Protein 1UIR (pdb70)

Solvent-accessible surface area: 23859 Å² total; per-residue (Å²): 122,88,209,55,94,39,22,98,8,52,4,14,43,42,3,10,0,1,1,50,28,58,124,62,40,18,68,29,122,3,109,108,30,49,27,64,0,0,36,3,125,1,0,0,28,1,3,0,24,65,124,59,14,53,5,0,47,109,2,9,25,12,20,2,1,0,0,0,0,1,0,0,0,10,12,84,81,0,72,91,0,0,0,2,4,4,10,6,0,0,0,2,25,3,0,16,63,0,84,40,3,100,74,0,3,0,3,19,75,1,20,84,18,2,102,12,3,73,186,33,2,62,55,0,24,119,37,8,29,129,30,133,64,18,61,63,35,77,40,50,8,44,39,22,1,116,155,30,158,56,114,0,16,0,0,0,1,10,34,83,20,0,64,22,94,124,34,92,10,1,58,28,4,0,5,56,0,0,114,20,0,66,65,14,16,31,115,26,4,0,0,0,0,6,0,2,53,31,49,92,130,15,1,13,0,2,30,70,0,0,95,73,8,4,132,57,5,80,8,1,27,7,17,0,19,0,17,1,12,17,24,0,0,0,0,0,0,66,59,59,37,1,23,68,50,67,184,44,49,4,65,42,48,21,148,138,12,126,16,74,10,147,9,0,27,6,78,12,0,55,16,8,29,44,14,5,80,34,14,83,90,35,23,151,156,14,113,32,26,0,33,50,125,47,0,1,24,7,13,99,84,36,78,15,103,65,35,89,114,137,92,212,56,91,45,26,108,3,54,3,7,30,42,2,8,0,2,2,56,27,65,134,68,36,18,64,28,164,3,107,108,35,54,32,62,0,0,49,3,126,14,3,7,28,0,0,0,22,64,126,44,15,39,5,0,55,115,1,9,20,6,15,2,1,0,0,0,0,0,0,0,0,14,16,87,88,0,71,75,0,0,0,1,2,3,7,3,0,0,0,3,22,2,0,18,64,0,85,33,4,93,67,0,2,1,1,19,75,2,19,95,8,2,102,16,0,76,191,34,1,61,56,0,22,120,37,7,21,126,30,132,65,19,64,51,27,90,37,48,4,34,48,19,0,116,161,35,148,47,99,0,15,0,0,0,1,5,28,72,27,0,76,25,96,139,42,95,31,4,44,20,3,0,2,49,0,0,115,27,0,69,56,11,22,46,131,31,4,0,0,0,0,14,0,1,27,16,7,62,57,15,12,82,2,0,1,0,1,12,67,0,0,93,75,6,5,155,68,8,111,6,0,29,7,10,0,15,0,13,0,14,10,25,0,0,0,0,0,0,63,54,61,33,2,28,76,48,51,80,48,70,4,47,56,57,21,172,130,8,133,15,69,13,142,9,2,32,1,49,11,0,60,13,8,24,41,16,5,69,21,4,66,97,22,17,138,163,16,114,29,29,0,37,45,140,52,0,0,22,11,13,112,83,10,82,5,142,59,18,97,74,202

Sequence (622 aa):
MDYGMYFFEHVTPYETLVRRMERVIASGKTPFQDYFLFESKGFGKVLILDKDVQSTERDEYIYHETLVHPAMLTHPEPKRVLIVGGGEGATLREVLKHPTVEKAVMVDIDGELVEVAKRHMPEWHQGAFDDPRAVLVIDDARAYLERTEERYDVVIIDLTDPVGEDNPARLLYTVEFYRLVKAHLNPGGVMGMQTGMILLRVHPVVHRTVREAFRYVRSYKNHIPGFFLNFGFLLASDAFDPAAFSEGVIEARIRERNLALRHLTAPYLEAMFVLPKDLLEALEKETMVSTDQNPFYVTPEGEARQAPYMDYGMYFFEHVTPYETLVRRMERVIASGKTPFQDYFLFESKGFGKVLILDKDVQSTERDEYIYHETLVHPAMLTHPEPKRVLIVGGGEGATLREVLKHPTVEKAVMVDIDGELVEVAKRHMPEWHQGAFDDPRAVLVIDDARAYLERTEERYDVVIIDLTDPVGEDNPARLLYTVEFYRLVKAHLNPGGVMGMQTGMILLTHHRVHPVVHRTVREAFRYVRSYKNHIPGFFLNFGFLLASDAFDPAAFSEGVIEARIRERNLALRHLTAPYLEAMFVLPKDLLEALEKETMVSTDQNPFYVTPEGEARQAPYK

CATH classification: 2.30.140.10 (+1 more: 3.40.50.150)

Radius of gyration: 24.77 Å; Cα contacts (8 Å, |Δi|>4): 1436; chains: 2; bounding box: 45×78×54 Å

Foldseek 3Di:
DDDADWAWADQFLVDIDTAHFPAWPDWAAFPQWTWTWGQGPPQGIWIATHRHTQDGLNQVLVVLCLQAPLQVLLQPAWAEEEEEDPLLQQNLVQNVLQVSHQAYEYEAATPVVSVVSVVPPCSRNVCSCVDPRYHYHHDDPVVCLVPDQAATQEYGYEDDAQADPPRPCLQCQALVNLLSNQSRYDQSHKYKYWQAFDDLARNLQSQVQNVVRAVEKAKFWDQRVVRNTITIMIMGHNRDHSLPDDPPSSQVSCVVSVRDRDPDDSVVSSCRRVDDPSVVVNNVPDDHHAHQQWGWHAYSNGHIGTHHD/DDDADWAWACQFPVDIDTAHFPAWDDWAAFVAWTWTWGQGPPQGIWIATHRHTQDTLNQVLVVLCLQAPLQVLLQPAWAEEEEEDPLLQQNLVQNVLQVSYQAYEYEYQTPVSSVCNVPPPCSRNVCSCVDPRYDYHHDDVQVVLVVDQAAGQEYGYEDDAFADQPRPCLQCQALVNLLSNQSRYDQNHKYKYWQFFDDPVQEQRNLQSQLQNVVRAVAKFKFWDQRVVNNTITIMIMGHNNDRSLPDDLVSSQVSCVVSVRDGDHDHSVVSSCRRDDDPVVVVSNVPDDHHAHQQWGWHAYSSRYTDTDGHD

Organism: Thermus thermophilus (strain ATCC 27634 / DSM 579 / HB8) (NCBI:txid300852)

Structure (mmCIF, N/CA/C/O backbone):
data_1UIR
#
_entry.id   1UIR
#
_cell.length_a   87.775
_cell.length_b   87.775
_cell.length_c   190.825
_cell.angle_alpha   90.00
_cell.angle_beta   90.00
_cell.angle_gamma   90.00
#
_symmetry.space_group_name_H-M   'P 43 21 2'
#
loop_
_entity.id
_entity.type
_entity.pdbx_description
1 polymer 'Polyamine Aminopropyltransferase'
2 water water
#
loop_
_atom_site.group_PDB
_atom_site.id
_atom_site.type_symbol
_atom_site.label_atom_id
_atom_site.label_alt_id
_atom_site.label_comp_id
_atom_site.label_asym_id
_atom_site.label_entity_id
_atom_site.label_seq_id
_atom_site.pdbx_PDB_ins_code
_atom_site.Cartn_x
_atom_site.Cartn_y
_atom_site.Cartn_z
_atom_site.occupancy
_atom_site.B_iso_or_equiv
_atom_site.auth_seq_id
_atom_site.auth_comp_id
_atom_site.auth_asym_id
_atom_site.auth_atom_id
_atom_site.pdbx_PDB_model_num
ATOM 1 N N . MET A 1 1 ? 44.431 42.395 140.917 1.00 40.08 1 MET A N 1
ATOM 2 C CA . MET A 1 1 ? 45.309 43.504 140.434 1.00 38.59 1 MET A CA 1
ATOM 3 C C . MET A 1 1 ? 46.276 43.940 141.528 1.00 37.22 1 MET A C 1
ATOM 4 O O . MET A 1 1 ? 46.054 43.680 142.711 1.00 35.04 1 MET A O 1
ATOM 9 N N . ASP A 1 2 ? 47.343 44.617 141.125 1.00 35.07 2 ASP A N 1
ATOM 10 C CA . ASP A 1 2 ? 48.347 45.089 142.068 1.00 36.89 2 ASP A CA 1
ATOM 11 C C . ASP A 1 2 ? 47.889 46.306 142.876 1.00 34.96 2 ASP A C 1
ATOM 12 O O . ASP A 1 2 ? 47.064 47.103 142.422 1.00 32.90 2 ASP A O 1
ATOM 17 N N . TYR A 1 3 ? 48.413 46.434 144.088 1.00 31.00 3 TYR A N 1
ATOM 18 C CA . TYR A 1 3 ? 48.083 47.586 144.918 1.00 29.12 3 TYR A CA 1
ATOM 19 C C . TYR A 1 3 ? 48.849 48.724 144.251 1.00 26.08 3 TYR A C 1
ATOM 20 O O . TYR A 1 3 ? 49.712 48.479 143.408 1.00 29.23 3 TYR A O 1
ATOM 29 N N . GLY A 1 4 ? 48.540 49.962 144.591 1.00 24.38 4 GLY A N 1
ATOM 30 C CA . GLY A 1 4 ? 49.250 51.056 143.951 1.00 22.37 4 GLY A CA 1
ATOM 31 C C . GLY A 1 4 ? 48.341 52.209 143.585 1.00 18.98 4 GLY A C 1
ATOM 32 O O . GLY A 1 4 ? 47.203 52.293 144.071 1.00 19.74 4 GLY A O 1
ATOM 33 N N . MET A 1 5 ? 48.840 53.107 142.738 1.00 19.20 5 MET A N 1
ATOM 34 C CA . MET A 1 5 ? 48.073 54.270 142.309 1.00 20.46 5 MET A CA 1
ATOM 35 C C . MET A 1 5 ? 47.232 53.902 141.100 1.00 22.68 5 MET A C 1
ATOM 36 O O . MET A 1 5 ? 47.709 53.252 140.170 1.00 23.88 5 MET A O 1
ATOM 41 N N . TYR A 1 6 ? 45.982 54.337 141.110 1.00 21.08 6 TYR A N 1
ATOM 42 C CA . TYR A 1 6 ? 45.086 54.015 140.024 1.00 23.72 6 TYR A CA 1
ATOM 43 C C . TYR A 1 6 ? 44.170 55.160 139.732 1.00 23.31 6 TYR A C 1
ATOM 44 O O . TYR A 1 6 ? 43.934 56.029 140.573 1.00 22.76 6 TYR A O 1
ATOM 53 N N . PHE A 1 7 ? 43.640 55.157 138.521 1.00 22.24 7 PHE A N 1
ATOM 54 C CA . PHE A 1 7 ? 42.694 56.174 138.172 1.00 19.40 7 PHE A CA 1
ATOM 55 C C . PHE A 1 7 ? 41.380 55.459 137.908 1.00 24.15 7 PHE A C 1
ATOM 56 O O . PHE A 1 7 ? 41.348 54.440 137.207 1.00 22.76 7 PHE A O 1
ATOM 64 N N . PHE A 1 8 ? 40.299 55.981 138.476 1.00 24.06 8 PHE A N 1
ATOM 65 C CA . PHE A 1 8 ? 38.975 55.384 138.293 1.00 24.01 8 PHE A CA 1
ATOM 66 C C . PHE A 1 8 ? 38.288 56.032 137.113 1.00 23.55 8 PHE A C 1
ATOM 67 O O . PHE A 1 8 ? 37.759 57.146 137.226 1.00 23.57 8 PHE A O 1
ATOM 75 N N . GLU A 1 9 ? 38.278 55.342 135.979 1.00 19.70 9 GLU A N 1
ATOM 76 C CA . GLU A 1 9 ? 37.664 55.916 134.799 1.00 22.17 9 GLU A CA 1
ATOM 77 C C . GLU A 1 9 ? 36.232 55.482 134.554 1.00 22.55 9 GLU A C 1
ATOM 78 O O . GLU A 1 9 ? 35.923 54.291 134.479 1.00 20.26 9 GLU A O 1
ATOM 84 N N . HIS A 1 10 ? 35.355 56.463 134.421 1.00 25.74 10 HIS A N 1
ATOM 85 C CA . HIS A 1 10 ? 33.969 56.167 134.131 1.00 30.55 10 HIS A CA 1
ATOM 86 C C . HIS A 1 10 ? 33.963 55.643 132.700 1.00 30.18 10 HIS A C 1
ATOM 87 O O . HIS A 1 10 ? 34.734 56.115 131.848 1.00 29.90 10 HIS A O 1
ATOM 94 N N . VAL A 1 11 ? 33.141 54.640 132.437 1.00 26.59 11 VAL A N 1
ATOM 95 C CA . VAL A 1 11 ? 33.033 54.133 131.074 1.00 25.79 11 VAL A CA 1
ATOM 96 C C . VAL A 1 11 ? 31.545 54.134 130.800 1.00 24.39 11 VAL A C 1
ATOM 97 O O . VAL A 1 11 ? 31.095 54.733 129.834 1.00 25.38 11 VAL A O 1
ATOM 101 N N . THR A 1 12 ? 30.793 53.477 131.677 1.00 23.57 12 THR A N 1
ATOM 102 C CA . THR A 1 12 ? 29.335 53.434 131.595 1.00 26.01 12 THR A CA 1
ATOM 103 C C . THR A 1 12 ? 28.874 53.522 133.046 1.00 28.29 12 THR A C 1
ATOM 104 O O . THR A 1 12 ? 29.702 53.589 133.962 1.00 25.64 12 THR A O 1
ATOM 108 N N . PRO A 1 13 ? 27.553 53.539 133.287 1.00 29.49 13 PRO A N 1
ATOM 109 C CA . PRO A 1 13 ? 27.184 53.616 134.698 1.00 29.05 13 PRO A CA 1
ATOM 110 C C . PRO A 1 13 ? 27.362 52.285 135.424 1.00 27.23 13 PRO A C 1
ATOM 111 O O . PRO A 1 13 ? 27.287 52.232 136.645 1.00 29.21 13 PRO A O 1
ATOM 115 N N . TYR A 1 14 ? 27.642 51.217 134.678 1.00 25.29 14 TYR A N 1
ATOM 116 C CA . TYR A 1 14 ? 27.797 49.894 135.283 1.00 24.90 14 TYR A CA 1
ATOM 117 C C . TYR A 1 14 ? 29.168 49.262 135.118 1.00 22.44 14 TYR A C 1
ATOM 118 O O . TYR A 1 14 ? 29.426 48.188 135.654 1.00 23.50 14 TYR A O 1
ATOM 127 N N . GLU A 1 15 ? 30.034 49.925 134.363 1.00 19.06 15 GLU A N 1
ATOM 128 C CA . GLU A 1 15 ? 31.381 49.439 134.148 1.00 21.08 15 GLU A CA 1
ATOM 129 C C . GLU A 1 15 ? 32.367 50.588 134.340 1.00 22.28 15 GLU A C 1
ATOM 130 O O . GLU A 1 15 ? 32.186 51.677 133.787 1.00 18.01 15 GLU A O 1
ATOM 136 N N . THR A 1 16 ? 33.410 50.333 135.121 1.00 18.32 16 THR A N 1
ATOM 137 C CA . THR A 1 16 ? 34.420 51.342 135.383 1.00 21.99 16 THR A CA 1
ATOM 138 C C . THR A 1 16 ? 35.806 50.768 135.114 1.00 17.14 16 THR A C 1
ATOM 139 O O . THR A 1 16 ? 36.102 49.644 135.492 1.00 18.69 16 THR A O 1
ATOM 143 N N . LEU A 1 17 ? 36.648 51.528 134.436 1.00 17.29 17 LEU A N 1
ATOM 144 C CA . LEU A 1 17 ? 38.003 51.058 134.185 1.00 21.87 17 LEU A CA 1
ATOM 145 C C . LEU A 1 17 ? 38.932 51.632 135.251 1.00 22.69 17 LEU A C 1
ATOM 146 O O . LEU A 1 17 ? 38.961 52.837 135.482 1.00 22.46 17 LEU A O 1
ATOM 151 N N . VAL A 1 18 ? 39.674 50.753 135.906 1.00 21.18 18 VAL A N 1
ATOM 152 C CA . VAL A 1 18 ? 40.619 51.160 136.932 1.00 22.09 18 VAL A CA 1
ATOM 153 C C . VAL A 1 18 ? 41.989 50.979 136.266 1.00 21.31 18 VAL A C 1
ATOM 154 O O . VAL A 1 18 ? 42.449 49.858 136.065 1.00 20.71 18 VAL A O 1
ATOM 158 N N . ARG A 1 19 ? 42.619 52.094 135.910 1.00 19.77 19 ARG A N 1
ATOM 159 C CA . ARG A 1 19 ? 43.896 52.071 135.214 1.00 18.07 19 ARG A CA 1
ATOM 160 C C . ARG A 1 19 ? 45.054 52.379 136.136 1.00 21.86 19 ARG A C 1
ATOM 161 O O . ARG A 1 19 ? 45.041 53.390 136.833 1.00 20.32 19 ARG A O 1
ATOM 169 N N . ARG A 1 20 ? 46.065 51.521 136.103 1.00 21.01 20 ARG A N 1
ATOM 170 C CA . ARG A 1 20 ? 47.240 51.687 136.944 1.00 23.39 20 ARG A CA 1
ATOM 171 C C . ARG A 1 20 ? 48.094 52.873 136.517 1.00 21.97 20 ARG A C 1
ATOM 172 O O . ARG A 1 20 ? 48.416 53.023 135.335 1.00 21.84 20 ARG A O 1
ATOM 180 N N . MET A 1 21 ? 48.439 53.728 137.475 1.00 20.43 21 MET A N 1
ATOM 181 C CA . MET A 1 21 ? 49.293 54.875 137.191 1.00 22.33 21 MET A CA 1
ATOM 182 C C . MET A 1 21 ? 50.689 54.575 137.750 1.00 26.86 21 MET A C 1
ATOM 183 O O . MET A 1 21 ? 50.851 54.372 138.955 1.00 28.13 21 MET A O 1
ATOM 188 N N . GLU A 1 22 ? 51.690 54.526 136.879 1.00 29.92 22 GLU A N 1
ATOM 189 C CA . GLU A 1 22 ? 53.058 54.268 137.320 1.00 34.74 22 GLU A CA 1
ATOM 190 C C . GLU A 1 22 ? 53.587 55.522 138.005 1.00 35.23 22 GLU A C 1
ATOM 191 O O . GLU A 1 22 ? 54.286 55.454 139.016 1.00 37.06 22 GLU A O 1
ATOM 197 N N . ARG A 1 23 ? 53.237 56.668 137.439 1.00 32.65 23 ARG A N 1
ATOM 198 C CA . ARG A 1 23 ? 53.660 57.951 137.961 1.00 32.49 23 ARG A CA 1
ATOM 199 C C . ARG A 1 23 ? 52.717 59.010 137.412 1.00 31.30 23 ARG A C 1
ATOM 200 O O . ARG A 1 23 ? 52.220 58.872 136.300 1.00 30.10 23 ARG A O 1
ATOM 208 N N . VAL A 1 24 ? 52.464 60.060 138.190 1.00 29.28 24 VAL A N 1
ATOM 209 C CA . VAL A 1 24 ? 51.601 61.148 137.733 1.00 27.01 24 VAL A CA 1
ATOM 210 C C . VAL A 1 24 ? 52.488 62.276 137.247 1.00 31.75 24 VAL A C 1
ATOM 211 O O . VAL A 1 24 ? 53.221 62.889 138.032 1.00 32.11 24 VAL A O 1
ATOM 215 N N . ILE A 1 25 ? 52.418 62.536 135.946 1.00 31.53 25 ILE A N 1
ATOM 216 C CA . ILE A 1 25 ? 53.205 63.562 135.287 1.00 34.00 25 ILE A CA 1
ATOM 217 C C . ILE A 1 25 ? 52.673 64.940 135.605 1.00 35.36 25 ILE A C 1
ATOM 218 O O . ILE A 1 25 ? 53.433 65.853 135.921 1.00 35.56 25 ILE A O 1
ATOM 223 N N . ALA A 1 26 ? 51.361 65.092 135.499 1.00 34.49 26 ALA A N 1
ATOM 224 C CA . ALA A 1 26 ? 50.727 66.370 135.785 1.00 35.16 26 ALA A CA 1
ATOM 225 C C . ALA A 1 26 ? 49.246 66.161 136.089 1.00 37.04 26 ALA A C 1
ATOM 226 O O . ALA A 1 26 ? 48.592 65.300 135.503 1.00 34.38 26 ALA A O 1
ATOM 228 N N . SER A 1 27 ? 48.729 66.942 137.026 1.00 37.15 27 SER A N 1
ATOM 229 C CA . SER A 1 27 ? 47.327 66.850 137.392 1.00 36.82 27 SER A CA 1
ATOM 230 C C . SER A 1 27 ? 46.936 68.235 137.819 1.00 37.26 27 SER A C 1
ATOM 231 O O . SER A 1 27 ? 47.713 68.925 138.474 1.00 37.12 27 SER A O 1
ATOM 234 N N . GLY A 1 28 ? 45.738 68.652 137.437 1.00 38.55 28 GLY A N 1
ATOM 235 C CA . GLY A 1 28 ? 45.297 69.980 137.802 1.00 40.05 28 GLY A CA 1
ATOM 236 C C . GLY A 1 28 ? 43.880 70.291 137.381 1.00 40.48 28 GLY A C 1
ATOM 237 O O . GLY A 1 28 ? 43.076 69.393 137.109 1.00 37.30 28 GLY A O 1
ATOM 238 N N . LYS A 1 29 ? 43.586 71.584 137.316 1.00 39.54 29 LYS A N 1
ATOM 239 C CA . LYS A 1 29 ? 42.265 72.056 136.944 1.00 43.71 29 LYS A CA 1
ATOM 240 C C . LYS A 1 29 ? 42.337 73.383 136.203 1.00 41.14 29 LYS A C 1
ATOM 241 O O . LYS A 1 29 ? 43.003 74.317 136.639 1.00 43.10 29 LYS A O 1
ATOM 247 N N . THR A 1 30 ? 41.657 73.451 135.069 1.00 39.41 30 THR A N 1
ATOM 248 C CA . THR A 1 30 ? 41.600 74.676 134.285 1.00 38.36 30 THR A CA 1
ATOM 249 C C . THR A 1 30 ? 40.226 75.248 134.612 1.00 40.83 30 THR A C 1
ATOM 250 O O . THR A 1 30 ? 39.498 74.690 135.438 1.00 40.67 30 THR A O 1
ATOM 254 N N . PRO A 1 31 ? 39.847 76.366 133.979 1.00 41.47 31 PRO A N 1
ATOM 255 C CA . PRO A 1 31 ? 38.528 76.926 134.275 1.00 43.70 31 PRO A CA 1
ATOM 256 C C . PRO A 1 31 ? 37.419 76.141 133.588 1.00 44.64 31 PRO A C 1
ATOM 257 O O . PRO A 1 31 ? 36.239 76.420 133.790 1.00 45.47 31 PRO A O 1
ATOM 261 N N . PHE A 1 32 ? 37.803 75.153 132.785 1.00 43.28 32 PHE A N 1
ATOM 262 C CA . PHE A 1 32 ? 36.829 74.360 132.043 1.00 41.50 32 PHE A CA 1
ATOM 263 C C . PHE A 1 32 ? 36.726 72.900 132.439 1.00 39.83 32 PHE A C 1
ATOM 264 O O . PHE A 1 32 ? 35.673 72.289 132.258 1.00 39.19 32 PHE A O 1
ATOM 272 N N . GLN A 1 33 ? 37.805 72.333 132.969 1.00 36.27 33 GLN A N 1
ATOM 273 C CA . GLN A 1 33 ? 37.785 70.923 133.341 1.00 35.58 33 GLN A CA 1
ATOM 274 C C . GLN A 1 33 ? 39.017 70.513 134.128 1.00 34.95 33 GLN A C 1
ATOM 275 O O . GLN A 1 33 ? 39.999 71.256 134.210 1.00 34.10 33 GLN A O 1
ATOM 281 N N . ASP A 1 34 ? 38.958 69.325 134.713 1.00 33.50 34 ASP A N 1
ATOM 282 C CA . ASP A 1 34 ? 40.088 68.795 135.450 1.00 35.31 34 ASP A CA 1
ATOM 283 C C . ASP A 1 34 ? 40.901 67.948 134.475 1.00 35.36 34 ASP A C 1
ATOM 284 O O . ASP A 1 34 ? 40.350 67.405 133.514 1.00 31.94 34 ASP A O 1
ATOM 289 N N . TYR A 1 35 ? 42.204 67.835 134.706 1.00 32.90 35 TYR A N 1
ATOM 290 C CA . TYR A 1 35 ? 43.021 67.016 133.820 1.00 33.38 35 TYR A CA 1
ATOM 291 C C . TYR A 1 35 ? 43.993 66.188 134.640 1.00 31.66 35 TYR A C 1
ATOM 292 O O . TYR A 1 35 ? 44.439 66.611 135.701 1.00 33.41 35 TYR A O 1
ATOM 301 N N . PHE A 1 36 ? 44.281 64.984 134.166 1.00 30.64 36 PHE A N 1
ATOM 302 C CA . PHE A 1 36 ? 45.212 64.087 134.843 1.00 31.60 36 PHE A CA 1
ATOM 303 C C . PHE A 1 36 ? 46.058 63.466 133.745 1.00 31.04 36 PHE A C 1
ATOM 304 O O . PHE A 1 36 ? 45.519 62.871 132.813 1.00 33.25 36 PHE A O 1
ATOM 312 N N . LEU A 1 37 ? 47.373 63.610 133.840 1.00 27.24 37 LEU A N 1
ATOM 313 C CA . LEU A 1 37 ? 48.242 63.009 132.845 1.00 26.24 37 LEU A CA 1
ATOM 314 C C . LEU A 1 37 ? 49.164 62.071 133.591 1.00 26.93 37 LEU A C 1
ATOM 315 O O . LEU A 1 37 ? 49.937 62.510 134.451 1.00 27.09 37 LEU A O 1
ATOM 320 N N . PHE A 1 38 ? 49.091 60.784 133.275 1.00 24.93 38 PHE A N 1
ATOM 321 C CA . PHE A 1 38 ? 49.934 59.817 133.953 1.00 24.60 38 PHE A CA 1
ATOM 322 C C . PHE A 1 38 ? 50.601 58.795 133.058 1.00 27.25 38 PHE A C 1
ATOM 323 O O . PHE A 1 38 ? 50.174 58.565 131.929 1.00 29.51 38 PHE A O 1
ATOM 331 N N . GLU A 1 39 ? 51.661 58.187 133.581 1.00 27.32 39 GLU A N 1
ATOM 332 C CA . GLU A 1 39 ? 52.407 57.144 132.881 1.00 31.69 39 GLU A CA 1
ATOM 333 C C . GLU A 1 39 ? 51.770 55.799 133.190 1.00 28.88 39 GLU A C 1
ATOM 334 O O . GLU A 1 39 ? 51.514 55.485 134.348 1.00 29.81 39 GLU A O 1
ATOM 340 N N . SER A 1 40 ? 51.511 55.012 132.153 1.00 29.80 40 SER A N 1
ATOM 341 C CA . SER A 1 40 ? 50.959 53.676 132.330 1.00 29.52 40 SER A CA 1
ATOM 342 C C . SER A 1 40 ? 51.916 52.803 131.536 1.00 29.59 40 SER A C 1
ATOM 343 O O . SER A 1 40 ? 52.450 53.234 130.512 1.00 27.95 40 SER A O 1
ATOM 346 N N . LYS A 1 41 ? 52.149 51.589 132.012 1.00 30.05 41 LYS A N 1
ATOM 347 C CA . LYS A 1 41 ? 53.074 50.690 131.349 1.00 32.24 41 LYS A CA 1
ATOM 348 C C . LYS A 1 41 ? 52.589 50.157 130.004 1.00 32.97 41 LYS A C 1
ATOM 349 O O . LYS A 1 41 ? 53.406 49.825 129.142 1.00 34.94 41 LYS A O 1
ATOM 355 N N . GLY A 1 42 ? 51.273 50.086 129.821 1.00 27.30 42 GLY A N 1
ATOM 356 C CA . GLY A 1 42 ? 50.732 49.567 128.576 1.00 26.74 42 GLY A CA 1
ATOM 357 C C . GLY A 1 42 ? 50.576 50.593 127.472 1.00 25.62 42 GLY A C 1
ATOM 358 O O . GLY A 1 42 ? 51.199 50.467 126.410 1.00 28.46 42 GLY A O 1
ATOM 359 N N . PHE A 1 43 ? 49.760 51.613 127.722 1.00 21.90 43 PHE A N 1
ATOM 360 C CA . PHE A 1 43 ? 49.510 52.663 126.730 1.00 23.68 43 PHE A CA 1
ATOM 361 C C . PHE A 1 43 ? 50.440 53.864 126.817 1.00 25.67 43 PHE A C 1
ATOM 362 O O . PHE A 1 43 ? 50.304 54.814 126.041 1.00 25.22 43 PHE A O 1
ATOM 370 N N . GLY A 1 44 ? 51.383 53.830 127.753 1.00 27.18 44 GLY A N 1
ATOM 371 C CA . GLY A 1 44 ? 52.285 54.958 127.898 1.00 26.82 44 GLY A CA 1
ATOM 372 C C . GLY A 1 44 ? 51.538 56.085 128.583 1.00 26.93 44 GLY A C 1
ATOM 373 O O . GLY A 1 44 ? 50.730 55.828 129.475 1.00 25.74 44 GLY A O 1
ATOM 374 N N . LYS A 1 45 ? 51.787 57.328 128.182 1.00 25.32 45 LYS A N 1
ATOM 375 C CA . LYS A 1 45 ? 51.106 58.463 128.806 1.00 26.59 45 LYS A CA 1
ATOM 376 C C . LYS A 1 45 ? 49.603 58.466 128.530 1.00 26.89 45 LYS A C 1
ATOM 377 O O . LYS A 1 45 ? 49.163 58.204 127.413 1.00 24.91 45 LYS A O 1
ATOM 383 N N . VAL A 1 46 ? 48.818 58.784 129.554 1.00 27.62 46 VAL A N 1
ATOM 384 C CA . VAL A 1 46 ? 47.367 58.823 129.421 1.00 25.96 46 VAL A CA 1
ATOM 385 C C . VAL A 1 46 ? 46.816 60.127 129.967 1.00 25.71 46 VAL A C 1
ATOM 386 O O . VAL A 1 46 ? 47.118 60.521 131.101 1.00 26.52 46 VAL A O 1
ATOM 390 N N . LEU A 1 47 ? 46.002 60.786 129.153 1.00 22.81 47 LEU A N 1
ATOM 391 C CA . LEU A 1 47 ? 45.378 62.048 129.521 1.00 25.56 47 LEU A CA 1
ATOM 392 C C . LEU A 1 47 ? 43.909 61.824 129.868 1.00 28.99 47 LEU A C 1
ATOM 393 O O . LEU A 1 47 ? 43.141 61.312 129.053 1.00 27.45 47 LEU A O 1
ATOM 398 N N . ILE A 1 48 ? 43.530 62.208 131.079 1.00 28.12 48 ILE A N 1
ATOM 399 C CA . ILE A 1 48 ? 42.146 62.091 131.515 1.00 31.02 48 ILE A CA 1
ATOM 400 C C . ILE A 1 48 ? 41.592 63.504 131.601 1.00 28.34 48 ILE A C 1
ATOM 401 O O . ILE A 1 48 ? 42.248 64.391 132.148 1.00 32.42 48 ILE A O 1
ATOM 406 N N . LEU A 1 49 ? 40.411 63.735 131.036 1.00 31.10 49 LEU A N 1
ATOM 407 C CA . LEU A 1 49 ? 39.784 65.049 131.148 1.00 29.09 49 LEU A CA 1
ATOM 408 C C . LEU A 1 49 ? 38.499 64.789 131.928 1.00 32.01 49 LEU A C 1
ATOM 409 O O . LEU A 1 49 ? 37.597 64.096 131.459 1.00 28.49 49 LEU A O 1
ATOM 414 N N . ASP A 1 50 ? 38.460 65.331 133.141 1.00 31.20 50 ASP A N 1
ATOM 415 C CA . ASP A 1 50 ? 37.352 65.152 134.067 1.00 33.79 50 ASP A CA 1
ATOM 416 C C . ASP A 1 50 ? 37.318 63.712 134.542 1.00 33.12 50 ASP A C 1
ATOM 417 O O . ASP A 1 50 ? 38.122 63.325 135.380 1.00 36.82 50 ASP A O 1
ATOM 422 N N . LYS A 1 51 ? 36.410 62.908 134.008 1.00 33.81 51 LYS A N 1
ATOM 423 C CA . LYS A 1 51 ? 36.329 61.524 134.442 1.00 32.32 51 LYS A CA 1
ATOM 424 C C . LYS A 1 51 ? 36.517 60.542 133.299 1.00 29.07 51 LYS A C 1
ATOM 425 O O . LYS A 1 51 ? 36.420 59.340 133.501 1.00 30.33 51 LYS A O 1
ATOM 431 N N . ASP A 1 52 ? 36.795 61.042 132.102 1.00 27.90 52 ASP A N 1
ATOM 432 C CA . ASP A 1 52 ? 36.939 60.149 130.957 1.00 29.29 52 ASP A CA 1
ATOM 433 C C . ASP A 1 52 ? 38.293 60.263 130.271 1.00 26.07 52 ASP A C 1
ATOM 434 O O . ASP A 1 52 ? 38.862 61.352 130.177 1.00 23.62 52 ASP A O 1
ATOM 439 N N . VAL A 1 53 ? 38.809 59.127 129.812 1.00 26.60 53 VAL A N 1
ATOM 440 C CA . VAL A 1 53 ? 40.091 59.112 129.124 1.00 26.41 53 VAL A CA 1
ATOM 441 C C . VAL A 1 53 ? 39.936 59.920 127.853 1.00 24.38 53 VAL A C 1
ATOM 442 O O . VAL A 1 53 ? 38.981 59.736 127.098 1.00 24.19 53 VAL A O 1
ATOM 446 N N . GLN A 1 54 ? 40.864 60.839 127.634 1.00 23.77 54 GLN A N 1
ATOM 447 C CA . GLN A 1 54 ? 40.845 61.685 126.454 1.00 21.94 54 GLN A CA 1
ATOM 448 C C . GLN A 1 54 ? 41.756 61.127 125.357 1.00 23.35 54 GLN A C 1
ATOM 449 O O . GLN A 1 54 ? 41.432 61.204 124.168 1.00 23.06 54 GLN A O 1
ATOM 455 N N . SER A 1 55 ? 42.892 60.559 125.747 1.00 21.71 55 SER A N 1
ATOM 456 C CA . SER A 1 55 ? 43.819 60.014 124.758 1.00 21.79 55 SER A CA 1
ATOM 457 C C . SER A 1 55 ? 44.971 59.280 125.432 1.00 24.21 55 SER A C 1
ATOM 458 O O . SER A 1 55 ? 45.271 59.531 126.607 1.00 23.21 55 SER A O 1
ATOM 461 N N . THR A 1 56 ? 45.590 58.347 124.709 1.00 21.30 56 THR A N 1
ATOM 462 C CA . THR A 1 56 ? 46.743 57.626 125.238 1.00 23.29 56 THR A CA 1
ATOM 463 C C . THR A 1 56 ? 47.837 57.710 124.185 1.00 24.29 56 THR A C 1
ATOM 464 O O . THR A 1 56 ? 47.585 57.682 122.968 1.00 22.18 56 THR A O 1
ATOM 468 N N . GLU A 1 57 ? 49.055 57.836 124.678 1.00 24.57 57 GLU A N 1
ATOM 469 C CA . GLU A 1 57 ? 50.237 57.987 123.846 1.00 23.94 57 GLU A CA 1
ATOM 470 C C . GLU A 1 57 ? 50.442 56.909 122.783 1.00 21.58 57 GLU A C 1
ATOM 471 O O . GLU A 1 57 ? 50.672 57.223 121.605 1.00 21.39 57 GLU A O 1
ATOM 477 N N . ARG A 1 58 ? 50.355 55.643 123.187 1.00 20.91 58 ARG A N 1
ATOM 478 C CA . ARG A 1 58 ? 50.618 54.561 122.250 1.00 23.71 58 ARG A CA 1
ATOM 479 C C . ARG A 1 58 ? 49.484 54.121 121.324 1.00 23.91 58 ARG A C 1
ATOM 480 O O . ARG A 1 58 ? 49.715 53.305 120.441 1.00 25.89 58 ARG A O 1
ATOM 488 N N . ASP A 1 59 ? 48.271 54.633 121.505 1.00 24.54 59 ASP A N 1
ATOM 489 C CA . ASP A 1 59 ? 47.202 54.267 120.573 1.00 23.95 59 ASP A CA 1
ATOM 490 C C . ASP A 1 59 ? 46.591 55.482 119.887 1.00 21.46 59 ASP A C 1
ATOM 491 O O . ASP A 1 59 ? 45.729 55.332 119.015 1.00 20.73 59 ASP A O 1
ATOM 496 N N . GLU A 1 60 ? 47.024 56.689 120.253 1.00 19.51 60 GLU A N 1
ATOM 497 C CA . GLU A 1 60 ? 46.426 57.867 119.628 1.00 21.39 60 GLU A CA 1
ATOM 498 C C . GLU A 1 60 ? 46.563 57.913 118.102 1.00 19.81 60 GLU A C 1
ATOM 499 O O . GLU A 1 60 ? 45.721 58.506 117.430 1.00 20.58 60 GLU A O 1
ATOM 505 N N . TYR A 1 61 ? 47.594 57.291 117.538 1.00 19.71 61 TYR A N 1
ATOM 506 C CA . TYR A 1 61 ? 47.725 57.340 116.084 1.00 20.47 61 TYR A CA 1
ATOM 507 C C . TYR A 1 61 ? 46.507 56.691 115.423 1.00 17.18 61 TYR A C 1
ATOM 508 O O . TYR A 1 61 ? 46.058 57.141 114.382 1.00 17.11 61 TYR A O 1
ATOM 517 N N . ILE A 1 62 ? 45.967 55.644 116.045 1.00 20.52 62 ILE A N 1
ATOM 518 C CA . ILE A 1 62 ? 44.787 54.948 115.521 1.00 18.85 62 ILE A CA 1
ATOM 519 C C . ILE A 1 62 ? 43.578 55.887 115.517 1.00 21.85 62 ILE A C 1
ATOM 520 O O . ILE A 1 62 ? 42.885 56.042 114.510 1.00 17.23 62 ILE A O 1
ATOM 525 N N . TYR A 1 63 ? 43.332 56.517 116.658 1.00 19.89 63 TYR A N 1
ATOM 526 C CA . TYR A 1 63 ? 42.218 57.434 116.766 1.00 18.43 63 TYR A CA 1
ATOM 527 C C . TYR A 1 63 ? 42.358 58.618 115.827 1.00 20.01 63 TYR A C 1
ATOM 528 O O . TYR A 1 63 ? 41.409 58.992 115.151 1.00 20.52 63 TYR A O 1
ATOM 537 N N . HIS A 1 64 ? 43.540 59.224 115.793 1.00 21.00 64 HIS A N 1
ATOM 538 C CA . HIS A 1 64 ? 43.716 60.388 114.943 1.00 19.29 64 HIS A CA 1
ATOM 539 C C . HIS A 1 64 ? 43.740 60.075 113.452 1.00 19.66 64 HIS A C 1
ATOM 540 O O . HIS A 1 64 ? 43.250 60.866 112.660 1.00 18.37 64 HIS A O 1
ATOM 547 N N . GLU A 1 65 ? 44.297 58.934 113.053 1.00 16.59 65 GLU A N 1
ATOM 548 C CA . GLU A 1 65 ? 44.264 58.591 111.631 1.00 20.25 65 GLU A CA 1
ATOM 549 C C . GLU A 1 65 ? 42.805 58.331 111.233 1.00 20.50 65 GLU A C 1
ATOM 550 O O . GLU A 1 65 ? 42.351 58.768 110.177 1.00 20.63 65 GLU A O 1
ATOM 556 N N . THR A 1 66 ? 42.073 57.636 112.104 1.00 20.85 66 THR A N 1
ATOM 557 C CA . THR A 1 66 ? 40.667 57.298 111.865 1.00 18.95 66 THR A CA 1
ATOM 558 C C . THR A 1 66 ? 39.798 58.562 111.788 1.00 20.04 66 THR A C 1
ATOM 559 O O . THR A 1 66 ? 38.900 58.676 110.957 1.00 20.24 66 THR A O 1
ATOM 563 N N . LEU A 1 67 ? 40.080 59.510 112.666 1.00 18.92 67 LEU A N 1
ATOM 564 C CA . LEU A 1 67 ? 39.337 60.756 112.721 1.00 19.87 67 LEU A CA 1
ATOM 565 C C . LEU A 1 67 ? 39.571 61.695 111.546 1.00 20.22 67 LEU A C 1
ATOM 566 O O . LEU A 1 67 ? 38.634 62.313 111.040 1.00 21.48 67 LEU A O 1
ATOM 571 N N . VAL A 1 68 ? 40.826 61.801 111.122 1.00 19.29 68 VAL A N 1
ATOM 572 C CA . VAL A 1 68 ? 41.207 62.739 110.069 1.00 20.33 68 VAL A CA 1
ATOM 573 C C . VAL A 1 68 ? 41.227 62.332 108.599 1.00 22.84 68 VAL A C 1
ATOM 574 O O . VAL A 1 68 ? 40.634 63.001 107.743 1.00 20.72 68 VAL A O 1
ATOM 578 N N . HIS A 1 69 ? 41.900 61.236 108.300 1.00 17.84 69 HIS A N 1
ATOM 579 C CA . HIS A 1 69 ? 42.055 60.840 106.916 1.00 22.07 69 HIS A CA 1
ATOM 580 C C . HIS A 1 69 ? 40.855 60.439 106.081 1.00 18.41 69 HIS A C 1
ATOM 581 O O . HIS A 1 69 ? 40.861 60.673 104.870 1.00 21.80 69 HIS A O 1
ATOM 588 N N . PRO A 1 70 ? 39.808 59.844 106.685 1.00 21.13 70 PRO A N 1
ATOM 589 C CA . PRO A 1 70 ? 38.713 59.520 105.771 1.00 21.10 70 PRO A CA 1
ATOM 590 C C . PRO A 1 70 ? 38.164 60.798 105.106 1.00 23.25 70 PRO A C 1
ATOM 591 O O . PRO A 1 70 ? 37.949 60.828 103.895 1.00 22.81 70 PRO A O 1
ATOM 595 N N . ALA A 1 71 ? 37.961 61.856 105.888 1.00 22.51 71 ALA A N 1
ATOM 596 C CA . ALA A 1 71 ? 37.453 63.116 105.326 1.00 25.81 71 ALA A CA 1
ATOM 597 C C . ALA A 1 71 ? 38.478 63.775 104.404 1.00 25.08 71 ALA A C 1
ATOM 598 O O . ALA A 1 71 ? 38.130 64.283 103.335 1.00 24.75 71 ALA A O 1
ATOM 600 N N . MET A 1 72 ? 39.738 63.771 104.824 1.00 25.09 72 MET A N 1
ATOM 601 C CA . MET A 1 72 ? 40.791 64.390 104.029 1.00 27.43 72 MET A CA 1
ATOM 602 C C . MET A 1 72 ? 41.012 63.663 102.711 1.00 29.89 72 MET A C 1
ATOM 603 O O . ME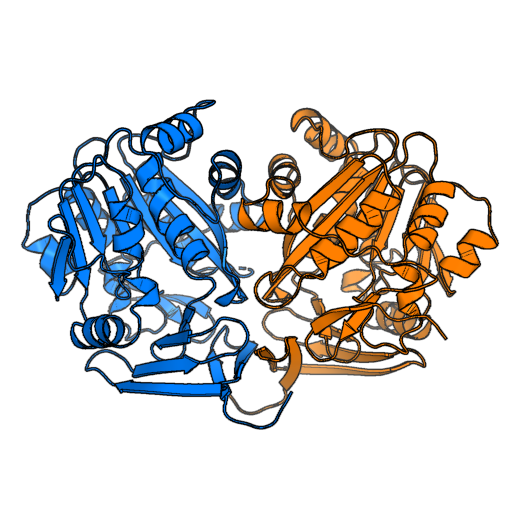T A 1 72 ? 41.159 64.296 101.667 1.00 33.17 72 MET A O 1
ATOM 608 N N . LEU A 1 73 ? 41.024 62.336 102.758 1.00 28.82 73 LEU A N 1
ATOM 609 C CA . LEU A 1 73 ? 41.238 61.534 101.566 1.00 27.49 73 LEU A CA 1
ATOM 610 C C . LEU A 1 73 ? 40.049 61.511 100.618 1.00 27.43 73 LEU A C 1
ATOM 611 O O . LEU A 1 73 ? 40.229 61.357 99.414 1.00 25.95 73 LEU A O 1
ATOM 616 N N . THR A 1 74 ? 38.838 61.653 101.147 1.00 26.89 74 THR A N 1
ATOM 617 C CA . THR A 1 74 ? 37.669 61.642 100.280 1.00 29.75 74 THR A CA 1
ATOM 618 C C . THR A 1 74 ? 37.523 62.984 99.547 1.00 30.58 74 THR A C 1
ATOM 619 O O . THR A 1 74 ? 36.765 63.102 98.579 1.00 30.74 74 THR A O 1
ATOM 623 N N . HIS A 1 75 ? 38.256 63.996 100.002 1.00 30.03 75 HIS A N 1
ATOM 624 C CA . HIS A 1 75 ? 38.221 65.303 99.348 1.00 30.05 75 HIS A CA 1
ATOM 625 C C . HIS A 1 75 ? 39.347 65.306 98.311 1.00 31.47 75 HIS A C 1
ATOM 626 O O . HIS A 1 75 ? 40.511 65.098 98.650 1.00 30.38 75 HIS A O 1
ATOM 633 N N . PRO A 1 76 ? 39.014 65.551 97.034 1.00 34.19 76 PRO A N 1
ATOM 634 C CA . PRO A 1 76 ? 40.028 65.565 95.971 1.00 36.39 76 PRO A CA 1
ATOM 635 C C . PRO A 1 76 ? 41.243 66.487 96.173 1.00 36.96 76 PRO A C 1
ATOM 636 O O . PRO A 1 76 ? 42.344 66.167 95.724 1.00 37.60 76 PRO A O 1
ATOM 640 N N . GLU A 1 77 ? 41.062 67.618 96.847 1.00 36.30 77 GLU A N 1
ATOM 641 C CA . GLU A 1 77 ? 42.180 68.537 97.059 1.00 38.82 77 GLU A CA 1
ATOM 642 C C . GLU A 1 77 ? 41.909 69.518 98.201 1.00 39.05 77 GLU A C 1
ATOM 643 O O . GLU A 1 77 ? 41.568 70.680 97.971 1.00 39.13 77 GLU A O 1
ATOM 649 N N . PRO A 1 78 ? 42.059 69.063 99.456 1.00 37.47 78 PRO A N 1
ATOM 650 C CA . PRO A 1 78 ? 41.807 69.977 100.571 1.00 37.34 78 PRO A CA 1
ATOM 651 C C . PRO A 1 78 ? 42.953 70.976 100.752 1.00 36.75 78 PRO A C 1
ATOM 652 O O . PRO A 1 78 ? 44.099 70.572 100.934 1.00 35.48 78 PRO A O 1
ATOM 656 N N . LYS A 1 79 ? 42.640 72.271 100.701 1.00 36.53 79 LYS A N 1
ATOM 657 C CA . LYS A 1 79 ? 43.658 73.310 100.875 1.00 38.29 79 LYS A CA 1
ATOM 658 C C . LYS A 1 79 ? 43.494 74.049 102.199 1.00 38.30 79 LYS A C 1
ATOM 659 O O . LYS A 1 79 ? 44.479 74.478 102.802 1.00 39.06 79 LYS A O 1
ATOM 665 N N . ARG A 1 80 ? 42.250 74.208 102.642 1.00 37.29 80 ARG A N 1
ATOM 666 C CA . ARG A 1 80 ? 41.964 74.904 103.898 1.00 38.23 80 ARG A CA 1
ATOM 667 C C . ARG A 1 80 ? 41.166 74.010 104.838 1.00 34.82 80 ARG A C 1
ATOM 668 O O . ARG A 1 80 ? 40.081 73.547 104.502 1.00 31.74 80 ARG A O 1
ATOM 676 N N . VAL A 1 81 ? 41.704 73.777 106.027 1.00 35.23 81 VAL A N 1
ATOM 677 C CA . VAL A 1 81 ? 41.038 72.911 106.986 1.00 33.30 81 VAL A CA 1
ATOM 678 C C . VAL A 1 81 ? 40.795 73.578 108.327 1.00 34.17 81 VAL A C 1
ATOM 679 O O . VAL A 1 81 ? 41.616 74.372 108.802 1.00 34.80 81 VAL A O 1
ATOM 683 N N . LEU A 1 82 ? 39.652 73.246 108.926 1.00 29.36 82 LEU A N 1
ATOM 684 C CA . LEU A 1 82 ? 39.263 73.765 110.228 1.00 28.72 82 LEU A CA 1
ATOM 685 C C . LEU A 1 82 ? 39.131 72.608 111.215 1.00 27.83 82 LEU A C 1
ATOM 686 O O . LEU A 1 82 ? 38.423 71.641 110.957 1.00 28.86 82 LEU A O 1
ATOM 691 N N . ILE A 1 83 ? 39.825 72.707 112.338 1.00 26.61 83 ILE A N 1
ATOM 692 C CA . ILE A 1 83 ? 39.745 71.684 113.363 1.00 28.97 83 ILE A CA 1
ATOM 693 C C . ILE A 1 83 ? 39.039 72.312 114.555 1.00 30.02 83 ILE A C 1
ATOM 694 O O . ILE A 1 83 ? 39.444 73.369 115.040 1.00 31.30 83 ILE A O 1
ATOM 699 N N . VAL A 1 84 ? 37.958 71.683 114.999 1.00 30.14 84 VAL A N 1
ATOM 700 C CA . VAL A 1 84 ? 37.213 72.166 116.158 1.00 29.27 84 VAL A CA 1
ATOM 701 C C . VAL A 1 84 ? 37.523 71.148 117.233 1.00 29.62 84 VAL A C 1
ATOM 702 O O . VAL A 1 84 ? 37.087 70.002 117.142 1.00 29.01 84 VAL A O 1
ATOM 706 N N . GLY A 1 85 ? 38.273 71.561 118.248 1.00 27.58 85 GLY A N 1
ATOM 707 C CA . GLY A 1 85 ? 38.655 70.638 119.298 1.00 28.53 85 GLY A CA 1
ATOM 708 C C . GLY A 1 85 ? 40.063 70.137 119.012 1.00 32.55 85 GLY A C 1
ATOM 709 O O . GLY A 1 85 ? 40.906 70.894 118.512 1.00 34.15 85 GLY A O 1
ATOM 710 N N . GLY A 1 86 ? 40.323 68.869 119.318 1.00 32.96 86 GLY A N 1
ATOM 711 C CA . GLY A 1 86 ? 41.642 68.296 119.081 1.00 34.19 86 GLY A CA 1
ATOM 712 C C . GLY A 1 86 ? 42.772 69.041 119.771 1.00 35.36 86 GLY A C 1
ATOM 713 O O . GLY A 1 86 ? 43.810 69.317 119.163 1.00 36.85 86 GLY A O 1
ATOM 714 N N . GLY A 1 87 ? 42.581 69.335 121.054 1.00 32.78 87 GLY A N 1
ATOM 715 C CA . GLY A 1 87 ? 43.572 70.075 121.814 1.00 31.08 87 GLY A CA 1
ATOM 716 C C . GLY A 1 87 ? 44.964 69.498 122.006 1.00 31.40 87 GLY A C 1
ATOM 717 O O . GLY A 1 87 ? 45.885 70.253 122.310 1.00 32.77 87 GLY A O 1
ATOM 718 N N . GLU A 1 88 ? 45.139 68.189 121.839 1.00 30.84 88 GLU A N 1
ATOM 719 C CA . GLU A 1 88 ? 46.460 67.578 122.012 1.00 30.04 88 GLU A CA 1
ATOM 720 C C . GLU A 1 88 ? 47.444 67.979 120.906 1.00 29.97 88 GLU A C 1
ATOM 721 O O . GLU A 1 88 ? 48.672 67.919 121.088 1.00 27.50 88 GLU A O 1
ATOM 727 N N . GLY A 1 89 ? 46.908 68.356 119.752 1.00 27.27 89 GLY A N 1
ATOM 728 C CA . GLY A 1 89 ? 47.758 68.731 118.641 1.00 25.88 89 GLY A CA 1
ATOM 729 C C . GLY A 1 89 ? 47.975 67.625 117.608 1.00 27.17 89 GLY A C 1
ATOM 730 O O . GLY A 1 89 ? 48.578 67.869 116.556 1.00 23.86 89 GLY A O 1
ATOM 731 N N . ALA A 1 90 ? 47.488 66.416 117.892 1.00 24.18 90 ALA A N 1
ATOM 732 C CA . ALA A 1 90 ? 47.653 65.288 116.965 1.00 22.03 90 ALA A CA 1
ATOM 733 C C . ALA A 1 90 ? 46.685 65.337 115.774 1.00 22.21 90 ALA A C 1
ATOM 734 O O . ALA A 1 90 ? 47.016 64.862 114.682 1.00 25.08 90 ALA A O 1
ATOM 736 N N . THR A 1 91 ? 45.501 65.915 115.970 1.00 21.17 91 THR A N 1
ATOM 737 C CA . THR A 1 91 ? 44.526 66.053 114.889 1.00 22.12 91 THR A CA 1
ATOM 738 C C . THR A 1 91 ? 45.146 66.977 113.840 1.00 24.00 91 THR A C 1
ATOM 739 O O . THR A 1 91 ? 45.065 66.724 112.635 1.00 22.19 91 THR A O 1
ATOM 743 N N . LEU A 1 92 ? 45.783 68.041 114.315 1.00 25.67 92 LEU A N 1
ATOM 744 C CA . LEU A 1 92 ? 46.458 69.000 113.429 1.00 25.53 92 LEU A CA 1
ATOM 745 C C . LEU A 1 92 ? 47.621 68.285 112.718 1.00 22.43 92 LEU A C 1
ATOM 746 O O . LEU A 1 92 ? 47.845 68.456 111.517 1.00 24.80 92 LEU A O 1
ATOM 751 N N . ARG A 1 93 ? 48.360 67.489 113.478 1.00 24.99 93 ARG A N 1
ATOM 752 C CA . ARG A 1 93 ? 49.483 66.719 112.944 1.00 25.50 93 ARG A CA 1
ATOM 753 C C . ARG A 1 93 ? 49.057 65.878 111.731 1.00 27.03 93 ARG A C 1
ATOM 754 O O . ARG A 1 93 ? 49.714 65.896 110.689 1.00 21.81 93 ARG A O 1
ATOM 762 N N . GLU A 1 94 ? 47.957 65.138 111.859 1.00 25.05 94 GLU A N 1
ATOM 763 C CA . GLU A 1 94 ? 47.500 64.302 110.752 1.00 25.22 94 GLU A CA 1
ATOM 764 C C . GLU A 1 94 ? 46.990 65.135 109.582 1.00 26.06 94 GLU A C 1
ATOM 765 O O . GLU A 1 94 ? 47.237 64.793 108.424 1.00 23.84 94 GLU A O 1
ATOM 771 N N . VAL A 1 95 ? 46.281 66.222 109.883 1.00 22.10 95 VAL A N 1
ATOM 772 C CA . VAL A 1 95 ? 45.757 67.096 108.837 1.00 24.72 95 VAL A CA 1
ATOM 773 C C . VAL A 1 95 ? 46.908 67.667 108.004 1.00 24.55 95 VAL A C 1
ATOM 774 O O . VAL A 1 95 ? 46.851 67.679 106.779 1.00 24.78 95 VAL A O 1
ATOM 778 N N . LEU A 1 96 ? 47.956 68.120 108.686 1.00 25.24 96 LEU A N 1
ATOM 779 C CA . LEU A 1 96 ? 49.113 68.714 108.025 1.00 27.52 96 LEU A CA 1
ATOM 780 C C . LEU A 1 96 ? 49.911 67.777 107.106 1.00 31.14 96 LEU A C 1
ATOM 781 O O . LEU A 1 96 ? 50.753 68.250 106.339 1.00 32.43 96 LEU A O 1
ATOM 786 N N . LYS A 1 97 ? 49.654 66.468 107.170 1.00 28.86 97 LYS A N 1
ATOM 787 C CA . LYS A 1 97 ? 50.362 65.503 106.310 1.00 30.01 97 LYS A CA 1
ATOM 788 C C . LYS A 1 97 ? 49.908 65.564 104.851 1.00 28.56 97 LYS A C 1
ATOM 789 O O . LYS A 1 97 ? 50.599 65.080 103.957 1.00 25.71 97 LYS A O 1
ATOM 795 N N . HIS A 1 98 ? 48.726 66.119 104.611 1.00 26.64 98 HIS A N 1
ATOM 796 C CA . HIS A 1 98 ? 48.228 66.226 103.256 1.00 29.24 98 HIS A CA 1
ATOM 797 C C . HIS A 1 98 ? 48.935 67.438 102.639 1.00 30.88 98 HIS A C 1
ATOM 798 O O . HIS A 1 98 ? 48.778 68.572 103.103 1.00 27.12 98 HIS A O 1
ATOM 805 N N . PRO A 1 99 ? 49.760 67.200 101.602 1.00 33.91 99 PRO A N 1
ATOM 806 C CA . PRO A 1 99 ? 50.511 68.265 100.925 1.00 33.94 99 PRO A CA 1
ATOM 807 C C . PRO A 1 99 ? 49.689 69.410 100.333 1.00 35.91 99 PRO A C 1
ATOM 808 O O . PRO A 1 99 ? 50.207 70.508 100.143 1.00 36.10 99 PRO A O 1
ATOM 812 N N . THR A 1 100 ? 48.416 69.174 100.045 1.00 35.92 100 THR A N 1
ATOM 813 C CA . THR A 1 100 ? 47.589 70.239 99.487 1.00 37.27 100 THR A CA 1
ATOM 814 C C . THR A 1 100 ? 47.128 71.231 100.548 1.00 36.95 100 THR A C 1
ATOM 815 O O . THR A 1 100 ? 46.566 72.284 100.229 1.00 36.44 100 THR A O 1
ATOM 819 N N . VAL A 1 101 ? 47.368 70.903 101.811 1.00 35.25 101 VAL A N 1
ATOM 820 C CA . VAL A 1 101 ? 46.965 71.786 102.893 1.00 33.46 101 VAL A CA 1
ATOM 821 C C . VAL A 1 101 ? 47.846 73.028 102.943 1.00 34.91 101 VAL A C 1
ATOM 822 O O . VAL A 1 101 ? 49.062 72.939 103.103 1.00 35.60 101 VAL A O 1
ATOM 826 N N . GLU A 1 102 ? 47.205 74.185 102.814 1.00 35.28 102 GLU A N 1
ATOM 827 C CA . GLU A 1 102 ? 47.888 75.470 102.839 1.00 35.44 102 GLU A CA 1
ATOM 828 C C . GLU A 1 102 ? 47.634 76.172 104.167 1.00 35.54 102 GLU A C 1
ATOM 829 O O . GLU A 1 102 ? 48.462 76.939 104.650 1.00 34.04 102 GLU A O 1
ATOM 835 N N . LYS A 1 103 ? 46.476 75.909 104.760 1.00 35.90 103 LYS A N 1
ATOM 836 C CA . LYS A 1 103 ? 46.146 76.527 106.028 1.00 35.48 103 LYS A CA 1
ATOM 837 C C . LYS A 1 103 ? 45.272 75.609 106.860 1.00 35.51 103 LYS A C 1
ATOM 838 O O . LYS A 1 103 ? 44.308 75.030 106.366 1.00 36.57 103 LYS A O 1
ATOM 844 N N . ALA A 1 104 ? 45.623 75.481 108.131 1.00 36.12 104 ALA A N 1
ATOM 845 C CA . ALA A 1 104 ? 44.872 74.648 109.046 1.00 35.48 104 ALA A CA 1
ATOM 846 C C . ALA A 1 104 ? 44.640 75.435 110.328 1.00 36.35 104 ALA A C 1
ATOM 847 O O . ALA A 1 104 ? 45.574 75.708 111.084 1.00 36.99 104 ALA A O 1
ATOM 849 N N . VAL A 1 105 ? 43.387 75.819 110.548 1.00 37.89 105 VAL A N 1
ATOM 850 C CA . VAL A 1 105 ? 42.996 76.573 111.734 1.00 36.19 105 VAL A CA 1
ATOM 851 C C . VAL A 1 105 ? 42.394 75.638 112.776 1.00 35.55 105 VAL A C 1
ATOM 852 O O . VAL A 1 105 ? 41.477 74.871 112.485 1.00 36.95 105 VAL A O 1
ATOM 856 N N . MET A 1 106 ? 42.914 75.719 113.992 1.00 34.35 106 MET A N 1
ATOM 857 C CA . MET A 1 106 ? 42.448 74.898 115.101 1.00 34.89 106 MET A CA 1
ATOM 858 C C . MET A 1 106 ? 41.813 75.824 116.142 1.00 36.47 106 MET A C 1
ATOM 859 O O . MET A 1 106 ? 42.456 76.763 116.619 1.00 33.81 106 MET A O 1
ATOM 864 N N . VAL A 1 107 ? 40.545 75.569 116.467 1.00 35.52 107 VAL A N 1
ATOM 865 C CA . VAL A 1 107 ? 39.811 76.374 117.445 1.00 35.90 107 VAL A CA 1
ATOM 866 C C . VAL A 1 107 ? 39.478 75.549 118.685 1.00 38.07 107 VAL A C 1
ATOM 867 O O . VAL A 1 107 ? 38.773 74.546 118.587 1.00 37.20 107 VAL A O 1
ATOM 871 N N . ASP A 1 108 ? 39.991 75.964 119.842 1.00 37.10 108 ASP A N 1
ATOM 872 C CA . ASP A 1 108 ? 39.723 75.263 121.090 1.00 38.78 108 ASP A CA 1
ATOM 873 C C . ASP A 1 108 ? 39.461 76.243 122.234 1.00 40.10 108 ASP A C 1
ATOM 874 O O . ASP A 1 108 ? 40.127 77.268 122.360 1.00 38.26 108 ASP A O 1
ATOM 879 N N . ILE A 1 109 ? 38.495 75.900 123.076 1.00 39.20 109 ILE A N 1
ATOM 880 C CA . ILE A 1 109 ? 38.088 76.740 124.196 1.00 39.35 109 ILE A CA 1
ATOM 881 C C . ILE A 1 109 ? 39.084 76.839 125.361 1.00 38.93 109 ILE A C 1
ATOM 882 O O . ILE A 1 109 ? 39.209 77.891 125.987 1.00 39.94 109 ILE A O 1
ATOM 887 N N . ASP A 1 110 ? 39.793 75.753 125.641 1.00 35.02 110 ASP A N 1
ATOM 888 C CA . ASP A 1 110 ? 40.702 75.705 126.780 1.00 36.78 110 ASP A CA 1
ATOM 889 C C . ASP A 1 110 ? 42.187 75.909 126.454 1.00 37.27 110 ASP A C 1
ATOM 890 O O . ASP A 1 110 ? 42.922 74.955 126.175 1.00 35.63 110 ASP A O 1
ATOM 895 N N . GLY A 1 111 ? 42.622 77.165 126.509 1.00 34.93 111 GLY A N 1
ATOM 896 C CA . GLY A 1 111 ? 44.009 77.479 126.226 1.00 33.63 111 GLY A CA 1
ATOM 897 C C . GLY A 1 111 ? 44.946 76.867 127.243 1.00 34.73 111 GLY A C 1
ATOM 898 O O . GLY A 1 111 ? 46.053 76.447 126.907 1.00 35.12 111 GLY A O 1
ATOM 899 N N . GLU A 1 112 ? 44.519 76.816 128.497 1.00 35.41 112 GLU A N 1
ATOM 900 C CA . GLU A 1 112 ? 45.369 76.237 129.522 1.00 38.58 112 GLU A CA 1
ATOM 901 C C . GLU A 1 112 ? 45.615 74.753 129.237 1.00 36.68 112 GLU A C 1
ATOM 902 O O . GLU A 1 112 ? 46.720 74.250 129.441 1.00 39.02 112 GLU A O 1
ATOM 908 N N . LEU A 1 113 ? 44.587 74.055 128.763 1.00 34.58 113 LEU A N 1
ATOM 909 C CA . LEU A 1 113 ? 44.731 72.636 128.454 1.00 32.67 113 LEU A CA 1
ATOM 910 C C . LEU A 1 113 ? 45.719 72.442 127.299 1.00 29.86 113 LEU A C 1
ATOM 911 O O . LEU A 1 113 ? 46.572 71.546 127.339 1.00 29.85 113 LEU A O 1
ATOM 916 N N . VAL A 1 114 ? 45.587 73.274 126.273 1.00 28.10 114 VAL A N 1
ATOM 917 C CA . VAL A 1 114 ? 46.473 73.214 125.114 1.00 33.48 114 VAL A CA 1
ATOM 918 C C . VAL A 1 114 ? 47.916 73.379 125.595 1.00 36.48 114 VAL A C 1
ATOM 919 O O . VAL A 1 114 ? 48.830 72.725 125.090 1.00 37.73 114 VAL A O 1
ATOM 923 N N . GLU A 1 115 ? 48.113 74.258 126.574 1.00 35.97 115 GLU A N 1
ATOM 924 C CA . GLU A 1 115 ? 49.439 74.498 127.129 1.00 36.03 115 GLU A CA 1
ATOM 925 C C . GLU A 1 115 ? 49.969 73.247 127.823 1.00 36.64 115 GLU A C 1
ATOM 926 O O . GLU A 1 115 ? 51.171 72.950 127.766 1.00 32.67 115 GLU A O 1
ATOM 932 N N . VAL A 1 116 ? 49.071 72.526 128.491 1.00 31.63 116 VAL A N 1
ATOM 933 C CA . VAL A 1 116 ? 49.448 71.287 129.157 1.00 31.16 116 VAL A CA 1
ATOM 934 C C . VAL A 1 116 ? 49.972 70.298 128.103 1.00 30.62 116 VAL A C 1
ATOM 935 O O . VAL A 1 116 ? 50.971 69.602 128.326 1.00 30.36 116 VAL A O 1
ATOM 939 N N . ALA A 1 117 ? 49.290 70.246 126.961 1.00 30.14 117 ALA A N 1
ATOM 940 C CA . ALA A 1 117 ? 49.661 69.339 125.873 1.00 30.94 117 ALA A CA 1
ATOM 941 C C . ALA A 1 117 ? 51.009 69.729 125.289 1.00 30.24 117 ALA A C 1
ATOM 942 O O . ALA A 1 117 ? 51.871 68.875 125.066 1.00 30.31 117 ALA A O 1
ATOM 944 N N . LYS A 1 118 ? 51.175 71.025 125.042 1.00 31.34 118 LYS A N 1
ATOM 945 C CA . LYS A 1 118 ? 52.416 71.552 124.492 1.00 32.23 118 LYS A CA 1
ATOM 946 C C . LYS A 1 118 ? 53.607 71.207 125.355 1.00 33.01 118 LYS A C 1
ATOM 947 O O . LYS A 1 118 ? 54.638 70.776 124.840 1.00 33.91 118 LYS A O 1
ATOM 953 N N . ARG A 1 119 ? 53.461 71.362 126.668 1.00 32.76 119 ARG A N 1
ATOM 954 C CA . ARG A 1 119 ? 54.560 71.077 127.570 1.00 32.60 119 ARG A CA 1
ATOM 955 C C . ARG A 1 119 ? 54.747 69.620 127.976 1.00 32.83 119 ARG A C 1
ATOM 956 O O . ARG A 1 119 ? 55.879 69.185 128.191 1.00 31.11 119 ARG A O 1
ATOM 964 N N . HIS A 1 120 ? 53.661 68.860 128.091 1.00 28.78 120 HIS A N 1
ATOM 965 C CA . HIS A 1 120 ? 53.786 67.480 128.546 1.00 27.94 120 HIS A CA 1
ATOM 966 C C . HIS A 1 120 ? 53.391 66.403 127.554 1.00 25.38 120 HIS A C 1
ATOM 967 O O . HIS A 1 120 ? 53.533 65.222 127.848 1.00 26.28 120 HIS A O 1
ATOM 974 N N . MET A 1 121 ? 52.910 66.798 126.387 1.00 26.50 121 MET A N 1
ATOM 975 C CA . MET A 1 121 ? 52.487 65.822 125.390 1.00 28.13 121 MET A CA 1
ATOM 976 C C . MET A 1 121 ? 53.126 66.017 124.014 1.00 28.70 121 MET A C 1
ATOM 977 O O . MET A 1 121 ? 52.434 66.067 122.994 1.00 25.42 121 MET A O 1
ATOM 982 N N . PRO A 1 122 ? 54.466 66.127 123.970 1.00 26.81 122 PRO A N 1
ATOM 983 C CA . PRO A 1 122 ? 55.167 66.310 122.694 1.00 25.99 122 PRO A CA 1
ATOM 984 C C . PRO A 1 122 ? 54.975 65.113 121.741 1.00 26.53 122 PRO A C 1
ATOM 985 O O . PRO A 1 122 ? 55.130 65.238 120.518 1.00 24.97 122 PRO A O 1
ATOM 989 N N . GLU A 1 123 ? 54.655 63.955 122.315 1.00 26.08 123 GLU A N 1
ATOM 990 C CA . GLU A 1 123 ? 54.432 62.744 121.535 1.00 26.53 123 GLU A CA 1
ATOM 991 C C . GLU A 1 123 ? 53.217 62.923 120.634 1.00 25.33 123 GLU A C 1
ATOM 992 O O . GLU A 1 123 ? 53.126 62.309 119.575 1.00 27.89 123 GLU A O 1
ATOM 998 N N . TRP A 1 124 ? 52.279 63.758 121.073 1.00 27.41 124 TRP A N 1
ATOM 999 C CA . TRP A 1 124 ? 51.073 64.054 120.307 1.00 24.26 124 TRP A CA 1
ATOM 1000 C C . TRP A 1 124 ? 51.283 65.117 119.226 1.00 27.56 124 TRP A C 1
ATOM 1001 O O . TRP A 1 124 ? 51.130 64.837 118.032 1.00 25.67 124 TRP A O 1
ATOM 1012 N N . HIS A 1 125 ? 51.629 66.339 119.624 1.00 24.01 125 HIS A N 1
ATOM 1013 C CA . HIS A 1 125 ? 51.780 67.395 118.620 1.00 24.41 125 HIS A CA 1
ATOM 1014 C C . HIS A 1 125 ? 52.968 67.244 117.677 1.00 22.71 125 HIS A C 1
ATOM 1015 O O . HIS A 1 125 ? 52.883 67.629 116.503 1.00 24.00 125 HIS A O 1
ATOM 1022 N N . GLN A 1 126 ? 54.052 66.650 118.170 1.00 25.37 126 GLN A N 1
ATOM 1023 C CA . GLN A 1 126 ? 55.254 66.428 117.368 1.00 26.31 126 GLN A CA 1
ATOM 1024 C C . GLN A 1 126 ? 55.617 67.654 116.545 1.00 29.82 126 GLN A C 1
ATOM 1025 O O . GLN A 1 126 ? 55.980 67.552 115.365 1.00 31.83 126 GLN A O 1
ATOM 1031 N N . GLY A 1 127 ? 55.504 68.819 117.177 1.00 30.32 127 GLY A N 1
ATOM 1032 C CA . GLY A 1 127 ? 55.838 70.071 116.514 1.00 32.71 127 GLY A CA 1
ATOM 1033 C C . GLY A 1 127 ? 54.811 70.644 115.547 1.00 33.36 127 GLY A C 1
ATOM 1034 O O . GLY A 1 127 ? 55.078 71.642 114.873 1.00 34.39 127 GLY A O 1
ATOM 1035 N N . ALA A 1 128 ? 53.632 70.040 115.480 1.00 31.27 128 ALA A N 1
ATOM 1036 C CA . ALA A 1 128 ? 52.595 70.510 114.564 1.00 30.90 128 ALA A CA 1
ATOM 1037 C C . ALA A 1 128 ? 52.141 71.948 114.807 1.00 31.61 128 ALA A C 1
ATOM 1038 O O . ALA A 1 128 ? 51.780 72.646 113.864 1.00 33.84 128 ALA A O 1
ATOM 1040 N N . PHE A 1 129 ? 52.143 72.394 116.062 1.00 34.28 129 PHE A N 1
ATOM 1041 C CA . PHE A 1 129 ? 51.707 73.763 116.358 1.00 35.52 129 PHE A CA 1
ATOM 1042 C C . PHE A 1 129 ? 52.658 74.786 115.731 1.00 38.24 129 PHE A C 1
ATOM 1043 O O . PHE A 1 129 ? 52.254 75.902 115.402 1.00 39.13 129 PHE A O 1
ATOM 1051 N N . ASP A 1 130 ? 53.919 74.402 115.564 1.00 37.84 130 ASP A N 1
ATOM 1052 C CA . ASP A 1 130 ? 54.911 75.302 114.978 1.00 38.41 130 ASP A CA 1
ATOM 1053 C C . ASP A 1 130 ? 54.986 75.235 113.466 1.00 38.98 130 ASP A C 1
ATOM 1054 O O . ASP A 1 130 ? 55.934 75.742 112.869 1.00 41.53 130 ASP A O 1
ATOM 1059 N N . ASP A 1 131 ? 54.006 74.599 112.838 1.00 37.18 131 ASP A N 1
ATOM 1060 C CA . ASP A 1 131 ? 53.994 74.522 111.386 1.00 36.25 131 ASP A CA 1
ATOM 1061 C C . ASP A 1 131 ? 53.468 75.866 110.874 1.00 36.33 131 ASP A C 1
ATOM 1062 O O . ASP A 1 131 ? 52.452 76.354 111.349 1.00 36.93 131 ASP A O 1
ATOM 1067 N N . PRO A 1 132 ? 54.156 76.481 109.897 1.00 37.75 132 PRO A N 1
ATOM 1068 C CA . PRO A 1 132 ? 53.712 77.774 109.359 1.00 38.25 132 PRO A CA 1
ATOM 1069 C C . PRO A 1 132 ? 52.265 77.790 108.853 1.00 37.45 132 PRO A C 1
ATOM 1070 O O . PRO A 1 132 ? 51.624 78.840 108.813 1.00 37.24 132 PRO A O 1
ATOM 1074 N N . ARG A 1 133 ? 51.754 76.623 108.476 1.00 37.21 133 ARG A N 1
ATOM 1075 C CA . ARG A 1 133 ? 50.387 76.508 107.972 1.00 36.90 133 ARG A CA 1
ATOM 1076 C C . ARG A 1 133 ? 49.347 76.393 109.087 1.00 38.78 133 ARG A C 1
ATOM 1077 O O . ARG A 1 133 ? 48.144 76.451 108.831 1.00 39.98 133 ARG A O 1
ATOM 1085 N N . ALA A 1 134 ? 49.811 76.244 110.320 1.00 36.47 134 ALA A N 1
ATOM 1086 C CA . ALA A 1 134 ? 48.914 76.079 111.455 1.00 37.29 134 ALA A CA 1
ATOM 1087 C C . ALA A 1 134 ? 48.576 77.381 112.177 1.00 36.49 134 ALA A C 1
ATOM 1088 O O . ALA A 1 134 ? 49.438 78.233 112.387 1.00 36.42 134 ALA A O 1
ATOM 1090 N N . VAL A 1 135 ? 47.311 77.525 112.554 1.00 35.61 135 VAL A N 1
ATOM 1091 C CA . VAL A 1 135 ? 46.846 78.709 113.267 1.00 35.64 135 VAL A CA 1
ATOM 1092 C C . VAL A 1 135 ? 45.971 78.294 114.443 1.00 37.59 135 VAL A C 1
ATOM 1093 O O . VAL A 1 135 ? 44.864 77.777 114.262 1.00 38.90 135 VAL A O 1
ATOM 1097 N N . LEU A 1 136 ? 46.473 78.520 115.649 1.00 36.46 136 LEU A N 1
ATOM 1098 C CA . LEU A 1 136 ? 45.744 78.177 116.857 1.00 35.47 136 LEU A CA 1
ATOM 1099 C C . LEU A 1 136 ? 44.899 79.358 117.314 1.00 39.41 136 LEU A C 1
ATOM 1100 O O . LEU A 1 136 ? 45.389 80.492 117.396 1.00 38.08 136 LEU A O 1
ATOM 1105 N N . VAL A 1 137 ? 43.632 79.077 117.604 1.00 38.77 137 VAL A N 1
ATOM 1106 C CA . VAL A 1 137 ? 42.676 80.081 118.064 1.00 38.50 137 VAL A CA 1
ATOM 1107 C C . VAL A 1 137 ? 41.977 79.569 119.319 1.00 40.40 137 VAL A C 1
ATOM 1108 O O . VAL A 1 137 ? 41.296 78.539 119.285 1.00 38.07 137 VAL A O 1
ATOM 1112 N N . ILE A 1 138 ? 42.156 80.272 120.432 1.00 39.51 138 ILE A N 1
ATOM 1113 C CA . ILE A 1 138 ? 41.524 79.850 121.668 1.00 41.76 138 ILE A CA 1
ATOM 1114 C C . ILE A 1 138 ? 40.209 80.590 121.797 1.00 44.17 138 ILE A C 1
ATOM 1115 O O . ILE A 1 138 ? 40.185 81.785 122.091 1.00 45.47 138 ILE A O 1
ATOM 1120 N N . ASP A 1 139 ? 39.112 79.876 121.558 1.00 44.07 139 ASP A N 1
ATOM 1121 C CA . ASP A 1 139 ? 37.790 80.483 121.626 1.00 43.86 139 ASP A CA 1
ATOM 1122 C C . ASP A 1 139 ? 36.683 79.433 121.520 1.00 43.88 139 ASP A C 1
ATOM 1123 O O . ASP A 1 139 ? 36.950 78.249 121.294 1.00 39.90 139 ASP A O 1
ATOM 1128 N N . ASP A 1 140 ? 35.444 79.882 121.701 1.00 45.23 140 ASP A N 1
ATOM 1129 C CA . ASP A 1 140 ? 34.270 79.024 121.589 1.00 44.81 140 ASP A CA 1
ATOM 1130 C C . ASP A 1 140 ? 34.041 78.810 120.103 1.00 44.48 140 ASP A C 1
ATOM 1131 O O . ASP A 1 140 ? 33.940 79.772 119.338 1.00 43.97 140 ASP A O 1
ATOM 1136 N N . ALA A 1 141 ? 33.960 77.550 119.698 1.00 43.74 141 ALA A N 1
ATOM 1137 C CA . ALA A 1 141 ? 33.757 77.209 118.298 1.00 42.76 141 ALA A CA 1
ATOM 1138 C C . ALA A 1 141 ? 32.624 77.993 117.642 1.00 41.21 141 ALA A C 1
ATOM 1139 O O . ALA A 1 141 ? 32.823 78.601 116.592 1.00 40.94 141 ALA A O 1
ATOM 1141 N N . ARG A 1 142 ? 31.442 77.988 118.253 1.00 40.02 142 ARG A N 1
ATOM 1142 C CA . ARG A 1 142 ? 30.309 78.703 117.673 1.00 41.61 142 ARG A CA 1
ATOM 1143 C C . ARG A 1 142 ? 30.575 80.197 117.586 1.00 43.09 142 ARG A C 1
ATOM 1144 O O . ARG A 1 142 ? 30.318 80.824 116.558 1.00 41.91 142 ARG A O 1
ATOM 1152 N N . ALA A 1 143 ? 31.094 80.764 118.669 1.00 44.79 143 ALA A N 1
ATOM 1153 C CA . ALA A 1 143 ? 31.403 82.187 118.696 1.00 46.87 143 ALA A CA 1
ATOM 1154 C C . ALA A 1 143 ? 32.341 82.508 117.535 1.00 47.12 143 ALA A C 1
ATOM 1155 O O . ALA A 1 143 ? 32.090 83.429 116.756 1.00 46.78 143 ALA A O 1
ATOM 1157 N N . TYR A 1 144 ? 33.414 81.731 117.412 1.00 47.77 144 TYR A N 1
ATOM 1158 C CA . TYR A 1 144 ? 34.378 81.940 116.337 1.00 47.59 144 TYR A CA 1
ATOM 1159 C C . TYR A 1 144 ? 33.718 81.829 114.974 1.00 46.87 144 TYR A C 1
ATOM 1160 O O . TYR A 1 144 ? 33.903 82.691 114.113 1.00 46.67 144 TYR A O 1
ATOM 1169 N N . LEU A 1 145 ? 32.950 80.761 114.779 1.00 46.81 145 LEU A N 1
ATOM 1170 C CA . LEU A 1 145 ? 32.273 80.535 113.510 1.00 48.07 145 LEU A CA 1
ATOM 1171 C C . LEU A 1 145 ? 31.250 81.617 113.192 1.00 49.25 145 LEU A C 1
ATOM 1172 O O . LEU A 1 145 ? 31.103 82.012 112.038 1.00 48.31 145 LEU A O 1
ATOM 1177 N N . GLU A 1 146 ? 30.545 82.092 114.214 1.00 52.36 146 GLU A N 1
ATOM 1178 C CA . GLU A 1 146 ? 29.543 83.140 114.029 1.00 57.22 146 GLU A CA 1
ATOM 1179 C C . GLU A 1 146 ? 30.178 84.457 113.586 1.00 58.02 146 GLU A C 1
ATOM 1180 O O . GLU A 1 146 ? 29.608 85.190 112.776 1.00 57.38 146 GLU A O 1
ATOM 1186 N N . ARG A 1 147 ? 31.360 84.751 114.118 1.00 59.72 147 ARG A N 1
ATOM 1187 C CA . ARG A 1 147 ? 32.064 85.981 113.778 1.00 61.42 147 ARG A CA 1
ATOM 1188 C C . ARG A 1 147 ? 32.796 85.880 112.447 1.00 62.06 147 ARG A C 1
ATOM 1189 O O . ARG A 1 147 ? 32.584 86.697 111.553 1.00 63.76 147 ARG A O 1
ATOM 1197 N N . THR A 1 148 ? 33.659 84.878 112.320 1.00 62.36 148 THR A N 1
ATOM 1198 C CA . THR A 1 148 ? 34.427 84.675 111.096 1.00 62.12 148 THR A CA 1
ATOM 1199 C C . THR A 1 148 ? 33.528 84.416 109.892 1.00 61.26 148 THR A C 1
ATOM 1200 O O . THR A 1 148 ? 32.339 84.148 110.036 1.00 60.23 148 THR A O 1
ATOM 1204 N N . GLU A 1 149 ? 34.111 84.496 108.702 1.00 61.42 149 GLU A N 1
ATOM 1205 C CA . GLU A 1 149 ? 33.371 84.248 107.477 1.00 62.12 149 GLU A CA 1
ATOM 1206 C C . GLU A 1 149 ? 34.235 83.501 106.469 1.00 60.31 149 GLU A C 1
ATOM 1207 O O . GLU A 1 149 ? 33.834 83.289 105.328 1.00 59.09 149 GLU A O 1
ATOM 1213 N N . GLU A 1 150 ? 35.429 83.106 106.895 1.00 59.49 150 GLU A N 1
ATOM 1214 C CA . GLU A 1 150 ? 36.320 82.351 106.025 1.00 59.21 150 GLU A CA 1
ATOM 1215 C C . GLU A 1 150 ? 35.700 80.965 105.872 1.00 55.94 150 GLU A C 1
ATOM 1216 O O . GLU A 1 150 ? 35.058 80.471 106.796 1.00 56.19 150 GLU A O 1
ATOM 1222 N N . ARG A 1 151 ? 35.879 80.343 104.712 1.00 54.53 151 ARG A N 1
ATOM 1223 C CA . ARG A 1 151 ? 35.325 79.012 104.475 1.00 51.60 151 ARG A CA 1
ATOM 1224 C C . ARG A 1 151 ? 36.421 77.947 104.354 1.00 48.64 151 ARG A C 1
ATOM 1225 O O . ARG A 1 151 ? 37.597 78.269 104.148 1.00 45.03 151 ARG A O 1
ATOM 1233 N N . TYR A 1 152 ? 36.036 76.679 104.480 1.00 43.78 152 TYR A N 1
ATOM 1234 C CA . TYR A 1 152 ? 37.009 75.592 104.433 1.00 39.10 152 TYR A CA 1
ATOM 1235 C C . TYR A 1 152 ? 36.627 74.429 103.527 1.00 34.33 152 TYR A C 1
ATOM 1236 O O . TYR A 1 152 ? 35.457 74.225 103.230 1.00 33.39 152 TYR A O 1
ATOM 1245 N N . ASP A 1 153 ? 37.630 73.668 103.099 1.00 31.32 153 ASP A N 1
ATOM 1246 C CA . ASP A 1 153 ? 37.415 72.493 102.247 1.00 29.77 153 ASP A CA 1
ATOM 1247 C C . ASP A 1 153 ? 36.998 71.306 103.116 1.00 28.76 153 ASP A C 1
ATOM 1248 O O . ASP A 1 153 ? 36.166 70.485 102.722 1.00 27.62 153 ASP A O 1
ATOM 1253 N N . VAL A 1 154 ? 37.605 71.235 104.298 1.00 28.69 154 VAL A N 1
ATOM 1254 C CA . VAL A 1 154 ? 37.338 70.175 105.256 1.00 28.23 154 VAL A CA 1
ATOM 1255 C C . VAL A 1 154 ? 37.264 70.741 106.662 1.00 28.87 154 VAL A C 1
ATOM 1256 O O . VAL A 1 154 ? 38.045 71.619 107.033 1.00 29.85 154 VAL A O 1
ATOM 1260 N N . VAL A 1 155 ? 36.298 70.247 107.427 1.00 25.67 155 VAL A N 1
ATOM 1261 C CA . VAL A 1 155 ? 36.134 70.636 108.813 1.00 25.96 155 VAL A CA 1
ATOM 1262 C C . VAL A 1 155 ? 36.153 69.321 109.575 1.00 26.07 155 VAL A C 1
ATOM 1263 O O . VAL A 1 155 ? 35.440 68.375 109.213 1.00 27.33 155 VAL A O 1
ATOM 1267 N N . ILE A 1 156 ? 36.992 69.260 110.599 1.00 24.48 156 ILE A N 1
ATOM 1268 C CA . ILE A 1 156 ? 37.108 68.080 111.441 1.00 25.32 156 ILE A CA 1
ATOM 1269 C C . ILE A 1 156 ? 36.624 68.467 112.825 1.00 26.22 156 ILE A C 1
ATOM 1270 O O . ILE A 1 156 ? 37.178 69.383 113.438 1.00 25.54 156 ILE A O 1
ATOM 1275 N N . ILE A 1 157 ? 35.591 67.785 113.314 1.00 25.15 157 ILE A N 1
ATOM 1276 C CA . ILE A 1 157 ? 35.078 68.060 114.655 1.00 25.31 157 ILE A CA 1
ATOM 1277 C C . ILE A 1 157 ? 35.578 66.954 115.583 1.00 25.76 157 ILE A C 1
ATOM 1278 O O . ILE A 1 157 ? 35.240 65.779 115.416 1.00 24.09 157 ILE A O 1
ATOM 1283 N N . ASP A 1 158 ? 36.399 67.348 116.547 1.00 23.87 158 ASP A N 1
ATOM 1284 C CA . ASP A 1 158 ? 37.004 66.430 117.500 1.00 27.25 158 ASP A CA 1
ATOM 1285 C C . ASP A 1 158 ? 36.618 66.897 118.896 1.00 29.78 158 ASP A C 1
ATOM 1286 O O . ASP A 1 158 ? 37.434 67.477 119.611 1.00 30.20 158 ASP A O 1
ATOM 1291 N N . LEU A 1 159 ? 35.363 66.654 119.267 1.00 33.12 159 LEU A N 1
ATOM 1292 C CA . LEU A 1 159 ? 34.833 67.058 120.568 1.00 34.09 159 LEU A CA 1
ATOM 1293 C C . LEU A 1 159 ? 34.427 65.875 121.427 1.00 38.76 159 LEU A C 1
ATOM 1294 O O . LEU A 1 159 ? 34.478 64.728 120.991 1.00 40.63 159 LEU A O 1
ATOM 1299 N N . THR A 1 160 ? 34.023 66.164 122.659 1.00 41.39 160 THR A N 1
ATOM 1300 C CA . THR A 1 160 ? 33.581 65.130 123.581 1.00 44.40 160 THR A CA 1
ATOM 1301 C C . THR A 1 160 ? 32.057 65.086 123.625 1.00 44.52 160 THR A C 1
ATOM 1302 O O . THR A 1 160 ? 31.393 66.108 123.450 1.00 42.85 160 THR A O 1
ATOM 1306 N N . ASP A 1 161 ? 31.517 63.892 123.855 1.00 44.92 161 ASP A N 1
ATOM 1307 C CA . ASP A 1 161 ? 30.075 63.669 123.926 1.00 45.10 161 ASP A CA 1
ATOM 1308 C C . ASP A 1 161 ? 29.385 64.625 124.894 1.00 44.12 161 ASP A C 1
ATOM 1309 O O . ASP A 1 161 ? 29.949 64.998 125.914 1.00 42.93 161 ASP A O 1
ATOM 1314 N N . PRO A 1 162 ? 28.150 65.041 124.574 1.00 43.91 162 PRO A N 1
ATOM 1315 C CA . PRO A 1 162 ? 27.410 65.952 125.446 1.00 46.52 162 PRO A CA 1
ATOM 1316 C C . PRO A 1 162 ? 26.715 65.171 126.559 1.00 49.13 162 PRO A C 1
ATOM 1317 O O . PRO A 1 162 ? 25.491 65.010 126.563 1.00 49.03 162 PRO A O 1
ATOM 1321 N N . VAL A 1 163 ? 27.514 64.666 127.492 1.00 50.27 163 VAL A N 1
ATOM 1322 C CA . VAL A 1 163 ? 26.991 63.910 128.619 1.00 51.41 163 VAL A CA 1
ATOM 1323 C C . VAL A 1 163 ? 26.856 64.865 129.791 1.00 52.10 163 VAL A C 1
ATOM 1324 O O . VAL A 1 163 ? 27.834 65.482 130.214 1.00 52.11 163 VAL A O 1
ATOM 1328 N N . GLY A 1 164 ? 25.640 64.985 130.310 1.00 52.67 164 GLY A N 1
ATOM 1329 C CA . GLY A 1 164 ? 25.400 65.882 131.423 1.00 52.93 164 GLY A CA 1
ATOM 1330 C C . GLY A 1 164 ? 24.546 67.042 130.962 1.00 53.80 164 GLY A C 1
ATOM 1331 O O . GLY A 1 164 ? 24.869 67.710 129.979 1.00 52.25 164 GLY A O 1
ATOM 1332 N N . GLU A 1 165 ? 23.452 67.283 131.676 1.00 55.49 165 GLU A N 1
ATOM 1333 C CA . GLU A 1 165 ? 22.527 68.356 131.334 1.00 56.53 165 GLU A CA 1
ATOM 1334 C C . GLU A 1 165 ? 23.145 69.756 131.333 1.00 56.22 165 GLU A C 1
ATOM 1335 O O . GLU A 1 165 ? 22.830 70.577 130.469 1.00 54.27 165 GLU A O 1
ATOM 1341 N N . ASP A 1 166 ? 24.031 70.033 132.283 1.00 58.42 166 ASP A N 1
ATOM 1342 C CA . ASP A 1 166 ? 24.652 71.352 132.355 1.00 60.96 166 ASP A CA 1
ATOM 1343 C C . ASP A 1 166 ? 25.897 71.500 131.483 1.00 60.86 166 ASP A C 1
ATOM 1344 O O . ASP A 1 166 ? 26.490 72.577 131.418 1.00 62.71 166 ASP A O 1
ATOM 1349 N N . ASN A 1 167 ? 26.281 70.419 130.808 1.00 58.62 167 ASN A N 1
ATOM 1350 C CA . ASN A 1 167 ? 27.452 70.430 129.933 1.00 55.48 167 ASN A CA 1
ATOM 1351 C C . ASN A 1 167 ? 27.227 71.362 128.735 1.00 53.54 167 ASN A C 1
ATOM 1352 O O . ASN A 1 167 ? 26.288 71.177 127.960 1.00 53.82 167 ASN A O 1
ATOM 1357 N N . PRO A 1 168 ? 28.094 72.374 128.565 1.00 52.28 168 PRO A N 1
ATOM 1358 C CA . PRO A 1 168 ? 27.964 73.319 127.451 1.00 49.00 168 PRO A CA 1
ATOM 1359 C C . PRO A 1 168 ? 28.229 72.679 126.090 1.00 45.97 168 PRO A C 1
ATOM 1360 O O . PRO A 1 168 ? 27.987 73.292 125.052 1.00 44.83 168 PRO A O 1
ATOM 1364 N N . ALA A 1 169 ? 28.724 71.446 126.099 1.00 44.97 169 ALA A N 1
ATOM 1365 C CA . ALA A 1 169 ? 29.007 70.727 124.857 1.00 43.61 169 ALA A CA 1
ATOM 1366 C C . ALA A 1 169 ? 27.714 70.517 124.075 1.00 43.34 169 ALA A C 1
ATOM 1367 O O . ALA A 1 169 ? 27.735 70.348 122.855 1.00 41.79 169 ALA A O 1
ATOM 1369 N N . ARG A 1 170 ? 26.593 70.525 124.792 1.00 41.10 170 ARG A N 1
ATOM 1370 C CA . ARG A 1 170 ? 25.279 70.340 124.186 1.00 39.54 170 ARG A CA 1
ATOM 1371 C C . ARG A 1 170 ? 25.060 71.277 123.009 1.00 39.14 170 ARG A C 1
ATOM 1372 O O . ARG A 1 170 ? 24.498 70.878 121.984 1.00 34.93 170 ARG A O 1
ATOM 1380 N N . LEU A 1 171 ? 25.507 72.522 123.152 1.00 36.92 171 LEU A N 1
ATOM 1381 C CA . LEU A 1 171 ? 25.329 73.513 122.095 1.00 37.04 171 LEU A CA 1
ATOM 1382 C C . LEU A 1 171 ? 26.193 73.273 120.860 1.00 37.63 171 LEU A C 1
ATOM 1383 O O . LEU A 1 171 ? 26.014 73.940 119.838 1.00 37.81 171 LEU A O 1
ATOM 1388 N N . LEU A 1 172 ? 27.130 72.330 120.947 1.00 35.51 172 LEU A N 1
ATOM 1389 C CA . LEU A 1 172 ? 28.004 72.030 119.810 1.00 3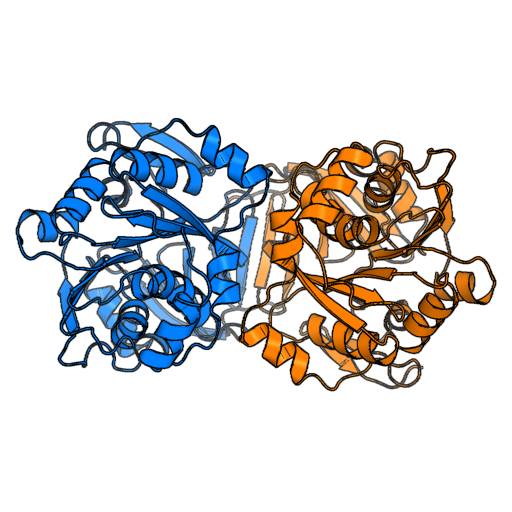5.64 172 LEU A CA 1
ATOM 1390 C C . LEU A 1 172 ? 27.540 70.761 119.098 1.00 33.06 172 LEU A C 1
ATOM 1391 O O . LEU A 1 172 ? 28.189 70.275 118.172 1.00 32.29 172 LEU A O 1
ATOM 1396 N N . TYR A 1 173 ? 26.402 70.235 119.532 1.00 32.85 173 TYR A N 1
ATOM 1397 C CA . TYR A 1 173 ? 25.853 69.021 118.944 1.00 32.12 173 TYR A CA 1
ATOM 1398 C C . TYR A 1 173 ? 24.423 69.198 118.442 1.00 32.22 173 TYR A C 1
ATOM 1399 O O . TYR A 1 173 ? 23.677 68.224 118.304 1.00 29.00 173 TYR A O 1
ATOM 1408 N N . THR A 1 174 ? 24.040 70.439 118.157 1.00 31.11 174 THR A N 1
ATOM 1409 C CA . THR A 1 174 ? 22.691 70.708 117.669 1.00 30.37 174 THR A CA 1
ATOM 1410 C C . THR A 1 174 ? 22.677 70.809 116.158 1.00 26.93 174 THR A C 1
ATOM 1411 O O . THR A 1 174 ? 23.713 71.034 115.532 1.00 26.33 174 THR A O 1
ATOM 1415 N N . VAL A 1 175 ? 21.501 70.659 115.559 1.00 26.43 175 VAL A N 1
ATOM 1416 C CA . VAL A 1 175 ? 21.420 70.767 114.108 1.00 25.96 175 VAL A CA 1
ATOM 1417 C C . VAL A 1 175 ? 21.868 72.163 113.659 1.00 29.65 175 VAL A C 1
ATOM 1418 O O . VAL A 1 175 ? 22.430 72.324 112.566 1.00 28.39 175 VAL A O 1
ATOM 1422 N N . GLU A 1 176 ? 21.642 73.179 114.499 1.00 30.64 176 GLU A N 1
ATOM 1423 C CA . GLU A 1 176 ? 22.073 74.535 114.133 1.00 30.70 176 GLU A CA 1
ATOM 1424 C C . GLU A 1 176 ? 23.594 74.616 114.055 1.00 28.16 176 GLU A C 1
ATOM 1425 O O . GLU A 1 176 ? 24.140 75.270 113.171 1.00 30.55 176 GLU A O 1
ATOM 1431 N N . PHE A 1 177 ? 24.281 73.971 114.989 1.00 30.40 177 PHE A N 1
ATOM 1432 C CA . PHE A 1 177 ? 25.738 73.989 114.965 1.00 33.64 177 PHE A CA 1
ATOM 1433 C C . PHE A 1 177 ? 26.256 73.393 113.657 1.00 33.45 177 PHE A C 1
ATOM 1434 O O . PHE A 1 177 ? 27.141 73.964 113.004 1.00 33.03 177 PHE A O 1
ATOM 1442 N N . TYR A 1 178 ? 25.700 72.249 113.264 1.00 32.45 178 TYR A N 1
ATOM 1443 C CA . TYR A 1 178 ? 26.140 71.599 112.036 1.00 31.84 178 TYR A CA 1
ATOM 1444 C C . TYR A 1 178 ? 25.829 72.445 110.810 1.00 31.37 178 TYR A C 1
ATOM 1445 O O . TYR A 1 178 ? 26.556 72.405 109.819 1.00 32.26 178 TYR A O 1
ATOM 1454 N N . ARG A 1 179 ? 24.754 73.221 110.875 1.00 32.79 179 ARG A N 1
ATOM 1455 C CA . ARG A 1 179 ? 24.402 74.099 109.762 1.00 31.62 179 ARG A CA 1
ATOM 1456 C C . ARG A 1 179 ? 25.385 75.266 109.715 1.00 28.20 179 ARG A C 1
ATOM 1457 O O . ARG A 1 179 ? 25.756 75.728 108.645 1.00 33.70 179 ARG A O 1
ATOM 1465 N N . LEU A 1 180 ? 25.795 75.734 110.887 1.00 30.60 180 LEU A N 1
ATOM 1466 C CA . LEU A 1 180 ? 26.771 76.816 111.001 1.00 31.85 180 LEU A CA 1
ATOM 1467 C C . LEU A 1 180 ? 28.082 76.319 110.388 1.00 34.85 180 LEU A C 1
ATOM 1468 O O . LEU A 1 180 ? 28.755 77.048 109.650 1.00 33.72 180 LEU A O 1
ATOM 1473 N N . VAL A 1 181 ? 28.436 75.070 110.697 1.00 31.57 181 VAL A N 1
ATOM 1474 C CA . VAL A 1 181 ? 29.651 74.462 110.155 1.00 31.88 181 VAL A CA 1
ATOM 1475 C C . VAL A 1 181 ? 29.539 74.375 108.637 1.00 31.49 181 VAL A C 1
ATOM 1476 O O . VAL A 1 181 ? 30.448 74.773 107.910 1.00 33.34 181 VAL A O 1
ATOM 1480 N N . LYS A 1 182 ? 28.414 73.855 108.163 1.00 34.64 182 LYS A N 1
ATOM 1481 C CA . LYS A 1 182 ? 28.198 73.703 106.734 1.00 36.16 182 LYS A CA 1
ATOM 1482 C C . LYS A 1 182 ? 28.284 75.038 106.004 1.00 39.51 182 LYS A C 1
ATOM 1483 O O . LYS A 1 182 ? 28.699 75.092 104.841 1.00 36.90 182 LYS A O 1
ATOM 1489 N N . ALA A 1 183 ? 27.872 76.103 106.686 1.00 39.28 183 ALA A N 1
ATOM 1490 C CA . ALA A 1 183 ? 27.905 77.442 106.106 1.00 42.36 183 ALA A CA 1
ATOM 1491 C C . ALA A 1 183 ? 29.347 77.847 105.832 1.00 43.22 183 ALA A C 1
ATOM 1492 O O . ALA A 1 183 ? 29.618 78.615 104.907 1.00 42.62 183 ALA A O 1
ATOM 1494 N N . HIS A 1 184 ? 30.270 77.327 106.636 1.00 42.68 184 HIS A N 1
ATOM 1495 C CA . HIS A 1 184 ? 31.678 77.648 106.462 1.00 43.05 184 HIS A CA 1
ATOM 1496 C C . HIS A 1 184 ? 32.434 76.656 105.595 1.00 43.27 184 HIS A C 1
ATOM 1497 O O . HIS A 1 184 ? 33.652 76.535 105.698 1.00 44.42 184 HIS A O 1
ATOM 1504 N N . LEU A 1 185 ? 31.709 75.951 104.735 1.00 41.39 185 LEU A N 1
ATOM 1505 C CA . LEU A 1 185 ? 32.329 74.985 103.842 1.00 41.42 185 LEU A CA 1
ATOM 1506 C C . LEU A 1 185 ? 32.311 75.462 102.396 1.00 43.01 185 LEU A C 1
ATOM 1507 O O . LEU A 1 185 ? 31.310 76.002 101.919 1.00 43.05 185 LEU A O 1
ATOM 1512 N N . ASN A 1 186 ? 33.424 75.269 101.702 1.00 43.56 186 ASN A N 1
ATOM 1513 C CA . ASN A 1 186 ? 33.505 75.647 100.297 1.00 43.73 186 ASN A CA 1
ATOM 1514 C C . ASN A 1 186 ? 32.673 74.628 99.532 1.00 43.33 186 ASN A C 1
ATOM 1515 O O . ASN A 1 186 ? 32.322 73.576 100.069 1.00 42.97 186 ASN A O 1
ATOM 1520 N N . PRO A 1 187 ? 32.316 74.933 98.278 1.00 44.25 187 PRO A N 1
ATOM 1521 C CA . PRO A 1 187 ? 31.527 73.937 97.551 1.00 44.01 187 PRO A CA 1
ATOM 1522 C C . PRO A 1 187 ? 32.398 72.692 97.417 1.00 42.54 187 PRO A C 1
ATOM 1523 O O . PRO A 1 187 ? 33.605 72.798 97.188 1.00 44.10 187 PRO A O 1
ATOM 1527 N N . GLY A 1 188 ? 31.795 71.521 97.578 1.00 39.71 188 GLY A N 1
ATOM 1528 C CA . GLY A 1 188 ? 32.561 70.291 97.491 1.00 37.14 188 GLY A CA 1
ATOM 1529 C C . GLY A 1 188 ? 33.239 69.967 98.815 1.00 35.50 188 GLY A C 1
ATOM 1530 O O . GLY A 1 188 ? 34.041 69.038 98.899 1.00 34.31 188 GLY A O 1
ATOM 1531 N N . GLY A 1 189 ? 32.905 70.732 99.852 1.00 32.47 189 GLY A N 1
ATOM 1532 C CA . GLY A 1 189 ? 33.496 70.524 101.160 1.00 32.40 189 GLY A CA 1
ATOM 1533 C C . GLY A 1 189 ? 32.948 69.330 101.916 1.00 32.21 189 GLY A C 1
ATOM 1534 O O . GLY A 1 189 ? 31.806 68.918 101.717 1.00 30.43 189 GLY A O 1
ATOM 1535 N N . VAL A 1 190 ? 33.773 68.768 102.793 1.00 34.90 190 VAL A N 1
ATOM 1536 C CA . VAL A 1 190 ? 33.362 67.619 103.586 1.00 34.32 190 VAL A CA 1
ATOM 1537 C C . VAL A 1 190 ? 33.680 67.832 105.055 1.00 32.95 190 VAL A C 1
ATOM 1538 O O . VAL A 1 190 ? 34.653 68.508 105.408 1.00 31.93 190 VAL A O 1
ATOM 1542 N N . MET A 1 191 ? 32.848 67.249 105.908 1.00 28.38 191 MET A N 1
ATOM 1543 C CA . MET A 1 191 ? 33.038 67.355 107.340 1.00 29.54 191 MET A CA 1
ATOM 1544 C C . MET A 1 191 ? 33.252 65.954 107.931 1.00 27.06 191 MET A C 1
ATOM 1545 O O . MET A 1 191 ? 32.543 65.002 107.577 1.00 26.95 191 MET A O 1
ATOM 1550 N N . GLY A 1 192 ? 34.239 65.832 108.815 1.00 26.89 192 GLY A N 1
ATOM 1551 C CA . GLY A 1 192 ? 34.522 64.554 109.451 1.00 25.10 192 GLY A CA 1
ATOM 1552 C C . GLY A 1 192 ? 34.469 64.753 110.952 1.00 24.06 192 GLY A C 1
ATOM 1553 O O . GLY A 1 192 ? 34.895 65.795 111.432 1.00 23.41 192 GLY A O 1
ATOM 1554 N N . MET A 1 193 ? 33.971 63.767 111.697 1.00 22.58 193 MET A N 1
ATOM 1555 C CA . MET A 1 193 ? 33.872 63.912 113.144 1.00 22.56 193 MET A CA 1
ATOM 1556 C C . MET A 1 193 ? 33.817 62.610 113.949 1.00 20.28 193 MET A C 1
ATOM 1557 O O . MET A 1 193 ? 33.436 61.562 113.428 1.00 20.53 193 MET A O 1
ATOM 1562 N N . GLN A 1 194 ? 34.200 62.697 115.222 1.00 21.94 194 GLN A N 1
ATOM 1563 C CA . GLN A 1 194 ? 34.115 61.556 116.129 1.00 24.53 194 GLN A CA 1
ATOM 1564 C C . GLN A 1 194 ? 32.675 61.740 116.566 1.00 26.43 194 GLN A C 1
ATOM 1565 O O . GLN A 1 194 ? 32.245 62.862 116.856 1.00 26.50 194 GLN A O 1
ATOM 1571 N N . THR A 1 195 ? 31.929 60.647 116.600 1.00 27.86 195 THR A N 1
ATOM 1572 C CA . THR A 1 195 ? 30.510 60.713 116.896 1.00 30.21 195 THR A CA 1
ATOM 1573 C C . THR A 1 195 ? 30.037 59.852 118.045 1.00 28.36 195 THR A C 1
ATOM 1574 O O . THR A 1 195 ? 28.960 59.267 117.976 1.00 30.61 195 THR A O 1
ATOM 1578 N N . GLY A 1 196 ? 30.843 59.761 119.089 1.00 24.33 196 GLY A N 1
ATOM 1579 C CA . GLY A 1 196 ? 30.453 58.984 120.246 1.00 26.61 196 GLY A CA 1
ATOM 1580 C C . GLY A 1 196 ? 30.759 57.499 120.224 1.00 28.37 196 GLY A C 1
ATOM 1581 O O . GLY A 1 196 ? 30.897 56.868 119.169 1.00 26.22 196 GLY A O 1
ATOM 1582 N N . MET A 1 197 ? 30.861 56.937 121.420 1.00 28.90 197 MET A N 1
ATOM 1583 C CA . MET A 1 197 ? 31.130 55.519 121.570 1.00 27.56 197 MET A CA 1
ATOM 1584 C C . MET A 1 197 ? 29.897 54.762 121.089 1.00 26.34 197 MET A C 1
ATOM 1585 O O . MET A 1 197 ? 28.791 55.310 121.035 1.00 23.09 197 MET A O 1
ATOM 1590 N N . ILE A 1 198 ? 30.100 53.504 120.732 1.00 26.42 198 ILE A N 1
ATOM 1591 C CA . ILE A 1 198 ? 29.005 52.655 120.288 1.00 29.54 198 ILE A CA 1
ATOM 1592 C C . ILE A 1 198 ? 28.926 51.528 121.308 1.00 28.52 198 ILE A C 1
ATOM 1593 O O . ILE A 1 198 ? 29.915 50.846 121.563 1.00 31.93 198 ILE A O 1
ATOM 1598 N N . LEU A 1 199 ? 27.753 51.352 121.893 1.00 29.11 199 LEU A N 1
ATOM 1599 C CA . LEU A 1 199 ? 27.535 50.321 122.893 1.00 35.12 199 LEU A CA 1
ATOM 1600 C C . LEU A 1 199 ? 26.043 50.035 122.960 1.00 39.94 199 LEU A C 1
ATOM 1601 O O . LEU A 1 199 ? 25.261 50.869 123.434 1.00 43.03 199 LEU A O 1
ATOM 1606 N N . LEU A 1 200 ? 25.671 48.854 122.476 1.00 42.33 200 LEU A N 1
ATOM 1607 C CA . LEU A 1 200 ? 24.290 48.373 122.446 1.00 46.00 200 LEU A CA 1
ATOM 1608 C C . LEU A 1 200 ? 23.252 49.476 122.260 1.00 45.11 200 LEU A C 1
ATOM 1609 O O . LEU A 1 200 ? 22.270 49.525 123.035 1.00 44.13 200 LEU A O 1
ATOM 1614 N N . ARG A 1 204 ? 22.614 55.582 122.922 1.00 29.58 204 ARG A N 1
ATOM 1615 C CA . ARG A 1 204 ? 22.116 56.102 121.613 1.00 31.99 204 ARG A CA 1
ATOM 1616 C C . ARG A 1 204 ? 22.845 57.363 121.159 1.00 28.77 204 ARG A C 1
ATOM 1617 O O . ARG A 1 204 ? 22.386 58.055 120.254 1.00 30.03 204 ARG A O 1
ATOM 1625 N N . VAL A 1 205 ? 23.979 57.671 121.777 1.00 28.89 205 VAL A N 1
ATOM 1626 C CA . VAL A 1 205 ? 24.709 58.868 121.387 1.00 26.73 205 VAL A CA 1
ATOM 1627 C C . VAL A 1 205 ? 25.064 58.886 119.910 1.00 23.44 205 VAL A C 1
ATOM 1628 O O . VAL A 1 205 ? 24.758 59.847 119.199 1.00 22.70 205 VAL A O 1
ATOM 1632 N N . HIS A 1 206 ? 25.713 57.835 119.429 1.00 22.38 206 HIS A N 1
ATOM 1633 C CA . HIS A 1 206 ? 26.087 57.839 118.028 1.00 19.17 206 HIS A CA 1
ATOM 1634 C C . HIS A 1 206 ? 24.885 57.932 117.082 1.00 21.21 206 HIS A C 1
ATOM 1635 O O . HIS A 1 206 ? 24.889 58.722 116.146 1.00 21.64 206 HIS A O 1
ATOM 1642 N N . PRO A 1 207 ? 23.832 57.139 117.318 1.00 21.58 207 PRO A N 1
ATOM 1643 C CA . PRO A 1 207 ? 22.690 57.238 116.405 1.00 21.15 207 PRO A CA 1
ATOM 1644 C C . PRO A 1 207 ? 22.026 58.612 116.440 1.00 23.53 207 PRO A C 1
ATOM 1645 O O . PRO A 1 207 ? 21.561 59.108 115.418 1.00 22.55 207 PRO A O 1
ATOM 1649 N N . VAL A 1 208 ? 21.997 59.237 117.613 1.00 22.58 208 VAL A N 1
ATOM 1650 C CA . VAL A 1 208 ? 21.379 60.549 117.721 1.00 23.95 208 VAL A CA 1
ATOM 1651 C C . VAL A 1 208 ? 22.221 61.579 116.980 1.00 22.07 208 VAL A C 1
ATOM 1652 O O . VAL A 1 208 ? 21.691 62.417 116.248 1.00 24.94 208 VAL A O 1
ATOM 1656 N N . VAL A 1 209 ? 23.536 61.512 117.135 1.00 21.86 209 VAL A N 1
ATOM 1657 C CA . VAL A 1 209 ? 24.381 62.468 116.425 1.00 22.98 209 VAL A CA 1
ATOM 1658 C C . VAL A 1 209 ? 24.228 62.268 114.922 1.00 22.78 209 VAL A C 1
ATOM 1659 O O . VAL A 1 209 ? 24.117 63.243 114.177 1.00 25.20 209 VAL A O 1
ATOM 1663 N N . HIS A 1 210 ? 24.219 61.011 114.474 1.00 21.21 210 HIS A N 1
ATOM 1664 C CA . HIS A 1 210 ? 24.052 60.724 113.048 1.00 22.19 210 HIS A CA 1
ATOM 1665 C C . HIS A 1 210 ? 22.741 61.338 112.543 1.00 23.21 210 HIS A C 1
ATOM 1666 O O . HIS A 1 210 ? 22.709 62.012 111.516 1.00 23.79 210 HIS A O 1
ATOM 1673 N N . ARG A 1 211 ? 21.656 61.099 113.265 1.00 24.56 211 ARG A N 1
ATOM 1674 C CA . ARG A 1 211 ? 20.362 61.640 112.861 1.00 25.04 211 ARG A CA 1
ATOM 1675 C C . ARG A 1 211 ? 20.365 63.176 112.845 1.00 24.24 211 ARG A C 1
ATOM 1676 O O . ARG A 1 211 ? 19.838 63.794 111.923 1.00 27.42 211 ARG A O 1
ATOM 1684 N N . THR A 1 212 ? 20.968 63.789 113.855 1.00 24.21 212 THR A N 1
ATOM 1685 C CA . THR A 1 212 ? 21.029 65.245 113.938 1.00 25.64 212 THR A CA 1
ATOM 1686 C C . THR A 1 212 ? 21.832 65.842 112.780 1.00 25.51 212 THR A C 1
ATOM 1687 O O . THR A 1 212 ? 21.417 66.820 112.161 1.00 26.38 212 THR A O 1
ATOM 1691 N N . VAL A 1 213 ? 22.980 65.244 112.482 1.00 23.35 213 VAL A N 1
ATOM 1692 C CA . VAL A 1 213 ? 23.815 65.725 111.392 1.00 23.60 213 VAL A CA 1
ATOM 1693 C C . VAL A 1 213 ? 23.077 65.598 110.052 1.00 25.54 213 VAL A C 1
ATOM 1694 O O . VAL A 1 213 ? 23.196 66.460 109.179 1.00 26.41 213 VAL A O 1
ATOM 1698 N N . ARG A 1 214 ? 22.298 64.529 109.912 1.00 26.09 214 ARG A N 1
ATOM 1699 C CA . ARG A 1 214 ? 21.535 64.262 108.694 1.00 28.63 214 ARG A CA 1
ATOM 1700 C C . ARG A 1 214 ? 20.431 65.303 108.493 1.00 29.94 214 ARG A C 1
ATOM 1701 O O . ARG A 1 214 ? 19.879 65.438 107.403 1.00 31.06 214 ARG A O 1
ATOM 1709 N N . GLU A 1 215 ? 20.102 66.029 109.553 1.00 29.72 215 GLU A N 1
ATOM 1710 C CA . GLU A 1 215 ? 19.082 67.056 109.460 1.00 32.81 215 GLU A CA 1
ATOM 1711 C C . GLU A 1 215 ? 19.738 68.312 108.899 1.00 34.05 215 GLU A C 1
ATOM 1712 O O . GLU A 1 215 ? 19.059 69.290 108.592 1.00 35.57 215 GLU A O 1
ATOM 1718 N N . ALA A 1 216 ? 21.063 68.264 108.748 1.00 34.85 216 ALA A N 1
ATOM 1719 C CA . ALA A 1 216 ? 21.837 69.394 108.242 1.00 34.89 216 ALA A CA 1
ATOM 1720 C C . ALA A 1 216 ? 22.595 69.134 106.937 1.00 35.79 216 ALA A C 1
ATOM 1721 O O . ALA A 1 216 ? 22.892 70.070 106.199 1.00 36.63 216 ALA A O 1
ATOM 1723 N N . PHE A 1 217 ? 22.921 67.871 106.661 1.00 34.67 217 PHE A N 1
ATOM 1724 C CA . PHE A 1 217 ? 23.660 67.500 105.447 1.00 32.84 217 PHE A CA 1
ATOM 1725 C C . PHE A 1 217 ? 22.892 66.460 104.629 1.00 32.13 217 PHE A C 1
ATOM 1726 O O . PHE A 1 217 ? 22.189 65.621 105.187 1.00 32.20 217 PHE A O 1
ATOM 1734 N N . ARG A 1 218 ? 23.055 66.509 103.309 1.00 31.36 218 ARG A N 1
ATOM 1735 C CA . ARG A 1 218 ? 22.395 65.578 102.394 1.00 33.34 218 ARG A CA 1
ATOM 1736 C C . ARG A 1 218 ? 22.951 64.153 102.553 1.00 32.48 218 ARG A C 1
ATOM 1737 O O . ARG A 1 218 ? 22.194 63.178 102.609 1.00 29.78 218 ARG A O 1
ATOM 1745 N N . TYR A 1 219 ? 24.273 64.042 102.608 1.00 28.68 219 TYR A N 1
ATOM 1746 C CA . TYR A 1 219 ? 24.920 62.743 102.740 1.00 29.48 219 TYR A CA 1
ATOM 1747 C C . TYR A 1 219 ? 25.634 62.602 104.069 1.00 27.06 219 TYR A C 1
ATOM 1748 O O . TYR A 1 219 ? 26.542 63.373 104.382 1.00 27.90 219 TYR A O 1
ATOM 1757 N N . VAL A 1 220 ? 25.213 61.614 104.849 1.00 25.74 220 VAL A N 1
ATOM 1758 C CA . VAL A 1 220 ? 25.816 61.3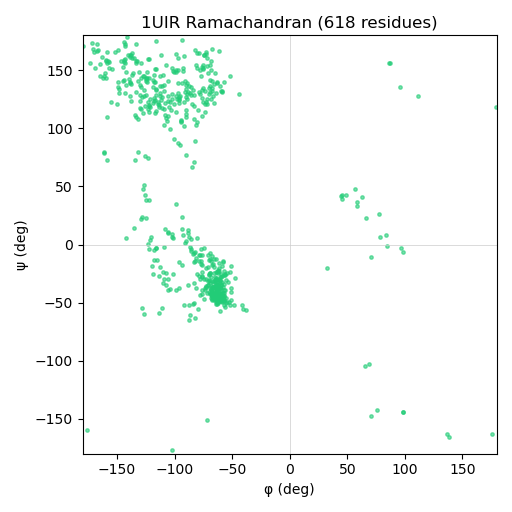64 106.146 1.00 22.74 220 VAL A CA 1
ATOM 1759 C C . VAL A 1 220 ? 26.155 59.885 106.193 1.00 25.43 220 VAL A C 1
ATOM 1760 O O . VAL A 1 220 ? 25.296 59.032 106.004 1.00 27.30 220 VAL A O 1
ATOM 1764 N N . ARG A 1 221 ? 27.423 59.587 106.431 1.00 26.31 221 ARG A N 1
ATOM 1765 C CA . ARG A 1 221 ? 27.888 58.206 106.447 1.00 26.35 221 ARG A CA 1
ATOM 1766 C C . ARG A 1 221 ? 28.656 57.851 107.710 1.00 24.04 221 ARG A C 1
ATOM 1767 O O . ARG A 1 221 ? 29.744 58.364 107.944 1.00 21.09 221 ARG A O 1
ATOM 1775 N N . SER A 1 222 ? 28.083 56.963 108.514 1.00 21.02 222 SER A N 1
ATOM 1776 C CA . SER A 1 222 ? 28.727 56.519 109.732 1.00 20.98 222 SER A CA 1
ATOM 1777 C C . SER A 1 222 ? 29.841 55.519 109.449 1.00 20.10 222 SER A C 1
ATOM 1778 O O . SER A 1 222 ? 29.753 54.723 108.520 1.00 20.57 222 SER A O 1
ATOM 1781 N N . TYR A 1 223 ? 30.903 55.582 110.240 1.00 19.44 223 TYR A N 1
ATOM 1782 C CA . TYR A 1 223 ? 31.971 54.594 110.140 1.00 19.31 223 TYR A CA 1
ATOM 1783 C C . TYR A 1 223 ? 32.449 54.359 111.568 1.00 19.30 223 TYR A C 1
ATOM 1784 O O . TYR A 1 223 ? 32.256 55.205 112.437 1.00 19.51 223 TYR A O 1
ATOM 1793 N N . LYS A 1 224 ? 33.043 53.204 111.831 1.00 18.79 224 LYS A N 1
ATOM 1794 C CA . LYS A 1 224 ? 33.484 52.919 113.194 1.00 20.11 224 LYS A CA 1
ATOM 1795 C C . LYS A 1 224 ? 34.838 52.256 113.244 1.00 18.85 224 LYS A C 1
ATOM 1796 O O . LYS A 1 224 ? 35.322 51.722 112.244 1.00 17.48 224 LYS A O 1
ATOM 1802 N N . ASN A 1 225 ? 35.441 52.294 114.421 1.00 17.04 225 ASN A N 1
ATOM 1803 C CA . ASN A 1 225 ? 36.745 51.674 114.624 1.00 16.98 225 ASN A CA 1
ATOM 1804 C C . ASN A 1 225 ? 36.930 51.498 116.117 1.00 19.76 225 ASN A C 1
ATOM 1805 O O . ASN A 1 225 ? 36.498 52.335 116.910 1.00 17.22 225 ASN A O 1
ATOM 1810 N N . HIS A 1 226 ? 37.554 50.387 116.487 1.00 18.85 226 HIS A N 1
ATOM 1811 C CA . HIS A 1 226 ? 37.846 50.086 117.876 1.00 21.21 226 HIS A CA 1
ATOM 1812 C C . HIS A 1 226 ? 39.069 50.907 118.281 1.00 20.22 226 HIS A C 1
ATOM 1813 O O . HIS A 1 226 ? 40.064 50.905 117.570 1.00 20.64 226 HIS A O 1
ATOM 1820 N N . ILE A 1 227 ? 38.989 51.625 119.402 1.00 18.47 227 ILE A N 1
ATOM 1821 C CA . ILE A 1 227 ? 40.124 52.431 119.872 1.00 17.75 227 ILE A CA 1
ATOM 1822 C C . ILE A 1 227 ? 40.657 51.710 121.115 1.00 17.16 227 ILE A C 1
ATOM 1823 O O . ILE A 1 227 ? 40.064 51.790 122.201 1.00 16.82 227 ILE A O 1
ATOM 1828 N N . PRO A 1 228 ? 41.780 50.992 120.964 1.00 17.88 228 PRO A N 1
ATOM 1829 C CA . PRO A 1 228 ? 42.446 50.208 122.008 1.00 19.04 228 PRO A CA 1
ATOM 1830 C C . PRO A 1 228 ? 42.497 50.845 123.384 1.00 17.61 228 PRO A C 1
ATOM 1831 O O . PRO A 1 228 ? 42.059 50.246 124.365 1.00 15.81 228 PRO A O 1
ATOM 1835 N N . GLY A 1 229 ? 43.042 52.054 123.434 1.00 17.00 229 GLY A N 1
ATOM 1836 C CA . GLY A 1 229 ? 43.189 52.765 124.685 1.00 20.58 229 GLY A CA 1
ATOM 1837 C C . GLY A 1 229 ? 41.894 53.171 125.370 1.00 22.18 229 GLY A C 1
ATOM 1838 O O . GLY A 1 229 ? 41.911 53.480 126.566 1.00 19.78 229 GLY A O 1
ATOM 1839 N N . PHE A 1 230 ? 40.789 53.202 124.626 1.00 19.62 230 PHE A N 1
ATOM 1840 C CA . PHE A 1 230 ? 39.482 53.559 125.209 1.00 20.26 230 PHE A CA 1
ATOM 1841 C C . PHE A 1 230 ? 38.696 52.306 125.588 1.00 17.94 230 PHE A C 1
ATOM 1842 O O . PHE A 1 230 ? 37.721 52.391 126.331 1.00 19.85 230 PHE A O 1
ATOM 1850 N N . PHE A 1 231 ? 39.129 51.158 125.076 1.00 18.22 231 PHE A N 1
ATOM 1851 C CA . PHE A 1 231 ? 38.443 49.882 125.293 1.00 17.82 231 PHE A CA 1
ATOM 1852 C C . PHE A 1 231 ? 37.015 50.024 124.781 1.00 19.17 231 PHE A C 1
ATOM 1853 O O . PHE A 1 231 ? 36.073 49.469 125.340 1.00 17.93 231 PHE A O 1
ATOM 1861 N N . LEU A 1 232 ? 36.869 50.760 123.686 1.00 18.76 232 LEU A N 1
ATOM 1862 C CA . LEU A 1 232 ? 35.548 51.022 123.138 1.00 20.39 232 LEU A CA 1
ATOM 1863 C C . LEU A 1 232 ? 35.525 51.082 121.621 1.00 25.11 232 LEU A C 1
ATOM 1864 O O . LEU A 1 232 ? 36.509 51.452 120.973 1.00 22.80 232 LEU A O 1
ATOM 1869 N N . ASN A 1 233 ? 34.368 50.748 121.067 1.00 21.68 233 ASN A N 1
ATOM 1870 C CA . ASN A 1 233 ? 34.156 50.826 119.644 1.00 23.65 233 ASN A CA 1
ATOM 1871 C C . ASN A 1 233 ? 33.655 52.261 119.474 1.00 21.27 233 ASN A C 1
ATOM 1872 O O . ASN A 1 233 ? 32.705 52.661 120.134 1.00 26.38 233 ASN A O 1
ATOM 1877 N N . PHE A 1 234 ? 34.294 53.054 118.620 1.00 20.87 234 PHE A N 1
ATOM 1878 C CA . PHE A 1 234 ? 33.832 54.417 118.438 1.00 20.04 234 PHE A CA 1
ATOM 1879 C C . PHE A 1 234 ? 33.199 54.652 117.082 1.00 18.79 234 PHE A C 1
ATOM 1880 O O . PHE A 1 234 ? 33.605 54.063 116.089 1.00 19.63 234 PHE A O 1
ATOM 1888 N N . GLY A 1 235 ? 32.190 55.513 117.068 1.00 18.45 235 GLY A N 1
ATOM 1889 C CA . GLY A 1 235 ? 31.510 55.869 115.843 1.00 18.46 235 GLY A CA 1
ATOM 1890 C C . GLY A 1 235 ? 32.076 57.191 115.350 1.00 20.58 235 GLY A C 1
ATOM 1891 O O . GLY A 1 235 ? 32.503 58.028 116.137 1.00 19.69 235 GLY A O 1
ATOM 1892 N N . PHE A 1 236 ? 32.091 57.359 114.037 1.00 19.53 236 PHE A N 1
ATOM 1893 C CA . PHE A 1 236 ? 32.587 58.568 113.385 1.00 19.24 236 PHE A CA 1
ATOM 1894 C C . PHE A 1 236 ? 31.647 58.734 112.202 1.00 19.32 236 PHE A C 1
ATOM 1895 O O . PHE A 1 236 ? 30.840 57.850 111.916 1.00 22.55 236 PHE A O 1
ATOM 1903 N N . LEU A 1 237 ? 31.733 59.859 111.520 1.00 23.02 237 LEU A N 1
ATOM 1904 C CA . LEU A 1 237 ? 30.906 60.028 110.335 1.00 23.86 237 LEU A CA 1
ATOM 1905 C C . LEU A 1 237 ? 31.486 61.076 109.418 1.00 23.68 237 LEU A C 1
ATOM 1906 O O . LEU A 1 237 ? 32.275 61.922 109.835 1.00 22.18 237 LEU A O 1
ATOM 1911 N N . LEU A 1 238 ? 31.094 60.981 108.158 1.00 22.01 238 LEU A N 1
ATOM 1912 C CA . LEU A 1 238 ? 31.511 61.905 107.119 1.00 24.71 238 LEU A CA 1
ATOM 1913 C C . LEU A 1 238 ? 30.190 62.504 106.660 1.00 25.95 238 LEU A C 1
ATOM 1914 O O . LEU A 1 238 ? 29.181 61.798 106.591 1.00 24.24 238 LEU A O 1
ATOM 1919 N N . ALA A 1 239 ? 30.198 63.796 106.359 1.00 24.51 239 ALA A N 1
ATOM 1920 C CA . ALA A 1 239 ? 28.998 64.487 105.916 1.00 27.55 239 ALA A CA 1
ATOM 1921 C C . ALA A 1 239 ? 29.314 65.518 104.839 1.00 27.47 239 ALA A C 1
ATOM 1922 O O . ALA A 1 239 ? 30.292 66.269 104.932 1.00 26.54 239 ALA A O 1
ATOM 1924 N N . SER A 1 240 ? 28.470 65.563 103.823 1.00 28.87 240 SER A N 1
ATOM 1925 C CA . SER A 1 240 ? 28.664 66.524 102.750 1.00 33.15 240 SER A CA 1
ATOM 1926 C C . SER A 1 240 ? 27.350 66.722 102.025 1.00 33.80 240 SER A C 1
ATOM 1927 O O . SER A 1 240 ? 26.453 65.884 102.123 1.00 31.64 240 SER A O 1
ATOM 1930 N N . ASP A 1 241 ? 27.237 67.850 101.329 1.00 36.80 241 ASP A N 1
ATOM 1931 C CA . ASP A 1 241 ? 26.054 68.164 100.540 1.00 39.85 241 ASP A CA 1
ATOM 1932 C C . ASP A 1 241 ? 26.442 68.017 99.069 1.00 41.09 241 ASP A C 1
ATOM 1933 O O . ASP A 1 241 ? 25.598 67.773 98.212 1.00 43.32 241 ASP A O 1
ATOM 1938 N N . ALA A 1 242 ? 27.736 68.156 98.790 1.00 43.51 242 ALA A N 1
ATOM 1939 C CA . ALA A 1 242 ? 28.257 68.081 97.427 1.00 43.15 242 ALA A CA 1
ATOM 1940 C C . ALA A 1 242 ? 28.366 66.687 96.817 1.00 45.23 242 ALA A C 1
ATOM 1941 O O . ALA A 1 242 ? 28.304 66.542 95.592 1.00 45.43 242 ALA A O 1
ATOM 1943 N N . PHE A 1 243 ? 28.546 65.666 97.652 1.00 43.38 243 PHE A N 1
ATOM 1944 C CA . PHE A 1 243 ? 28.662 64.294 97.156 1.00 43.49 243 PHE A CA 1
ATOM 1945 C C . PHE A 1 243 ? 28.626 63.290 98.300 1.00 41.48 243 PHE A C 1
ATOM 1946 O O . PHE A 1 243 ? 28.768 63.658 99.463 1.00 40.72 243 PHE A O 1
ATOM 1954 N N . ASP A 1 244 ? 28.430 62.023 97.957 1.00 38.66 244 ASP A N 1
ATOM 1955 C CA . ASP A 1 244 ? 28.385 60.954 98.942 1.00 35.96 244 ASP A CA 1
ATOM 1956 C C . ASP A 1 244 ? 29.832 60.602 99.286 1.00 35.84 244 ASP A C 1
ATOM 1957 O O . ASP A 1 244 ? 30.528 59.947 98.508 1.00 34.97 244 ASP A O 1
ATOM 1962 N N . PRO A 1 245 ? 30.296 61.018 100.471 1.00 35.86 245 PRO A N 1
ATOM 1963 C CA . PRO A 1 245 ? 31.666 60.760 100.921 1.00 36.69 245 PRO A CA 1
ATOM 1964 C C . PRO A 1 245 ? 32.079 59.296 101.023 1.00 35.62 245 PRO A C 1
ATOM 1965 O O . PRO A 1 245 ? 33.274 58.993 101.053 1.00 36.88 245 PRO A O 1
ATOM 1969 N N . ALA A 1 246 ? 31.109 58.389 101.079 1.00 34.54 246 ALA A N 1
ATOM 1970 C CA . ALA A 1 246 ? 31.427 56.967 101.185 1.00 35.94 246 ALA A CA 1
ATOM 1971 C C . ALA A 1 246 ? 31.209 56.169 99.900 1.00 37.96 246 ALA A C 1
ATOM 1972 O O . ALA A 1 246 ? 31.233 54.937 99.918 1.00 35.12 246 ALA A O 1
ATOM 1974 N N . ALA A 1 247 ? 30.985 56.860 98.788 1.00 37.91 247 ALA A N 1
ATOM 1975 C CA . ALA A 1 247 ? 30.802 56.169 97.514 1.00 38.14 247 ALA A CA 1
ATOM 1976 C C . ALA A 1 247 ? 32.196 56.052 96.903 1.00 36.84 247 ALA A C 1
ATOM 1977 O O . ALA A 1 247 ? 32.555 56.800 95.996 1.00 39.19 247 ALA A O 1
ATOM 1979 N N . PHE A 1 248 ? 32.975 55.107 97.419 1.00 35.32 248 PHE A N 1
ATOM 1980 C CA . PHE A 1 248 ? 34.347 54.892 96.978 1.00 35.01 248 PHE A CA 1
ATOM 1981 C C . PHE A 1 248 ? 34.487 54.262 95.603 1.00 36.24 248 PHE A C 1
ATOM 1982 O O . PHE A 1 248 ? 33.963 53.173 95.345 1.00 39.12 248 PHE A O 1
ATOM 1990 N N . SER A 1 249 ? 35.192 54.954 94.718 1.00 37.52 249 SER A N 1
ATOM 1991 C CA . SER A 1 249 ? 35.422 54.436 93.376 1.00 40.11 249 SER A CA 1
ATOM 1992 C C . SER A 1 249 ? 36.703 53.606 93.436 1.00 39.69 249 SER A C 1
ATOM 1993 O O . SER A 1 249 ? 37.675 53.985 94.100 1.00 36.51 249 SER A O 1
ATOM 1996 N N . GLU A 1 250 ? 36.688 52.467 92.753 1.00 39.88 250 GLU A N 1
ATOM 1997 C CA . GLU A 1 250 ? 37.825 51.555 92.734 1.00 41.25 250 GLU A CA 1
ATOM 1998 C C . GLU A 1 250 ? 39.164 52.274 92.556 1.00 40.32 250 GLU A C 1
ATOM 1999 O O . GLU A 1 250 ? 39.310 53.121 91.679 1.00 39.71 250 GLU A O 1
ATOM 2005 N N . GLY A 1 251 ? 40.115 51.949 93.433 1.00 38.58 251 GLY A N 1
ATOM 2006 C CA . GLY A 1 251 ? 41.454 52.516 93.383 1.00 34.08 251 GLY A CA 1
ATOM 2007 C C . GLY A 1 251 ? 41.698 53.972 93.749 1.00 31.34 251 GLY A C 1
ATOM 2008 O O . GLY A 1 251 ? 42.852 54.376 93.902 1.00 30.13 251 GLY A O 1
ATOM 2009 N N . VAL A 1 252 ? 40.639 54.761 93.900 1.00 31.20 252 VAL A N 1
ATOM 2010 C CA . VAL A 1 252 ? 40.785 56.188 94.206 1.00 29.08 252 VAL A CA 1
ATOM 2011 C C . VAL A 1 252 ? 41.445 56.535 95.535 1.00 30.31 252 VAL A C 1
ATOM 2012 O O . VAL A 1 252 ? 42.364 57.359 95.580 1.00 29.73 252 VAL A O 1
ATOM 2016 N N . ILE A 1 253 ? 40.990 55.925 96.626 1.00 29.35 253 ILE A N 1
ATOM 2017 C CA . ILE A 1 253 ? 41.584 56.239 97.920 1.00 28.40 253 ILE A CA 1
ATOM 2018 C C . ILE A 1 253 ? 43.054 55.842 97.928 1.00 26.62 253 ILE A C 1
ATOM 2019 O O . ILE A 1 253 ? 43.907 56.599 98.394 1.00 25.24 253 ILE A O 1
ATOM 2024 N N . GLU A 1 254 ? 43.342 54.654 97.396 1.00 30.58 254 GLU A N 1
ATOM 2025 C CA . GLU A 1 254 ? 44.708 54.139 97.324 1.00 30.22 254 GLU A CA 1
ATOM 2026 C C . GLU A 1 254 ? 45.616 55.090 96.545 1.00 31.31 254 GLU A C 1
ATOM 2027 O O . GLU A 1 254 ? 46.732 55.382 96.967 1.00 32.32 254 GLU A O 1
ATOM 2033 N N . ALA A 1 255 ? 45.131 55.571 95.407 1.00 30.85 255 ALA A N 1
ATOM 2034 C CA . ALA A 1 255 ? 45.908 56.481 94.571 1.00 32.36 255 ALA A CA 1
ATOM 2035 C C . ALA A 1 255 ? 46.251 57.769 95.323 1.00 29.64 255 ALA A C 1
ATOM 2036 O O . ALA A 1 255 ? 47.371 58.266 95.242 1.00 31.44 255 ALA A O 1
ATOM 2038 N N . ARG A 1 256 ? 45.290 58.296 96.073 1.00 30.33 256 ARG A N 1
ATOM 2039 C CA . ARG A 1 256 ? 45.510 59.532 96.815 1.00 28.73 256 ARG A CA 1
ATOM 2040 C C . ARG A 1 256 ? 46.525 59.382 97.949 1.00 30.19 256 ARG A C 1
ATOM 2041 O O . ARG A 1 256 ? 47.363 60.261 98.176 1.00 27.54 256 ARG A O 1
ATOM 2049 N N . ILE A 1 257 ? 46.465 58.257 98.652 1.00 31.44 257 ILE A N 1
ATOM 2050 C CA . ILE A 1 257 ? 47.404 58.012 99.732 1.00 31.62 257 ILE A CA 1
ATOM 2051 C C . ILE A 1 257 ? 48.823 58.040 99.153 1.00 34.01 257 ILE A C 1
ATOM 2052 O O . ILE A 1 257 ? 49.710 58.712 99.687 1.00 30.72 257 ILE A O 1
ATOM 2057 N N . ARG A 1 258 ? 49.025 57.321 98.051 1.00 36.76 258 ARG A N 1
ATOM 2058 C CA . ARG A 1 258 ? 50.335 57.264 97.401 1.00 41.20 258 ARG A CA 1
ATOM 2059 C C . ARG A 1 258 ? 50.762 58.631 96.883 1.00 41.29 258 ARG A C 1
ATOM 2060 O O . ARG A 1 258 ? 51.883 59.071 97.113 1.00 42.07 258 ARG A O 1
ATOM 2068 N N . GLU A 1 259 ? 49.853 59.301 96.192 1.00 40.53 259 GLU A N 1
ATOM 2069 C CA . GLU A 1 259 ? 50.130 60.620 95.647 1.00 42.23 259 GLU A CA 1
ATOM 2070 C C . GLU A 1 259 ? 50.498 61.654 96.718 1.00 40.69 259 GLU A C 1
ATOM 2071 O O . GLU A 1 259 ? 51.362 62.502 96.499 1.00 38.54 259 GLU A O 1
ATOM 2077 N N . ARG A 1 260 ? 49.850 61.578 97.879 1.00 37.19 260 ARG A N 1
ATOM 2078 C CA . ARG A 1 260 ? 50.111 62.525 98.960 1.00 33.65 260 ARG A CA 1
ATOM 2079 C C . ARG A 1 260 ? 51.212 62.052 99.896 1.00 33.06 260 ARG A C 1
ATOM 2080 O O . ARG A 1 260 ? 51.512 62.705 100.899 1.00 33.58 260 ARG A O 1
ATOM 2088 N N . ASN A 1 261 ? 51.809 60.911 99.564 1.00 36.24 261 ASN A N 1
ATOM 2089 C CA . ASN A 1 261 ? 52.882 60.329 100.364 1.00 36.87 261 ASN A CA 1
ATOM 2090 C C . ASN A 1 261 ? 52.576 60.342 101.866 1.00 33.85 261 ASN A C 1
ATOM 2091 O O . ASN A 1 261 ? 53.444 60.661 102.682 1.00 34.15 261 ASN A O 1
ATOM 2096 N N . LEU A 1 262 ? 51.344 60.007 102.238 1.00 35.64 262 LEU A N 1
ATOM 2097 C CA . LEU A 1 262 ? 50.970 59.976 103.652 1.00 34.34 262 LEU A CA 1
ATOM 2098 C C . LEU A 1 262 ? 51.644 58.814 104.357 1.00 36.82 262 LEU A C 1
ATOM 2099 O O . LEU A 1 262 ? 51.630 57.689 103.852 1.00 39.64 262 LEU A O 1
ATOM 2104 N N . ALA A 1 263 ? 52.199 59.079 105.537 1.00 35.57 263 ALA A N 1
ATOM 2105 C CA . ALA A 1 263 ? 52.852 58.044 106.332 1.00 35.72 263 ALA A CA 1
ATOM 2106 C C . ALA A 1 263 ? 51.840 57.501 107.346 1.00 35.94 263 ALA A C 1
ATOM 2107 O O . ALA A 1 263 ? 51.788 57.959 108.483 1.00 41.77 263 ALA A O 1
ATOM 2109 N N . LEU A 1 264 ? 51.035 56.533 106.928 1.00 32.43 264 LEU A N 1
ATOM 2110 C CA . LEU A 1 264 ? 50.025 55.944 107.798 1.00 27.75 264 LEU A CA 1
ATOM 2111 C C . LEU A 1 264 ? 50.577 54.741 108.549 1.00 27.53 264 LEU A C 1
ATOM 2112 O O . LEU A 1 264 ? 51.332 53.951 107.992 1.00 25.01 264 LEU A O 1
ATOM 2117 N N . ARG A 1 265 ? 50.193 54.606 109.814 1.00 24.22 265 ARG A N 1
ATOM 2118 C CA . ARG A 1 265 ? 50.631 53.479 110.639 1.00 24.80 265 ARG A CA 1
ATOM 2119 C C . ARG A 1 265 ? 49.471 52.521 110.927 1.00 24.73 265 ARG A C 1
ATOM 2120 O O . ARG A 1 265 ? 49.680 51.343 111.204 1.00 22.85 265 ARG A O 1
ATOM 2128 N N . HIS A 1 266 ? 48.244 53.027 110.863 1.00 23.04 266 HIS A N 1
ATOM 2129 C CA . HIS A 1 266 ? 47.076 52.183 111.123 1.00 23.07 266 HIS A CA 1
ATOM 2130 C C . HIS A 1 266 ? 46.244 51.933 109.860 1.00 21.37 266 HIS A C 1
ATOM 2131 O O . HIS A 1 266 ? 45.996 50.787 109.480 1.00 23.95 266 HIS A O 1
ATOM 2138 N N . LEU A 1 267 ? 45.827 53.002 109.188 1.00 23.59 267 LEU A N 1
ATOM 2139 C CA . LEU A 1 267 ? 44.981 52.838 108.008 1.00 21.33 267 LEU A CA 1
ATOM 2140 C C . LEU A 1 267 ? 45.665 52.356 106.732 1.00 23.91 267 LEU A C 1
ATOM 2141 O O . LEU A 1 267 ? 46.867 52.536 106.556 1.00 23.82 267 LEU A O 1
ATOM 2146 N N . THR A 1 268 ? 44.860 51.723 105.871 1.00 23.89 268 THR A N 1
ATOM 2147 C CA . THR A 1 268 ? 45.262 51.273 104.528 1.00 22.95 268 THR A CA 1
ATOM 2148 C C . THR A 1 268 ? 44.012 51.668 103.746 1.00 23.13 268 THR A C 1
ATOM 2149 O O . THR A 1 268 ? 42.960 51.912 104.352 1.00 21.30 268 THR A O 1
ATOM 2153 N N . ALA A 1 269 ? 44.092 51.739 102.420 1.00 23.98 269 ALA A N 1
ATOM 2154 C CA . ALA A 1 269 ? 42.910 52.111 101.645 1.00 23.71 269 ALA A CA 1
ATOM 2155 C C . ALA A 1 269 ? 41.765 51.128 101.881 1.00 21.85 269 ALA A C 1
ATOM 2156 O O . ALA A 1 269 ? 40.628 51.525 102.126 1.00 23.70 269 ALA A O 1
ATOM 2158 N N . PRO A 1 270 ? 42.049 49.825 101.803 1.00 24.82 270 PRO A N 1
ATOM 2159 C CA . PRO A 1 270 ? 40.963 48.874 102.028 1.00 22.40 270 PRO A CA 1
ATOM 2160 C C . PRO A 1 270 ? 40.401 48.910 103.457 1.00 22.62 270 PRO A C 1
ATOM 2161 O O . PRO A 1 270 ? 39.198 48.794 103.651 1.00 19.12 270 PRO A O 1
ATOM 2165 N N . TYR A 1 271 ? 41.257 49.095 104.455 1.00 22.74 271 TYR A N 1
ATOM 2166 C CA . TYR A 1 271 ? 40.757 49.138 105.827 1.00 19.49 271 TYR A CA 1
ATOM 2167 C C . TYR A 1 271 ? 39.905 50.383 106.067 1.00 21.90 271 TYR A C 1
ATOM 2168 O O . TYR A 1 271 ? 38.910 50.332 106.788 1.00 21.01 271 TYR A O 1
ATOM 2177 N N . LEU A 1 272 ? 40.285 51.499 105.453 1.00 21.23 272 LEU A N 1
ATOM 2178 C CA . LEU A 1 272 ? 39.528 52.730 105.611 1.00 23.60 272 LEU A CA 1
ATOM 2179 C C . LEU A 1 272 ? 38.101 52.535 105.094 1.00 22.44 272 LEU A C 1
ATOM 2180 O O . LEU A 1 272 ? 37.119 52.884 105.762 1.00 19.87 272 LEU A O 1
ATOM 2185 N N . GLU A 1 273 ? 37.991 51.965 103.902 1.00 20.27 273 GLU A N 1
ATOM 2186 C CA . GLU A 1 273 ? 36.695 51.726 103.297 1.00 21.05 273 GLU A CA 1
ATOM 2187 C C . GLU A 1 273 ? 35.898 50.696 104.072 1.00 18.63 273 GLU A C 1
ATOM 2188 O O . GLU A 1 273 ? 34.679 50.770 104.124 1.00 18.21 273 GLU A O 1
ATOM 2194 N N . ALA A 1 274 ? 36.585 49.744 104.694 1.00 17.46 274 ALA A N 1
ATOM 2195 C CA . ALA A 1 274 ? 35.894 48.721 105.470 1.00 17.90 274 ALA A CA 1
ATOM 2196 C C . ALA A 1 274 ? 35.257 49.301 106.733 1.00 17.87 274 ALA A C 1
ATOM 2197 O O . ALA A 1 274 ? 34.297 48.735 107.262 1.00 20.61 274 ALA A O 1
ATOM 2199 N N . MET A 1 275 ? 35.785 50.417 107.227 1.00 18.18 275 MET A N 1
ATOM 2200 C CA . MET A 1 275 ? 35.212 51.031 108.429 1.00 20.49 275 MET A CA 1
ATOM 2201 C C . MET A 1 275 ? 33.763 51.447 108.199 1.00 21.25 275 MET A C 1
ATOM 2202 O O . MET A 1 275 ? 32.985 51.561 109.153 1.00 21.74 275 MET A O 1
ATOM 2207 N N . PHE A 1 276 ? 33.401 51.651 106.932 1.00 19.60 276 PHE A N 1
ATOM 2208 C CA . PHE A 1 276 ? 32.050 52.071 106.565 1.00 20.03 276 PHE A CA 1
ATOM 2209 C C . PHE A 1 276 ? 31.079 50.903 106.403 1.00 20.91 276 PHE A C 1
ATOM 2210 O O . PHE A 1 276 ? 29.895 51.114 106.163 1.00 20.36 276 PHE A O 1
ATOM 2218 N N . VAL A 1 277 ? 31.583 49.677 106.529 1.00 21.24 277 VAL A N 1
ATOM 2219 C CA . VAL A 1 277 ? 30.735 48.497 106.424 1.00 21.25 277 VAL A CA 1
ATOM 2220 C C . VAL A 1 277 ? 30.242 48.196 107.835 1.00 23.37 277 VAL A C 1
ATOM 2221 O O . VAL A 1 277 ? 31.013 47.765 108.716 1.00 22.92 277 VAL A O 1
ATOM 2225 N N . LEU A 1 278 ? 28.952 48.428 108.047 1.00 19.76 278 LEU A N 1
ATOM 2226 C CA . LEU A 1 278 ? 28.351 48.273 109.362 1.00 21.46 278 LEU A CA 1
ATOM 2227 C C . LEU A 1 278 ? 27.559 46.999 109.598 1.00 20.13 278 LEU A C 1
ATOM 2228 O O . LEU A 1 278 ? 26.951 46.451 108.691 1.00 19.82 278 LEU A O 1
ATOM 2233 N N . PRO A 1 279 ? 27.546 46.526 110.850 1.00 20.12 279 PRO A N 1
ATOM 2234 C CA . PRO A 1 279 ? 26.810 45.312 111.185 1.00 17.60 279 PRO A CA 1
ATOM 2235 C C . PRO A 1 279 ? 25.309 45.576 111.209 1.00 20.33 279 PRO A C 1
ATOM 2236 O O . PRO A 1 279 ? 24.868 46.726 111.295 1.00 21.18 279 PRO A O 1
ATOM 2240 N N . LYS A 1 280 ? 24.537 44.498 111.149 1.00 22.90 280 LYS A N 1
ATOM 2241 C CA . LYS A 1 280 ? 23.082 44.585 111.131 1.00 24.46 280 LYS A CA 1
ATOM 2242 C C . LYS A 1 280 ? 22.472 45.312 112.319 1.00 23.54 280 LYS A C 1
ATOM 2243 O O . LYS A 1 280 ? 21.540 46.098 112.142 1.00 20.42 280 LYS A O 1
ATOM 2249 N N . ASP A 1 281 ? 22.990 45.062 113.524 1.00 19.71 281 ASP A N 1
ATOM 2250 C CA . ASP A 1 281 ? 22.431 45.712 114.701 1.00 18.88 281 ASP A CA 1
ATOM 2251 C C . ASP A 1 281 ? 22.682 47.221 114.739 1.00 18.79 281 ASP A C 1
ATOM 2252 O O . ASP A 1 281 ? 21.803 47.975 115.151 1.00 18.41 281 ASP A O 1
ATOM 2257 N N . LEU A 1 282 ? 23.865 47.664 114.305 1.00 19.65 282 LEU A N 1
ATOM 2258 C CA . LEU A 1 282 ? 24.189 49.093 114.275 1.00 19.57 282 LEU A CA 1
ATOM 2259 C C . LEU A 1 282 ? 23.329 49.800 113.224 1.00 21.20 282 LEU A C 1
ATOM 2260 O O . LEU A 1 282 ? 22.835 50.909 113.453 1.00 19.86 282 LEU A O 1
ATOM 2265 N N . LEU A 1 283 ? 23.201 49.173 112.057 1.00 21.74 283 LEU A N 1
ATOM 2266 C CA . LEU A 1 283 ? 22.393 49.731 110.967 1.00 21.94 283 LEU A CA 1
ATOM 2267 C C . LEU A 1 283 ? 20.946 49.946 111.440 1.00 20.66 283 LEU A C 1
ATOM 2268 O O . LEU A 1 283 ? 20.321 50.971 111.147 1.00 20.79 283 LEU A O 1
ATOM 2273 N N . GLU A 1 284 ? 20.416 48.985 112.183 1.00 22.62 284 GLU A N 1
ATOM 2274 C CA . GLU A 1 284 ? 19.058 49.121 112.694 1.00 24.11 284 GLU A CA 1
ATOM 2275 C C . GLU A 1 284 ? 18.966 50.282 113.688 1.00 23.58 284 GLU A C 1
ATOM 2276 O O . GLU A 1 284 ? 18.032 51.065 113.642 1.00 22.59 284 GLU A O 1
ATOM 2282 N N . ALA A 1 285 ? 19.938 50.392 114.586 1.00 22.28 285 ALA A N 1
ATOM 2283 C CA . ALA A 1 285 ? 19.917 51.472 115.566 1.00 21.79 285 ALA A CA 1
ATOM 2284 C C . ALA A 1 285 ? 19.937 52.829 114.865 1.00 21.42 285 ALA A C 1
ATOM 2285 O O . ALA A 1 285 ? 19.201 53.748 115.235 1.00 21.27 285 ALA A O 1
ATOM 2287 N N . LEU A 1 286 ? 20.783 52.953 113.850 1.00 20.27 286 LEU A N 1
ATOM 2288 C CA . LEU A 1 286 ? 20.892 54.205 113.113 1.00 22.68 286 LEU A CA 1
ATOM 2289 C C . LEU A 1 286 ? 19.562 54.481 112.414 1.00 25.56 286 LEU A C 1
ATOM 2290 O O . LEU A 1 286 ? 19.018 55.583 112.489 1.00 24.36 286 LEU A O 1
ATOM 2295 N N . GLU A 1 287 ? 19.038 53.450 111.762 1.00 27.95 287 GLU A N 1
ATOM 2296 C CA . GLU A 1 287 ? 17.789 53.552 111.013 1.00 32.01 287 GLU A CA 1
ATOM 2297 C C . GLU A 1 287 ? 16.579 53.973 111.834 1.00 30.89 287 GLU A C 1
ATOM 2298 O O . GLU A 1 287 ? 15.766 54.786 111.382 1.00 32.22 287 GLU A O 1
ATOM 2304 N N . LYS A 1 288 ? 16.454 53.423 113.035 1.00 28.84 288 LYS A N 1
ATOM 2305 C CA . LYS A 1 288 ? 15.311 53.729 113.882 1.00 29.83 288 LYS A CA 1
ATOM 2306 C C . LYS A 1 288 ? 15.409 55.011 114.697 1.00 28.06 288 LYS A C 1
ATOM 2307 O O . LYS A 1 288 ? 14.398 55.481 115.218 1.00 25.77 288 LYS A O 1
ATOM 2313 N N . GLU A 1 289 ? 16.606 55.581 114.817 1.00 24.26 289 GLU A N 1
ATOM 2314 C CA . GLU A 1 289 ? 16.762 56.796 115.618 1.00 23.93 289 GLU A CA 1
ATOM 2315 C C . GLU A 1 289 ? 15.907 57.949 115.098 1.00 22.86 289 GLU A C 1
ATOM 2316 O O . GLU A 1 289 ? 15.931 58.260 113.919 1.00 21.86 289 GLU A O 1
ATOM 2322 N N . THR A 1 290 ? 15.185 58.602 116.000 1.00 23.12 290 THR A N 1
ATOM 2323 C CA . THR A 1 290 ? 14.304 59.702 115.622 1.00 26.22 290 THR A CA 1
ATOM 2324 C C . THR A 1 290 ? 14.679 61.056 116.249 1.00 27.21 290 THR A C 1
ATOM 2325 O O . THR A 1 290 ? 14.182 62.091 115.824 1.00 25.70 290 THR A O 1
ATOM 2329 N N . MET A 1 291 ? 15.551 61.057 117.252 1.00 25.63 291 MET A N 1
ATOM 2330 C CA . MET A 1 291 ? 15.898 62.310 117.911 1.00 26.97 291 MET A CA 1
ATOM 2331 C C . MET A 1 291 ? 16.851 63.209 117.148 1.00 26.70 291 MET A C 1
ATOM 2332 O O . MET A 1 291 ? 17.880 62.760 116.644 1.00 25.04 291 MET A O 1
ATOM 2337 N N . VAL A 1 292 ? 16.486 64.488 117.077 1.00 25.42 292 VAL A N 1
ATOM 2338 C CA . VAL A 1 292 ? 17.291 65.515 116.419 1.00 26.84 292 VAL A CA 1
ATOM 2339 C C . VAL A 1 292 ? 17.588 66.587 117.467 1.00 28.63 292 VAL A C 1
ATOM 2340 O O . VAL A 1 292 ? 16.666 67.190 118.025 1.00 26.23 292 VAL A O 1
ATOM 2344 N N . SER A 1 293 ? 18.868 66.809 117.752 1.00 28.83 293 SER A N 1
ATOM 2345 C CA . SER A 1 293 ? 19.259 67.823 118.732 1.00 28.96 293 SER A CA 1
ATOM 2346 C C . SER A 1 293 ? 19.099 69.214 118.120 1.00 28.70 293 SER A C 1
ATOM 2347 O O . SER A 1 293 ? 19.509 69.443 116.978 1.00 30.47 293 SER A O 1
ATOM 2350 N N . THR A 1 294 ? 18.514 70.140 118.881 1.00 29.06 294 THR A N 1
ATOM 2351 C CA . THR A 1 294 ? 18.277 71.508 118.403 1.00 30.95 294 THR A CA 1
ATOM 2352 C C . THR A 1 294 ? 18.701 72.553 119.436 1.00 28.75 294 THR A C 1
ATOM 2353 O O . THR A 1 294 ? 18.795 72.264 120.629 1.00 31.39 294 THR A O 1
ATOM 2357 N N . ASP A 1 295 ? 18.964 73.772 118.982 1.00 30.79 295 ASP A N 1
ATOM 2358 C CA . ASP A 1 295 ? 19.333 74.820 119.927 1.00 31.83 295 ASP A CA 1
ATOM 2359 C C . ASP A 1 295 ? 18.208 74.976 120.948 1.00 30.77 295 ASP A C 1
ATOM 2360 O O . ASP A 1 295 ? 18.461 75.184 122.134 1.00 34.36 295 ASP A O 1
ATOM 2365 N N . GLN A 1 296 ? 16.969 74.835 120.487 1.00 33.03 296 GLN A N 1
ATOM 2366 C CA . GLN A 1 296 ? 15.797 74.947 121.360 1.00 36.22 296 GLN A CA 1
ATOM 2367 C C . GLN A 1 296 ? 15.805 73.863 122.429 1.00 36.98 296 GLN A C 1
ATOM 2368 O O . GLN A 1 296 ? 15.596 74.130 123.621 1.00 34.80 296 GLN A O 1
ATOM 2374 N N . ASN A 1 297 ? 16.036 72.632 121.990 1.00 36.14 297 ASN A N 1
ATOM 2375 C CA . ASN A 1 297 ? 16.068 71.492 122.894 1.00 36.18 297 ASN A CA 1
ATOM 2376 C C . ASN A 1 297 ? 17.310 70.658 122.623 1.00 37.29 297 ASN A C 1
ATOM 2377 O O . ASN A 1 297 ? 17.243 69.639 121.934 1.00 36.45 297 ASN A O 1
ATOM 2382 N N . PRO A 1 298 ? 18.465 71.096 123.146 1.00 36.40 298 PRO A N 1
ATOM 2383 C CA . PRO A 1 298 ? 19.714 70.361 122.945 1.00 36.57 298 PRO A CA 1
ATOM 2384 C C . PRO A 1 298 ? 19.725 69.010 123.648 1.00 34.05 298 PRO A C 1
ATOM 2385 O O . PRO A 1 298 ? 19.368 68.884 124.817 1.00 35.67 298 PRO A O 1
ATOM 2389 N N . PHE A 1 299 ? 20.123 67.985 122.916 1.00 33.56 299 PHE A N 1
ATOM 2390 C CA . PHE A 1 299 ? 20.172 66.657 123.487 1.00 33.89 299 PHE A CA 1
ATOM 2391 C C . PHE A 1 299 ? 21.441 66.489 124.316 1.00 34.20 299 PHE A C 1
ATOM 2392 O O . PHE A 1 299 ? 22.452 67.155 124.085 1.00 34.76 299 PHE A O 1
ATOM 2400 N N . TYR A 1 300 ? 21.355 65.626 125.313 1.00 32.59 300 TYR A N 1
ATOM 2401 C CA . TYR A 1 300 ? 22.484 65.313 126.165 1.00 35.83 300 TYR A CA 1
ATOM 2402 C C . TYR A 1 300 ? 22.235 63.897 126.630 1.00 36.12 300 TYR A C 1
ATOM 2403 O O . TYR A 1 300 ? 21.133 63.372 126.472 1.00 34.05 300 TYR A O 1
ATOM 2412 N N . VAL A 1 301 ? 23.261 63.274 127.188 1.00 40.30 301 VAL A N 1
ATOM 2413 C CA . VAL A 1 301 ? 23.129 61.914 127.676 1.00 45.15 301 VAL A CA 1
ATOM 2414 C C . VAL A 1 301 ? 23.088 61.984 129.182 1.00 46.18 301 VAL A C 1
ATOM 2415 O O . VAL A 1 301 ? 23.806 62.777 129.783 1.00 45.33 301 VAL A O 1
ATOM 2419 N N . THR A 1 302 ? 22.240 61.160 129.785 1.00 49.25 302 THR A N 1
ATOM 2420 C CA . THR A 1 302 ? 22.104 61.130 131.233 1.00 53.51 302 THR A CA 1
ATOM 2421 C C . THR A 1 302 ? 23.228 60.303 131.843 1.00 58.09 302 THR A C 1
ATOM 2422 O O . THR A 1 302 ? 23.907 59.549 131.147 1.00 56.31 302 THR A O 1
ATOM 2426 N N . PRO A 1 303 ? 23.437 60.428 133.160 1.00 62.84 303 PRO A N 1
ATOM 2427 C CA . PRO A 1 303 ? 24.507 59.646 133.779 1.00 67.14 303 PRO A CA 1
ATOM 2428 C C . PRO A 1 303 ? 24.304 58.160 133.512 1.00 69.88 303 PRO A C 1
ATOM 2429 O O . PRO A 1 303 ? 25.261 57.388 133.502 1.00 72.07 303 PRO A O 1
ATOM 2433 N N . GLU A 1 304 ? 23.052 57.770 133.283 1.00 71.64 304 GLU A N 1
ATOM 2434 C CA . GLU A 1 304 ? 22.723 56.375 133.016 1.00 72.72 304 GLU A CA 1
ATOM 2435 C C . GLU A 1 304 ? 22.842 56.050 131.530 1.00 72.41 304 GLU A C 1
ATOM 2436 O O . GLU A 1 304 ? 22.477 54.959 131.094 1.00 73.11 304 GLU A O 1
ATOM 2442 N N . GLY A 1 305 ? 23.347 57.005 130.757 1.00 72.53 305 GLY A N 1
ATOM 2443 C CA . GLY A 1 305 ? 23.525 56.793 129.330 1.00 72.57 305 GLY A CA 1
ATOM 2444 C C . GLY A 1 305 ? 22.285 56.881 128.457 1.00 72.25 305 GLY A C 1
ATOM 2445 O O . GLY A 1 305 ? 22.245 56.282 127.382 1.00 72.70 305 GLY A O 1
ATOM 2446 N N . GLU A 1 306 ? 21.278 57.630 128.895 1.00 71.73 306 GLU A N 1
ATOM 2447 C CA . GLU A 1 306 ? 20.045 57.773 128.124 1.00 70.88 306 GLU A CA 1
ATOM 2448 C C . GLU A 1 306 ? 20.011 59.066 127.312 1.00 67.82 306 GLU A C 1
ATOM 2449 O O . GLU A 1 306 ? 20.606 60.072 127.698 1.00 67.27 306 GLU A O 1
ATOM 2455 N N . ALA A 1 307 ? 19.310 59.027 126.182 1.00 64.68 307 ALA A N 1
ATOM 2456 C CA . ALA A 1 307 ? 19.187 60.192 125.312 1.00 61.41 307 ALA A CA 1
ATOM 2457 C C . ALA A 1 307 ? 18.075 61.112 125.811 1.00 59.72 307 ALA A C 1
ATOM 2458 O O . ALA A 1 307 ? 16.906 60.716 125.883 1.00 58.26 307 ALA A O 1
ATOM 2460 N N . ARG A 1 308 ? 18.451 62.339 126.157 1.00 57.22 308 ARG A N 1
ATOM 2461 C CA . ARG A 1 308 ? 17.508 63.334 126.661 1.00 55.69 308 ARG A CA 1
ATOM 2462 C C . ARG A 1 308 ? 17.533 64.588 125.796 1.00 52.56 308 ARG A C 1
ATOM 2463 O O . ARG A 1 308 ? 18.505 64.850 125.090 1.00 52.31 308 ARG A O 1
ATOM 2471 N N . GLN A 1 309 ? 16.467 65.373 125.875 1.00 48.82 309 GLN A N 1
ATOM 2472 C CA . GLN A 1 309 ? 16.368 66.588 125.089 1.00 46.78 309 GLN A CA 1
ATOM 2473 C C . GLN A 1 309 ? 15.429 67.617 125.722 1.00 48.81 309 GLN A C 1
ATOM 2474 O O . GLN A 1 309 ? 14.256 67.335 125.960 1.00 47.99 309 GLN A O 1
ATOM 2480 N N . ALA A 1 310 ? 15.962 68.809 125.992 1.00 50.78 310 ALA A N 1
ATOM 2481 C CA . ALA A 1 310 ? 15.200 69.911 126.596 1.00 52.97 310 ALA A CA 1
ATOM 2482 C C . ALA A 1 310 ? 16.010 71.206 126.481 1.00 54.36 310 ALA A C 1
ATOM 2483 O O . ALA A 1 310 ? 17.199 71.168 126.177 1.00 54.80 310 ALA A O 1
ATOM 2485 N N . PRO A 1 311 ? 15.383 72.370 126.729 1.00 57.33 311 PRO A N 1
ATOM 2486 C CA . PRO A 1 311 ? 16.119 73.639 126.629 1.00 57.82 311 PRO A CA 1
ATOM 2487 C C . PRO A 1 311 ? 17.361 73.732 127.519 1.00 57.41 311 PRO A C 1
ATOM 2488 O O . PRO A 1 311 ? 17.359 73.270 128.658 1.00 57.28 311 PRO A O 1
ATOM 2492 N N . TYR A 1 312 ? 18.425 74.322 126.979 1.00 58.50 312 TYR A N 1
ATOM 2493 C CA . TYR A 1 312 ? 19.684 74.471 127.707 1.00 59.27 312 TYR A CA 1
ATOM 2494 C C . TYR A 1 312 ? 19.604 75.583 128.757 1.00 59.00 312 TYR A C 1
ATOM 2495 O O . TYR A 1 312 ? 19.920 75.317 129.937 1.00 58.40 312 TYR A O 1
ATOM 2504 N N . MET B 1 1 ? 30.860 56.682 140.080 1.00 69.45 1 MET B N 1
ATOM 2505 C CA . MET B 1 1 ? 30.986 55.420 140.866 1.00 68.40 1 MET B CA 1
ATOM 2506 C C . MET B 1 1 ? 30.022 55.397 142.044 1.00 65.86 1 MET B C 1
ATOM 2507 O O . MET B 1 1 ? 29.667 56.443 142.588 1.00 66.97 1 MET B O 1
ATOM 2512 N N . ASP B 1 2 ? 29.596 54.201 142.434 1.00 61.94 2 ASP B N 1
ATOM 2513 C CA . ASP B 1 2 ? 28.689 54.052 143.566 1.00 58.72 2 ASP B CA 1
ATOM 2514 C C . ASP B 1 2 ? 29.174 52.937 144.475 1.00 54.73 2 ASP B C 1
ATOM 2515 O O . ASP B 1 2 ? 30.123 52.222 144.155 1.00 56.98 2 ASP B O 1
ATOM 2520 N N . TYR B 1 3 ? 28.519 52.799 145.618 1.00 46.06 3 TYR B N 1
ATOM 2521 C CA . TYR B 1 3 ? 28.856 51.741 146.553 1.00 42.62 3 TYR B CA 1
ATOM 2522 C C . TYR B 1 3 ? 27.955 50.561 146.178 1.00 39.13 3 TYR B C 1
ATOM 2523 O O . TYR B 1 3 ? 26.971 50.746 145.463 1.00 39.53 3 TYR B O 1
ATOM 2532 N N . GLY B 1 4 ? 28.299 49.355 146.627 1.00 35.45 4 GLY B N 1
ATOM 2533 C CA . GLY B 1 4 ? 27.492 48.191 146.297 1.00 26.28 4 GLY B CA 1
ATOM 2534 C C . GLY B 1 4 ? 28.362 47.012 145.917 1.00 24.99 4 GLY B C 1
ATOM 2535 O O . GLY B 1 4 ? 29.566 47.011 146.194 1.00 25.25 4 GLY B O 1
ATOM 2536 N N . MET B 1 5 ? 27.772 46.010 145.271 1.00 22.07 5 MET B N 1
ATOM 2537 C CA . MET B 1 5 ? 28.533 44.823 144.877 1.00 21.01 5 MET B CA 1
ATOM 2538 C C . MET B 1 5 ? 29.129 45.007 143.500 1.00 22.37 5 MET B C 1
ATOM 2539 O O . MET B 1 5 ? 28.464 45.496 142.583 1.00 21.65 5 MET B O 1
ATOM 2544 N N . TYR B 1 6 ? 30.381 44.594 143.358 1.00 20.13 6 TYR B N 1
ATOM 2545 C CA . TYR B 1 6 ? 31.076 44.711 142.089 1.00 21.16 6 TYR B CA 1
ATOM 2546 C C . TYR B 1 6 ? 31.983 43.528 141.881 1.00 22.24 6 TYR B C 1
ATOM 2547 O O . TYR B 1 6 ? 32.386 42.851 142.833 1.00 21.10 6 TYR B O 1
ATOM 2556 N N . PHE B 1 7 ? 32.300 43.273 140.623 1.00 20.29 7 PHE B N 1
ATOM 2557 C CA . PHE B 1 7 ? 33.225 42.214 140.317 1.00 20.17 7 PHE B CA 1
ATOM 2558 C C . PHE B 1 7 ? 34.478 42.883 139.758 1.00 18.88 7 PHE B C 1
ATOM 2559 O O . PHE B 1 7 ? 34.380 43.752 138.893 1.00 18.35 7 PHE B O 1
ATOM 2567 N N . PHE B 1 8 ? 35.650 42.524 140.276 1.00 20.66 8 PHE B N 1
ATOM 2568 C CA . PHE B 1 8 ? 36.892 43.088 139.746 1.00 19.90 8 PHE B CA 1
ATOM 2569 C C . PHE B 1 8 ? 37.392 42.091 138.701 1.00 18.91 8 PHE B C 1
ATOM 2570 O O . PHE B 1 8 ? 37.875 41.011 139.049 1.00 23.66 8 PHE B O 1
ATOM 2578 N N . GLU B 1 9 ? 37.260 42.455 137.427 1.00 19.19 9 GLU B N 1
ATOM 2579 C CA . GLU B 1 9 ? 37.667 41.601 136.309 1.00 20.96 9 GLU B CA 1
ATOM 2580 C C . GLU B 1 9 ? 39.049 41.926 135.759 1.00 24.01 9 GLU B C 1
ATOM 2581 O O . GLU B 1 9 ? 39.361 43.082 135.467 1.00 23.03 9 GLU B O 1
ATOM 2587 N N . HIS B 1 10 ? 39.871 40.898 135.607 1.00 23.62 10 HIS B N 1
ATOM 2588 C CA . HIS B 1 10 ? 41.192 41.064 135.026 1.00 27.27 10 HIS B CA 1
ATOM 2589 C C . HIS B 1 10 ? 41.009 41.391 133.544 1.00 28.19 10 HIS B C 1
ATOM 2590 O O . HIS B 1 10 ? 40.170 40.781 132.872 1.00 26.63 10 HIS B O 1
ATOM 2597 N N . VAL B 1 11 ? 41.772 42.357 133.042 1.00 25.04 11 VAL B N 1
ATOM 2598 C CA . VAL B 1 11 ? 41.736 42.686 131.619 1.00 25.24 11 VAL B CA 1
ATOM 2599 C C . VAL B 1 11 ? 43.202 42.616 131.176 1.00 28.05 11 VAL B C 1
ATOM 2600 O O . VAL B 1 11 ? 43.562 41.827 130.302 1.00 26.70 11 VAL B O 1
ATOM 2604 N N . THR B 1 12 ? 44.043 43.439 131.798 1.00 25.55 12 THR B N 1
ATOM 2605 C CA . THR B 1 12 ? 45.479 43.447 131.527 1.00 27.12 12 THR B CA 1
ATOM 2606 C C . THR B 1 12 ? 46.179 43.730 132.848 1.00 30.64 12 THR B C 1
ATOM 2607 O O . THR B 1 12 ? 45.533 43.991 133.872 1.00 29.63 12 THR B O 1
ATOM 2611 N N . PRO B 1 13 ? 47.512 43.670 132.854 1.00 30.59 13 PRO B N 1
ATOM 2612 C CA . PRO B 1 13 ? 48.163 43.955 134.131 1.00 31.01 13 PRO B CA 1
ATOM 2613 C C . PRO B 1 13 ? 48.018 45.419 134.554 1.00 29.74 13 PRO B C 1
ATOM 2614 O O . PRO B 1 13 ? 48.241 45.754 135.715 1.00 29.31 13 PRO B O 1
ATOM 2618 N N . TYR B 1 14 ? 47.603 46.283 133.630 1.00 26.38 14 TYR B N 1
ATOM 2619 C CA . TYR B 1 14 ? 47.492 47.708 133.939 1.00 22.91 14 TYR B CA 1
ATOM 2620 C C . TYR B 1 14 ? 46.085 48.277 133.865 1.00 23.08 14 TYR B C 1
ATOM 2621 O O . TYR B 1 14 ? 45.874 49.455 134.157 1.00 22.25 14 TYR B O 1
ATOM 2630 N N . GLU B 1 15 ? 45.129 47.443 133.472 1.00 20.35 15 GLU B N 1
ATOM 2631 C CA . GLU B 1 15 ? 43.751 47.872 133.370 1.00 22.00 15 GLU B CA 1
ATOM 2632 C C . GLU B 1 15 ? 42.833 46.786 133.908 1.00 20.61 15 GLU B C 1
ATOM 2633 O O . GLU B 1 15 ? 42.923 45.624 133.504 1.00 20.98 15 GLU B O 1
ATOM 2639 N N . THR B 1 16 ? 41.961 47.182 134.828 1.00 19.49 16 THR B N 1
ATOM 2640 C CA . THR B 1 16 ? 40.994 46.277 135.442 1.00 20.47 16 THR B CA 1
ATOM 2641 C C . THR B 1 16 ? 39.585 46.833 135.245 1.00 20.92 16 THR B C 1
ATOM 2642 O O . THR B 1 16 ? 39.360 48.046 135.339 1.00 19.19 16 THR B O 1
ATOM 2646 N N . LEU B 1 17 ? 38.639 45.948 134.962 1.00 20.69 17 LEU B N 1
ATOM 2647 C CA . LEU B 1 17 ? 37.256 46.362 134.741 1.00 24.06 17 LEU B CA 1
ATOM 2648 C C . LEU B 1 17 ? 36.461 46.052 136.009 1.00 21.21 17 LEU B C 1
ATOM 2649 O O . LEU B 1 17 ? 36.473 44.919 136.485 1.00 21.42 17 LEU B O 1
ATOM 2654 N N . VAL B 1 18 ? 35.799 47.067 136.561 1.00 18.92 18 VAL B N 1
ATOM 2655 C CA . VAL B 1 18 ? 35.004 46.907 137.773 1.00 18.50 18 VAL B CA 1
ATOM 2656 C C . VAL B 1 18 ? 33.542 46.986 137.330 1.00 19.87 18 VAL B C 1
ATOM 2657 O O . VAL B 1 18 ? 33.044 48.051 136.950 1.00 18.28 18 VAL B O 1
ATOM 2661 N N . ARG B 1 19 ? 32.871 45.841 137.367 1.00 18.05 19 ARG B N 1
ATOM 2662 C CA . ARG B 1 19 ? 31.491 45.720 136.906 1.00 19.60 19 ARG B CA 1
ATOM 2663 C C . ARG B 1 19 ? 30.495 45.591 138.045 1.00 19.90 19 ARG B C 1
ATOM 2664 O O . ARG B 1 19 ? 30.633 44.720 138.900 1.00 19.45 19 ARG B O 1
ATOM 2672 N N . ARG B 1 20 ? 29.475 46.444 138.025 1.00 18.62 20 ARG B N 1
ATOM 2673 C CA . ARG B 1 20 ? 28.462 46.446 139.065 1.00 21.12 20 ARG B CA 1
ATOM 2674 C C . ARG B 1 20 ? 27.614 45.190 138.981 1.00 21.81 20 ARG B C 1
ATOM 2675 O O . ARG B 1 20 ? 27.154 44.813 137.904 1.00 21.36 20 ARG B O 1
ATOM 2683 N N . MET B 1 21 ? 27.421 44.529 140.116 1.00 23.73 21 MET B N 1
ATOM 2684 C CA . MET B 1 21 ? 26.600 43.340 140.145 1.00 24.11 21 MET B CA 1
ATOM 2685 C C . MET B 1 21 ? 25.284 43.702 140.810 1.00 27.89 21 MET B C 1
ATOM 2686 O O . MET B 1 21 ? 25.263 44.194 141.939 1.00 26.17 21 MET B O 1
ATOM 2691 N N . GLU B 1 22 ? 24.190 43.465 140.097 1.00 28.02 22 GLU B N 1
ATOM 2692 C CA . GLU B 1 22 ? 22.859 43.750 140.608 1.00 32.31 22 GLU B CA 1
ATOM 2693 C C . GLU B 1 22 ? 22.475 42.666 141.619 1.00 31.93 22 GLU B C 1
ATOM 2694 O O . GLU B 1 22 ? 21.867 42.952 142.649 1.00 32.20 22 GLU B O 1
ATOM 2700 N N . ARG B 1 23 ? 22.843 41.425 141.320 1.00 27.31 23 ARG B N 1
ATOM 2701 C CA . ARG B 1 23 ? 22.593 40.298 142.209 1.00 30.09 23 ARG B CA 1
ATOM 2702 C C . ARG B 1 23 ? 23.394 39.120 141.666 1.00 28.59 23 ARG B C 1
ATOM 2703 O O . ARG B 1 23 ? 23.673 39.058 140.463 1.00 29.78 23 ARG B O 1
ATOM 2711 N N . VAL B 1 24 ? 23.786 38.205 142.544 1.00 23.06 24 VAL B N 1
ATOM 2712 C CA . VAL B 1 24 ? 24.578 37.054 142.130 1.00 24.51 24 VAL B CA 1
ATOM 2713 C C . VAL B 1 24 ? 23.676 35.848 141.938 1.00 29.43 24 VAL B C 1
ATOM 2714 O O . VAL B 1 24 ? 22.922 35.474 142.841 1.00 26.43 24 VAL B O 1
ATOM 2718 N N . ILE B 1 25 ? 23.756 35.252 140.749 1.00 24.85 25 ILE B N 1
ATOM 2719 C CA . ILE B 1 25 ? 22.945 34.090 140.413 1.00 29.72 25 ILE B CA 1
ATOM 2720 C C . ILE B 1 25 ? 23.594 32.805 140.912 1.00 30.00 25 ILE B C 1
ATOM 2721 O O . ILE B 1 25 ? 22.958 31.997 141.583 1.00 32.44 25 ILE B O 1
ATOM 2726 N N . ALA B 1 26 ? 24.863 32.621 140.587 1.00 29.19 26 ALA B N 1
ATOM 2727 C CA . ALA B 1 26 ? 25.586 31.435 141.010 1.00 29.26 26 ALA B CA 1
ATOM 2728 C C . ALA B 1 26 ? 27.063 31.733 141.018 1.00 30.08 26 ALA B C 1
ATOM 2729 O O . ALA B 1 26 ? 27.535 32.594 140.277 1.00 28.69 26 ALA B O 1
ATOM 2731 N N . SER B 1 27 ? 27.785 31.029 141.878 1.00 29.87 27 SER B N 1
ATOM 2732 C CA . SER B 1 27 ? 29.229 31.177 141.980 1.00 32.29 27 SER B CA 1
ATOM 2733 C C . SER B 1 27 ? 29.722 29.853 142.530 1.00 32.65 27 SER B C 1
ATOM 2734 O O . SER B 1 27 ? 28.988 29.158 143.229 1.00 34.90 27 SER B O 1
ATOM 2737 N N . GLY B 1 28 ? 30.944 29.478 142.188 1.00 34.10 28 GLY B N 1
ATOM 2738 C CA . GLY B 1 28 ? 31.454 28.217 142.676 1.00 33.52 28 GLY B CA 1
ATOM 2739 C C . GLY B 1 28 ? 32.811 27.889 142.112 1.00 36.05 28 GLY B C 1
ATOM 2740 O O . GLY B 1 28 ? 33.509 28.749 141.577 1.00 35.53 28 GLY B O 1
ATOM 2741 N N . LYS B 1 29 ? 33.183 26.625 142.221 1.00 36.16 29 LYS B N 1
ATOM 2742 C CA . LYS B 1 29 ? 34.473 26.188 141.737 1.00 36.83 29 LYS B CA 1
ATOM 2743 C C . LYS B 1 29 ? 34.409 24.744 141.289 1.00 36.77 29 LYS B C 1
ATOM 2744 O O . LYS B 1 29 ? 34.066 23.867 142.067 1.00 36.38 29 LYS B O 1
ATOM 2750 N N . THR B 1 30 ? 34.732 24.501 140.026 1.00 36.61 30 THR B N 1
ATOM 2751 C CA . THR B 1 30 ? 34.740 23.140 139.507 1.00 35.48 30 THR B CA 1
ATOM 2752 C C . THR B 1 30 ? 36.187 22.719 139.696 1.00 37.20 30 THR B C 1
ATOM 2753 O O . THR B 1 30 ? 37.015 23.518 140.123 1.00 37.72 30 THR B O 1
ATOM 2757 N N . PRO B 1 31 ? 36.519 21.463 139.388 1.00 38.76 31 PRO B N 1
ATOM 2758 C CA . PRO B 1 31 ? 37.922 21.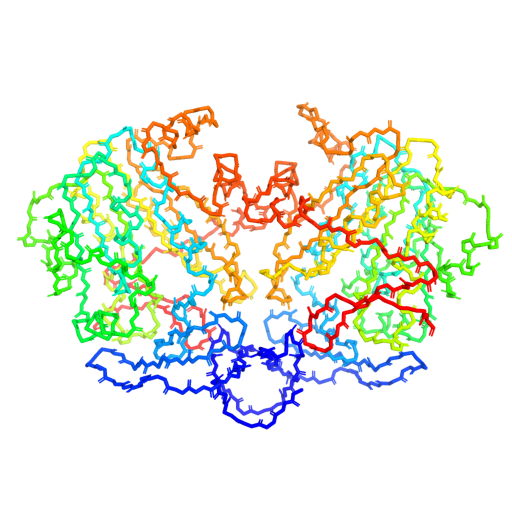091 139.578 1.00 38.51 31 PRO B CA 1
ATOM 2759 C C . PRO B 1 31 ? 38.865 21.775 138.591 1.00 40.00 31 PRO B C 1
ATOM 2760 O O . PRO B 1 31 ? 40.090 21.677 138.720 1.00 40.45 31 PRO B O 1
ATOM 2764 N N . PHE B 1 32 ? 38.300 22.484 137.616 1.00 36.75 32 PHE B N 1
ATOM 2765 C CA . PHE B 1 32 ? 39.121 23.155 136.609 1.00 36.53 32 PHE B CA 1
ATOM 2766 C C . PHE B 1 32 ? 39.206 24.673 136.726 1.00 34.73 32 PHE B C 1
ATOM 2767 O O . PHE B 1 32 ? 40.249 25.258 136.437 1.00 36.47 32 PHE B O 1
ATOM 2775 N N . GLN B 1 33 ? 38.125 25.318 137.149 1.00 33.23 33 GLN B N 1
ATOM 2776 C CA . GLN B 1 33 ? 38.127 26.777 137.231 1.00 32.85 33 GLN B CA 1
ATOM 2777 C C . GLN B 1 33 ? 37.065 27.308 138.175 1.00 31.08 33 GLN B C 1
ATOM 2778 O O . GLN B 1 33 ? 36.163 26.572 138.574 1.00 34.73 33 GLN B O 1
ATOM 2784 N N . ASP B 1 34 ? 37.178 28.583 138.543 1.00 32.84 34 ASP B N 1
ATOM 2785 C CA . ASP B 1 34 ? 36.168 29.213 139.404 1.00 31.86 34 ASP B CA 1
ATOM 2786 C C . ASP B 1 34 ? 35.162 29.851 138.444 1.00 30.63 34 ASP B C 1
ATOM 2787 O O . ASP B 1 34 ? 35.540 30.273 137.354 1.00 25.63 34 ASP B O 1
ATOM 2792 N N . TYR B 1 35 ? 33.898 29.935 138.845 1.00 28.54 35 TYR B N 1
ATOM 2793 C CA . TYR B 1 35 ? 32.901 30.540 137.980 1.00 27.28 35 TYR B CA 1
ATOM 2794 C C . TYR B 1 35 ? 32.002 31.467 138.788 1.00 29.07 35 TYR B C 1
ATOM 2795 O O . TYR B 1 35 ? 31.763 31.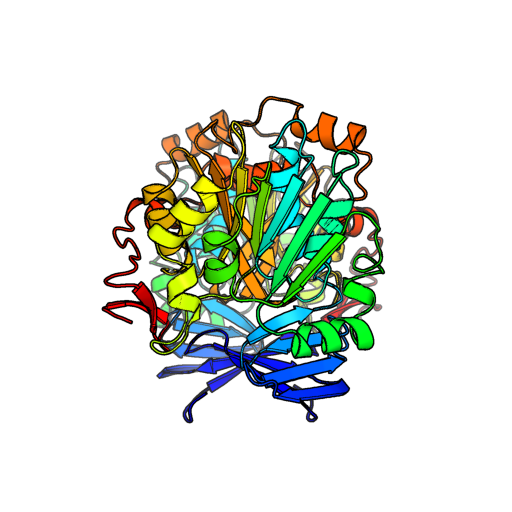245 139.976 1.00 29.92 35 TYR B O 1
ATOM 2804 N N . PHE B 1 36 ? 31.532 32.525 138.142 1.00 24.44 36 PHE B N 1
ATOM 2805 C CA . PHE B 1 36 ? 30.646 33.492 138.776 1.00 22.75 36 PHE B CA 1
ATOM 2806 C C . PHE B 1 36 ? 29.643 33.924 137.721 1.00 23.09 36 PHE B C 1
ATOM 2807 O O . PHE B 1 36 ? 30.027 34.279 136.608 1.00 24.22 36 PHE B O 1
ATOM 2815 N N . LEU B 1 37 ? 28.361 33.893 138.060 1.00 23.26 37 LEU B N 1
ATOM 2816 C CA . LEU B 1 37 ? 27.319 34.322 137.125 1.00 25.12 37 LEU B CA 1
ATOM 2817 C C . LEU B 1 37 ? 26.489 35.377 137.853 1.00 25.40 37 LEU B C 1
ATOM 2818 O O . LEU B 1 37 ? 25.908 35.087 138.901 1.00 28.90 37 LEU B O 1
ATOM 2823 N N . PHE B 1 38 ? 26.442 36.596 137.323 1.00 25.21 38 PHE B N 1
ATOM 2824 C CA . PHE B 1 38 ? 25.675 37.646 137.981 1.00 25.48 38 PHE B CA 1
ATOM 2825 C C . PHE B 1 38 ? 24.883 38.512 137.017 1.00 25.20 38 PHE B C 1
ATOM 2826 O O . PHE B 1 38 ? 25.133 38.548 135.811 1.00 24.60 38 PHE B O 1
ATOM 2834 N N . GLU B 1 39 ? 23.906 39.208 137.570 1.00 26.57 39 GLU B N 1
ATOM 2835 C CA . GLU B 1 39 ? 23.069 40.081 136.786 1.00 26.31 39 GLU B CA 1
ATOM 2836 C C . GLU B 1 39 ? 23.683 41.476 136.748 1.00 26.40 39 GLU B C 1
ATOM 2837 O O . GLU B 1 39 ? 23.983 42.052 137.796 1.00 24.39 39 GLU B O 1
ATOM 2843 N N . SER B 1 40 ? 23.876 42.011 135.547 1.00 25.90 40 SER B N 1
ATOM 2844 C CA . SER B 1 40 ? 24.408 43.360 135.377 1.00 27.83 40 SER B CA 1
ATOM 2845 C C . SER B 1 40 ? 23.308 44.147 134.661 1.00 28.57 40 SER B C 1
ATOM 2846 O O . SER B 1 40 ? 22.580 43.591 133.849 1.00 25.66 40 SER B O 1
ATOM 2849 N N . LYS B 1 41 ? 23.177 45.432 134.959 1.00 29.96 41 LYS B N 1
ATOM 2850 C CA . LYS B 1 41 ? 22.141 46.235 134.325 1.00 28.52 41 LYS B CA 1
ATOM 2851 C C . LYS B 1 41 ? 22.390 46.508 132.859 1.00 31.21 41 LYS B C 1
ATOM 2852 O O . LYS B 1 41 ? 21.448 46.639 132.085 1.00 31.82 41 LYS B O 1
ATOM 2858 N N . GLY B 1 42 ? 23.657 46.589 132.472 1.00 29.37 42 GLY B N 1
ATOM 2859 C CA . GLY B 1 42 ? 23.962 46.853 131.081 1.00 31.93 42 GLY B CA 1
ATOM 2860 C C . GLY B 1 42 ? 23.954 45.633 130.173 1.00 31.47 42 GLY B C 1
ATOM 2861 O O . GLY B 1 42 ? 23.297 45.628 129.133 1.00 32.88 42 GLY B O 1
ATOM 2862 N N . PHE B 1 43 ? 24.660 44.582 130.565 1.00 28.62 43 PHE B N 1
ATOM 2863 C CA . PHE B 1 43 ? 24.747 43.400 129.719 1.00 26.07 43 PHE B CA 1
ATOM 2864 C C . PHE B 1 43 ? 23.953 42.168 130.133 1.00 26.67 43 PHE B C 1
ATOM 2865 O O . PHE B 1 43 ? 24.130 41.097 129.551 1.00 25.32 43 PHE B O 1
ATOM 2873 N N . GLY B 1 44 ? 23.071 42.314 131.116 1.00 23.37 44 GLY B N 1
ATOM 2874 C CA . GLY B 1 44 ? 22.314 41.165 131.571 1.00 22.81 44 GLY B CA 1
ATOM 2875 C C . GLY B 1 44 ? 23.232 40.221 132.322 1.00 24.36 44 GLY B C 1
ATOM 2876 O O . GLY B 1 44 ? 24.187 40.666 132.970 1.00 24.30 44 GLY B O 1
ATOM 2877 N N . LYS B 1 45 ? 22.963 38.919 132.247 1.00 21.19 45 LYS B N 1
ATOM 2878 C CA . LYS B 1 45 ? 23.791 37.952 132.946 1.00 22.81 45 LYS B CA 1
ATOM 2879 C C . LYS B 1 45 ? 25.211 37.977 132.411 1.00 24.76 45 LYS B C 1
ATOM 2880 O O . LYS B 1 45 ? 25.432 38.087 131.201 1.00 22.35 45 LYS B O 1
ATOM 2886 N N . VAL B 1 46 ? 26.170 37.891 133.326 1.00 21.87 46 VAL B N 1
ATOM 2887 C CA . VAL B 1 46 ? 27.581 37.878 132.958 1.00 20.70 46 VAL B CA 1
ATOM 2888 C C . VAL B 1 46 ? 28.212 36.658 133.590 1.00 22.87 46 VAL B C 1
ATOM 2889 O O . VAL B 1 46 ? 27.994 36.377 134.772 1.00 25.90 46 VAL B O 1
ATOM 2893 N N . LEU B 1 47 ? 28.977 35.918 132.796 1.00 22.96 47 LEU B N 1
ATOM 2894 C CA . LEU B 1 47 ? 29.651 34.738 133.304 1.00 22.68 47 LEU B CA 1
ATOM 2895 C C . LEU B 1 47 ? 31.136 35.051 133.330 1.00 23.31 47 LEU B C 1
ATOM 2896 O O . LEU B 1 47 ? 31.717 35.483 132.330 1.00 19.31 47 LEU B O 1
ATOM 2901 N N . ILE B 1 48 ? 31.734 34.842 134.490 1.00 21.24 48 ILE B N 1
ATOM 2902 C CA . ILE B 1 48 ? 33.155 35.063 134.678 1.00 24.01 48 ILE B CA 1
ATOM 2903 C C . ILE B 1 48 ? 33.754 33.686 134.916 1.00 24.60 48 ILE B C 1
ATOM 2904 O O . ILE B 1 48 ? 33.193 32.889 135.665 1.00 27.75 48 ILE B O 1
ATOM 2909 N N . LEU B 1 49 ? 34.884 33.400 134.284 1.00 23.53 49 LEU B N 1
ATOM 2910 C CA . LEU B 1 49 ? 35.567 32.134 134.512 1.00 24.34 49 LEU B CA 1
ATOM 2911 C C . LEU B 1 49 ? 36.915 32.526 135.132 1.00 27.23 49 LEU B C 1
ATOM 2912 O O . LEU B 1 49 ? 37.729 33.190 134.499 1.00 26.48 49 LEU B O 1
ATOM 2917 N N . ASP B 1 50 ? 37.132 32.138 136.382 1.00 30.19 50 ASP B N 1
ATOM 2918 C CA . ASP B 1 50 ? 38.355 32.485 137.091 1.00 28.73 50 ASP B CA 1
ATOM 2919 C C . ASP B 1 50 ? 38.394 33.995 137.283 1.00 28.73 50 ASP B C 1
ATOM 2920 O O . ASP B 1 50 ? 37.666 34.521 138.115 1.00 29.33 50 ASP B O 1
ATOM 2925 N N . LYS B 1 51 ? 39.211 34.703 136.515 1.00 27.17 51 LYS B N 1
ATOM 2926 C CA . LYS B 1 51 ? 39.277 36.150 136.685 1.00 31.62 51 LYS B CA 1
ATOM 2927 C C . LYS B 1 51 ? 38.907 36.964 135.450 1.00 29.47 51 LYS B C 1
ATOM 2928 O O . LYS B 1 51 ? 39.011 38.191 135.458 1.00 29.08 51 LYS B O 1
ATOM 2934 N N . ASP B 1 52 ? 38.440 36.290 134.402 1.00 27.88 52 ASP B N 1
ATOM 2935 C CA . ASP B 1 52 ? 38.081 36.981 133.164 1.00 27.80 52 ASP B CA 1
ATOM 2936 C C . ASP B 1 52 ? 36.644 36.714 132.716 1.00 26.11 52 ASP B C 1
ATOM 2937 O O . ASP B 1 52 ? 36.135 35.597 132.845 1.00 25.24 52 ASP B O 1
ATOM 2942 N N . VAL B 1 53 ? 35.985 37.752 132.207 1.00 24.53 53 VAL B N 1
ATOM 2943 C CA . VAL B 1 53 ? 34.625 37.603 131.717 1.00 25.11 53 VAL B CA 1
ATOM 2944 C C . VAL B 1 53 ? 34.668 36.576 130.580 1.00 25.02 53 VAL B C 1
ATOM 2945 O O . VAL B 1 53 ? 35.564 36.606 129.736 1.00 22.57 53 VAL B O 1
ATOM 2949 N N . GLN B 1 54 ? 33.710 35.658 130.578 1.00 23.19 54 GLN B N 1
ATOM 2950 C CA . GLN B 1 54 ? 33.656 34.620 129.562 1.00 20.75 54 GLN B CA 1
ATOM 2951 C C . GLN B 1 54 ? 32.564 34.941 128.552 1.00 21.38 54 GLN B C 1
ATOM 2952 O O . GLN B 1 54 ? 32.733 34.729 127.347 1.00 18.47 54 GLN B O 1
ATOM 2958 N N . SER B 1 55 ? 31.448 35.468 129.040 1.00 16.77 55 SER B N 1
ATOM 2959 C CA . SER B 1 55 ? 30.353 35.805 128.154 1.00 20.20 55 SER B CA 1
ATOM 2960 C C . SER B 1 55 ? 29.361 36.754 128.815 1.00 21.14 55 SER B C 1
ATOM 2961 O O . SER B 1 55 ? 29.314 36.891 130.038 1.00 21.02 55 SER B O 1
ATOM 2964 N N . THR B 1 56 ? 28.566 37.407 127.980 1.00 19.12 56 THR B N 1
ATOM 2965 C CA . THR B 1 56 ? 27.568 38.366 128.415 1.00 20.73 56 THR B CA 1
ATOM 2966 C C . THR B 1 56 ? 26.252 37.994 127.735 1.00 22.60 56 THR B C 1
ATOM 2967 O O . THR B 1 56 ? 26.232 37.663 126.550 1.00 18.14 56 THR B O 1
ATOM 2971 N N . GLU B 1 57 ? 25.158 38.040 128.487 1.00 20.61 57 GLU B N 1
ATOM 2972 C CA . GLU B 1 57 ? 23.860 37.688 127.937 1.00 23.32 57 GLU B CA 1
ATOM 2973 C C . GLU B 1 57 ? 23.425 38.585 126.785 1.00 24.20 57 GLU B C 1
ATOM 2974 O O . GLU B 1 57 ? 22.956 38.097 125.762 1.00 22.32 57 GLU B O 1
ATOM 2980 N N . ARG B 1 58 ? 23.584 39.897 126.947 1.00 23.96 58 ARG B N 1
ATOM 2981 C CA . ARG B 1 58 ? 23.148 40.831 125.917 1.00 24.15 58 ARG B CA 1
ATOM 2982 C C . ARG B 1 58 ? 24.051 41.007 124.700 1.00 23.68 58 ARG B C 1
ATOM 2983 O O . ARG B 1 58 ? 23.614 41.576 123.705 1.00 20.10 58 ARG B O 1
ATOM 2991 N N . ASP B 1 59 ? 25.293 40.536 124.766 1.00 18.84 59 ASP B N 1
ATOM 2992 C CA . ASP B 1 59 ? 26.171 40.665 123.600 1.00 20.07 59 ASP B CA 1
ATOM 2993 C C . ASP B 1 59 ? 26.740 39.341 123.085 1.00 16.61 59 ASP B C 1
ATOM 2994 O O . ASP B 1 59 ? 27.490 39.343 122.116 1.00 18.06 59 ASP B O 1
ATOM 2999 N N . GLU B 1 60 ? 26.393 38.216 123.713 1.00 18.20 60 GLU B N 1
ATOM 3000 C CA . GLU B 1 60 ? 26.956 36.937 123.276 1.00 18.47 60 GLU B CA 1
ATOM 3001 C C . GLU B 1 60 ? 26.601 36.600 121.831 1.00 17.83 60 GLU B C 1
ATOM 3002 O O . GLU B 1 60 ? 27.370 35.927 121.143 1.00 16.08 60 GLU B O 1
ATOM 3008 N N . TYR B 1 61 ? 25.464 37.098 121.351 1.00 17.80 61 TYR B N 1
ATOM 3009 C CA . TYR B 1 61 ? 25.080 36.824 119.971 1.00 19.39 61 TYR B CA 1
ATOM 3010 C C . TYR B 1 61 ? 26.140 37.350 119.007 1.00 19.53 61 TYR B C 1
ATOM 3011 O O . TYR B 1 61 ? 26.398 36.733 117.965 1.00 17.28 61 TYR B O 1
ATOM 3020 N N . ILE B 1 62 ? 26.766 38.481 119.355 1.00 17.13 62 ILE B N 1
ATOM 3021 C CA . ILE B 1 62 ? 27.813 39.062 118.510 1.00 18.49 62 ILE B CA 1
ATOM 3022 C C . ILE B 1 62 ? 29.042 38.148 118.489 1.00 17.80 62 ILE B C 1
ATOM 3023 O O . ILE B 1 62 ? 29.617 37.850 117.436 1.00 17.82 62 ILE B O 1
ATOM 3028 N N . TYR B 1 63 ? 29.443 37.701 119.666 1.00 17.38 63 TYR B N 1
ATOM 3029 C CA . TYR B 1 63 ? 30.604 36.830 119.763 1.00 16.19 63 TYR B CA 1
ATOM 3030 C C . TYR B 1 63 ? 30.379 35.490 119.063 1.00 15.81 63 TYR B C 1
ATOM 3031 O O . TYR B 1 63 ? 31.213 35.049 118.277 1.00 19.00 63 TYR B O 1
ATOM 3040 N N . HIS B 1 64 ? 29.254 34.839 119.351 1.00 16.40 64 HIS B N 1
ATOM 3041 C CA . HIS B 1 64 ? 28.994 33.531 118.760 1.00 19.35 64 HIS B CA 1
ATOM 3042 C C . HIS B 1 64 ? 28.758 33.567 117.246 1.00 20.11 64 HIS B C 1
ATOM 3043 O O . HIS B 1 64 ? 29.195 32.657 116.541 1.00 20.20 64 HIS B O 1
ATOM 3050 N N . GLU B 1 65 ? 28.100 34.609 116.738 1.00 17.90 65 GLU B N 1
ATOM 3051 C CA . GLU B 1 65 ? 27.894 34.715 115.290 1.00 18.37 65 GLU B CA 1
ATOM 3052 C C . GLU B 1 65 ? 29.257 34.887 114.612 1.00 20.70 65 GLU B C 1
ATOM 3053 O O . GLU B 1 65 ? 29.548 34.245 113.597 1.00 21.81 65 GLU B O 1
ATOM 3059 N N . THR B 1 66 ? 30.087 35.757 115.186 1.00 17.88 66 THR B N 1
ATOM 3060 C CA . THR B 1 66 ? 31.431 36.038 114.675 1.00 18.14 66 THR B CA 1
ATOM 3061 C C . THR B 1 66 ? 32.304 34.768 114.673 1.00 16.57 66 THR B C 1
ATOM 3062 O O . THR B 1 66 ? 33.027 34.481 113.713 1.00 18.64 66 THR B O 1
ATOM 3066 N N . LEU B 1 67 ? 32.234 34.016 115.765 1.00 15.94 67 LEU B N 1
ATOM 3067 C CA . LEU B 1 67 ? 33.010 32.781 115.926 1.00 19.67 67 LEU B CA 1
ATOM 3068 C C . LEU B 1 67 ? 32.640 31.652 114.966 1.00 20.11 67 LEU B C 1
ATOM 3069 O O . LEU B 1 67 ? 33.501 31.010 114.359 1.00 19.22 67 LEU B O 1
ATOM 3074 N N . VAL B 1 68 ? 31.341 31.428 114.844 1.00 18.23 68 VAL B N 1
ATOM 3075 C CA . VAL B 1 68 ? 30.808 30.323 114.063 1.00 20.55 68 VAL B CA 1
ATOM 3076 C C . VAL B 1 68 ? 30.530 30.465 112.577 1.00 22.71 68 VAL B C 1
ATOM 3077 O O . VAL B 1 68 ? 30.990 29.641 111.769 1.00 19.87 68 VAL B O 1
ATOM 3081 N N . HIS B 1 69 ? 29.787 31.499 112.208 1.00 20.53 69 HIS B N 1
ATOM 3082 C CA . HIS B 1 69 ? 29.375 31.630 110.824 1.00 21.64 69 HIS B CA 1
ATOM 3083 C C . HIS B 1 69 ? 30.386 31.816 109.718 1.00 19.65 69 HIS B C 1
ATOM 3084 O O . HIS B 1 69 ? 30.153 31.350 108.601 1.00 22.59 69 HIS B O 1
ATOM 3091 N N . PRO B 1 70 ? 31.516 32.492 109.984 1.00 20.88 70 PRO B N 1
ATOM 3092 C CA . PRO B 1 70 ? 32.445 32.614 108.856 1.00 19.33 70 PRO B CA 1
ATOM 3093 C C . PRO B 1 70 ? 32.893 31.229 108.372 1.00 20.27 70 PRO B C 1
ATOM 3094 O O . PRO B 1 70 ? 32.879 30.950 107.172 1.00 20.56 70 PRO B O 1
ATOM 3098 N N . ALA B 1 71 ? 33.278 30.353 109.298 1.00 20.93 71 ALA B N 1
ATOM 3099 C CA . ALA B 1 71 ? 33.713 29.010 108.898 1.00 24.32 71 ALA B CA 1
ATOM 3100 C C . ALA B 1 71 ? 32.549 28.219 108.299 1.00 25.09 71 ALA B C 1
ATOM 3101 O O . ALA B 1 71 ? 32.690 27.616 107.230 1.00 27.28 71 ALA B O 1
ATOM 3103 N N . MET B 1 72 ? 31.404 28.225 108.978 1.00 23.76 72 MET B N 1
ATOM 3104 C CA . MET B 1 72 ? 30.229 27.491 108.502 1.00 25.05 72 MET B CA 1
ATOM 3105 C C . MET B 1 72 ? 29.737 27.966 107.136 1.00 28.12 72 MET B C 1
ATOM 3106 O O . MET B 1 72 ? 29.304 27.154 106.306 1.00 29.54 72 MET B O 1
ATOM 3111 N N . LEU B 1 73 ? 29.799 29.273 106.900 1.00 24.43 73 LEU B N 1
ATOM 3112 C CA . LEU B 1 73 ? 29.350 29.830 105.631 1.00 23.60 73 LEU B CA 1
ATOM 3113 C C . LEU B 1 73 ? 30.374 29.689 104.512 1.00 24.58 73 LEU B C 1
ATOM 3114 O O . LEU B 1 73 ? 29.999 29.673 103.343 1.00 23.79 73 LEU B O 1
ATOM 3119 N N . THR B 1 74 ? 31.661 29.586 104.840 1.00 26.51 74 THR B N 1
ATOM 3120 C CA . THR B 1 74 ? 32.653 29.438 103.775 1.00 28.05 74 THR B CA 1
ATOM 3121 C C . THR B 1 74 ? 32.637 28.004 103.254 1.00 29.75 74 THR B C 1
ATOM 3122 O O . THR B 1 74 ? 33.176 27.714 102.182 1.00 26.77 74 THR B O 1
ATOM 3126 N N . HIS B 1 75 ? 32.037 27.103 104.027 1.00 28.74 75 HIS B N 1
ATOM 3127 C CA . HIS B 1 75 ? 31.941 25.713 103.608 1.00 30.57 75 HIS B CA 1
ATOM 3128 C C . HIS B 1 75 ? 30.661 25.566 102.803 1.00 27.87 75 HIS B C 1
ATOM 3129 O O . HIS B 1 75 ? 29.591 25.966 103.248 1.00 31.49 75 HIS B O 1
ATOM 3136 N N . PRO B 1 76 ? 30.756 24.975 101.607 1.00 28.21 76 PRO B N 1
ATOM 3137 C CA . PRO B 1 76 ? 29.575 24.804 100.760 1.00 29.46 76 PRO B CA 1
ATOM 3138 C C . PRO B 1 76 ? 28.451 23.963 101.354 1.00 29.90 76 PRO B C 1
ATOM 3139 O O . PRO B 1 76 ? 27.285 24.214 101.080 1.00 30.40 76 PRO B O 1
ATOM 3143 N N . GLU B 1 77 ? 28.793 22.984 102.182 1.00 32.06 77 GLU B N 1
ATOM 3144 C CA . GLU B 1 77 ? 27.776 22.112 102.768 1.00 32.68 77 GLU B CA 1
ATOM 3145 C C . GLU B 1 77 ? 28.324 21.389 103.994 1.00 31.94 77 GLU B C 1
ATOM 3146 O O . GLU B 1 77 ? 28.704 20.224 103.933 1.00 30.69 77 GLU B O 1
ATOM 3152 N N . PRO B 1 78 ? 28.375 22.085 105.137 1.00 31.27 78 PRO B N 1
ATOM 3153 C CA . PRO B 1 78 ? 28.888 21.484 106.374 1.00 28.34 78 PRO B CA 1
ATOM 3154 C C . PRO B 1 78 ? 27.907 20.479 106.992 1.00 28.85 78 PRO B C 1
ATOM 3155 O O . PRO B 1 78 ? 26.826 20.855 107.442 1.00 26.93 78 PRO B O 1
ATOM 3159 N N . LYS B 1 79 ? 28.292 19.201 107.015 1.00 28.16 79 LYS B N 1
ATOM 3160 C CA . LYS B 1 79 ? 27.427 18.148 107.559 1.00 29.25 79 LYS B CA 1
ATOM 3161 C C . LYS B 1 79 ? 27.882 17.632 108.926 1.00 26.34 79 LYS B C 1
ATOM 3162 O O . LYS B 1 79 ? 27.071 17.353 109.793 1.00 26.05 79 LYS B O 1
ATOM 3168 N N . ARG B 1 80 ? 29.190 17.497 109.111 1.00 30.56 80 ARG B N 1
ATOM 3169 C CA . ARG B 1 80 ? 29.724 17.028 110.380 1.00 30.13 80 ARG B CA 1
ATOM 3170 C C . ARG B 1 80 ? 30.550 18.169 110.963 1.00 28.68 80 ARG B C 1
ATOM 3171 O O . ARG B 1 80 ? 31.415 18.718 110.287 1.00 26.15 80 ARG B O 1
ATOM 3179 N N . VAL B 1 81 ? 30.282 18.520 112.216 1.00 26.67 81 VAL B N 1
ATOM 3180 C CA . VAL B 1 81 ? 31.003 19.621 112.856 1.00 25.98 81 VAL B CA 1
ATOM 3181 C C . VAL B 1 81 ? 31.515 19.231 114.229 1.00 25.11 81 VAL B C 1
ATOM 3182 O O . VAL B 1 81 ? 30.834 18.515 114.973 1.00 25.57 81 VAL B O 1
ATOM 3186 N N . LEU B 1 82 ? 32.726 19.681 114.548 1.00 21.99 82 LEU B N 1
ATOM 3187 C CA . LEU B 1 82 ? 33.316 19.426 115.860 1.00 23.40 82 LEU B CA 1
ATOM 3188 C C . LEU B 1 82 ? 33.505 20.771 116.568 1.00 24.56 82 LEU B C 1
ATOM 3189 O O . LEU B 1 82 ? 33.994 21.733 115.972 1.00 23.49 82 LEU B O 1
ATOM 3194 N N . ILE B 1 83 ? 33.102 20.834 117.831 1.00 27.36 83 ILE B N 1
ATOM 3195 C CA . ILE B 1 83 ? 33.250 22.043 118.630 1.00 25.93 83 ILE B CA 1
ATOM 3196 C C . ILE B 1 83 ? 34.148 21.743 119.827 1.00 24.82 83 ILE B C 1
ATOM 3197 O O . ILE B 1 83 ? 33.840 20.860 120.618 1.00 24.11 83 ILE B O 1
ATOM 3202 N N . VAL B 1 84 ? 35.256 22.470 119.955 1.00 22.34 84 VAL B N 1
ATOM 3203 C CA . VAL B 1 84 ? 36.141 22.278 121.093 1.00 24.75 84 VAL B CA 1
ATOM 3204 C C . VAL B 1 84 ? 35.943 23.469 122.033 1.00 26.53 84 VAL B C 1
ATOM 3205 O O . VAL B 1 84 ? 36.325 24.594 121.711 1.00 27.46 84 VAL B O 1
ATOM 3209 N N . GLY B 1 85 ? 35.348 23.215 123.193 1.00 26.92 85 GLY B N 1
ATOM 3210 C CA . GLY B 1 85 ? 35.086 24.288 124.139 1.00 25.29 85 GLY B CA 1
ATOM 3211 C C . GLY B 1 85 ? 33.639 24.724 123.984 1.00 26.35 85 GLY B C 1
ATOM 3212 O O . GLY B 1 85 ? 32.767 23.881 123.718 1.00 23.30 85 GLY B O 1
ATOM 3213 N N . GLY B 1 86 ? 33.385 26.027 124.136 1.00 23.90 86 GLY B N 1
ATOM 3214 C CA . GLY B 1 86 ? 32.036 26.558 124.014 1.00 25.98 86 GLY B CA 1
ATOM 3215 C C . GLY B 1 86 ? 31.069 26.008 125.053 1.00 27.43 86 GLY B C 1
ATOM 3216 O O . GLY B 1 86 ? 29.905 25.717 124.755 1.00 25.00 86 GLY B O 1
ATOM 3217 N N . GLY B 1 87 ? 31.551 25.885 126.284 1.00 25.19 87 GLY B N 1
ATOM 3218 C CA . GLY B 1 87 ? 30.740 25.333 127.363 1.00 24.38 87 GLY B CA 1
ATOM 3219 C C . GLY B 1 87 ? 29.364 25.921 127.619 1.00 27.49 87 GLY B C 1
ATOM 3220 O O . GLY B 1 87 ? 28.506 25.242 128.184 1.00 25.31 87 GLY B O 1
ATOM 3221 N N . GLU B 1 88 ? 29.141 27.171 127.218 1.00 25.82 88 GLU B N 1
ATOM 3222 C CA . GLU B 1 88 ? 27.847 27.802 127.429 1.00 24.06 88 GLU B CA 1
ATOM 3223 C C . GLU B 1 88 ? 26.754 27.166 126.564 1.00 24.05 88 GLU B C 1
ATOM 3224 O O . GLU B 1 88 ? 25.574 27.190 126.930 1.00 23.58 88 GLU B O 1
ATOM 3230 N N . GLY B 1 89 ? 27.147 26.616 125.416 1.00 23.78 89 GLY B N 1
ATOM 3231 C CA . GLY B 1 89 ? 26.181 26.002 124.514 1.00 23.83 89 GLY B CA 1
ATOM 3232 C C . GLY B 1 89 ? 25.707 26.910 123.383 1.00 23.72 89 GLY B C 1
ATOM 3233 O O . GLY B 1 89 ? 24.934 26.494 122.514 1.00 21.85 89 GLY B O 1
ATOM 3234 N N . ALA B 1 90 ? 26.171 28.157 123.375 1.00 20.96 90 ALA B N 1
ATOM 3235 C CA . ALA B 1 90 ? 25.755 29.096 122.341 1.00 21.61 90 ALA B CA 1
ATOM 3236 C C . ALA B 1 90 ? 26.512 28.854 121.048 1.00 20.27 90 ALA B C 1
ATOM 3237 O O . ALA B 1 90 ? 26.016 29.171 119.978 1.00 23.27 90 ALA B O 1
ATOM 3239 N N . THR B 1 91 ? 27.718 28.303 121.150 1.00 19.18 91 THR B N 1
ATOM 3240 C CA . THR B 1 91 ? 28.506 28.004 119.960 1.00 22.27 91 THR B CA 1
ATOM 3241 C C . THR B 1 91 ? 27.776 26.877 119.223 1.00 23.24 91 THR B C 1
ATOM 3242 O O . THR B 1 91 ? 27.599 26.922 118.001 1.00 24.07 91 THR B O 1
ATOM 3246 N N . LEU B 1 92 ? 27.342 25.876 119.982 1.00 22.21 92 LEU B N 1
ATOM 3247 C CA . LEU B 1 92 ? 26.608 24.742 119.421 1.00 23.74 92 LEU B CA 1
ATOM 3248 C C . LEU B 1 92 ? 25.320 25.286 118.808 1.00 22.94 92 LEU B C 1
ATOM 3249 O O . LEU B 1 92 ? 24.931 24.917 117.702 1.00 25.26 92 LEU B O 1
ATOM 3254 N N . ARG B 1 93 ? 24.664 26.173 119.542 1.00 24.60 93 ARG B N 1
ATOM 3255 C CA . ARG B 1 93 ? 23.439 26.797 119.071 1.00 23.19 93 ARG B CA 1
ATOM 3256 C C . ARG B 1 93 ? 23.640 27.393 117.673 1.00 25.66 93 ARG B C 1
ATOM 3257 O O . ARG B 1 93 ? 22.862 27.119 116.762 1.00 23.95 93 ARG B O 1
ATOM 3265 N N . GLU B 1 94 ? 24.673 28.217 117.497 1.00 22.13 94 GLU B N 1
ATOM 3266 C CA . GLU B 1 94 ? 24.893 28.811 116.191 1.00 22.67 94 GLU B CA 1
ATOM 3267 C C . GLU B 1 94 ? 25.247 27.766 115.124 1.00 22.13 94 GLU B C 1
ATOM 3268 O O . GLU B 1 94 ? 24.856 27.900 113.970 1.00 22.78 94 GLU B O 1
ATOM 3274 N N . VAL B 1 95 ? 25.999 26.739 115.503 1.00 20.44 95 VAL B N 1
ATOM 3275 C CA . VAL B 1 95 ? 26.358 25.698 114.550 1.00 23.74 95 VAL B CA 1
ATOM 3276 C C . VAL B 1 95 ? 25.099 24.990 114.046 1.00 22.64 95 VAL B C 1
ATOM 3277 O O . VAL B 1 95 ? 24.953 24.745 112.844 1.00 22.31 95 VAL B O 1
ATOM 3281 N N . LEU B 1 96 ? 24.200 24.686 114.982 1.00 23.36 96 LEU B N 1
ATOM 3282 C CA . LEU B 1 96 ? 22.940 23.996 114.704 1.00 27.93 96 LEU B CA 1
ATOM 3283 C C . LEU B 1 96 ? 21.963 24.791 113.846 1.00 30.71 96 LEU B C 1
ATOM 3284 O O . LEU B 1 96 ? 20.976 24.230 113.362 1.00 29.05 96 LEU B O 1
ATOM 3289 N N . LYS B 1 97 ? 22.213 26.087 113.658 1.00 28.67 97 LYS B N 1
ATOM 3290 C CA . LYS B 1 97 ? 21.309 26.892 112.831 1.00 30.51 97 LYS B CA 1
ATOM 3291 C C . LYS B 1 97 ? 21.458 26.517 111.369 1.00 29.71 97 LYS B C 1
ATOM 3292 O O . LYS B 1 97 ? 20.588 26.807 110.553 1.00 31.38 97 LYS B O 1
ATOM 3298 N N . HIS B 1 98 ? 22.571 25.881 111.031 1.00 30.64 98 HIS B N 1
ATOM 3299 C CA . HIS B 1 98 ? 22.808 25.480 109.653 1.00 30.26 98 HIS B CA 1
ATOM 3300 C C . HIS B 1 98 ? 22.102 24.141 109.393 1.00 33.24 98 HIS B C 1
ATOM 3301 O O . HIS B 1 98 ? 22.525 23.095 109.886 1.00 30.19 98 HIS B O 1
ATOM 3308 N N . PRO B 1 99 ? 21.003 24.165 108.617 1.00 35.33 99 PRO B N 1
ATOM 3309 C CA . PRO B 1 99 ? 20.246 22.947 108.307 1.00 36.33 99 PRO B CA 1
ATOM 3310 C C . PRO B 1 99 ? 21.018 21.815 107.624 1.00 33.96 99 PRO B C 1
ATOM 3311 O O . PRO B 1 99 ? 20.545 20.686 107.594 1.00 33.73 99 PRO B O 1
ATOM 3315 N N . THR B 1 100 ? 22.197 22.098 107.079 1.00 33.73 100 THR B N 1
ATOM 3316 C CA . THR B 1 100 ? 22.974 21.036 106.446 1.00 31.83 100 THR B CA 1
ATOM 3317 C C . THR B 1 100 ? 23.635 20.166 107.501 1.00 32.62 100 THR B C 1
ATOM 3318 O O . THR B 1 100 ? 24.063 19.050 107.219 1.00 30.48 100 THR B O 1
ATOM 3322 N N . VAL B 1 101 ? 23.716 20.676 108.726 1.00 28.10 101 VAL B N 1
ATOM 3323 C CA . VAL B 1 101 ? 24.351 19.921 109.798 1.00 28.76 101 VAL B CA 1
ATOM 3324 C C . VAL B 1 101 ? 23.573 18.657 110.170 1.00 28.47 101 VAL B C 1
ATOM 3325 O O . VAL B 1 101 ? 22.379 18.710 110.438 1.00 27.71 101 VAL B O 1
ATOM 3329 N N . GLU B 1 102 ? 24.272 17.525 110.176 1.00 28.35 102 GLU B N 1
ATOM 3330 C CA . GLU B 1 102 ? 23.670 16.242 110.526 1.00 30.86 102 GLU B CA 1
ATOM 3331 C C . GLU B 1 102 ? 24.214 15.819 111.882 1.00 30.68 102 GLU B C 1
ATOM 3332 O O . GLU B 1 102 ? 23.545 15.122 112.647 1.00 32.03 102 GLU B O 1
ATOM 3338 N N . LYS B 1 103 ? 25.441 16.232 112.176 1.00 30.62 103 LYS B N 1
ATOM 3339 C CA . LYS B 1 103 ? 26.028 15.920 113.470 1.00 32.03 103 LYS B CA 1
ATOM 3340 C C . LYS B 1 103 ? 27.000 16.991 113.954 1.00 30.43 103 LYS B C 1
ATOM 3341 O O . LYS B 1 103 ? 27.831 17.499 113.195 1.00 31.51 103 LYS B O 1
ATOM 3347 N N . ALA B 1 104 ? 26.876 17.331 115.229 1.00 28.27 104 ALA B N 1
ATOM 3348 C CA . ALA B 1 104 ? 27.739 18.326 115.851 1.00 30.08 104 ALA B CA 1
ATOM 3349 C C . ALA B 1 104 ? 28.249 17.754 117.166 1.00 27.64 104 ALA B C 1
ATOM 3350 O O . ALA B 1 104 ? 27.494 17.588 118.117 1.00 28.79 104 ALA B O 1
ATOM 3352 N N . VAL B 1 105 ? 29.532 17.415 117.189 1.00 27.60 105 VAL B N 1
ATOM 3353 C CA . VAL B 1 105 ? 30.158 16.882 118.383 1.00 28.56 105 VAL B CA 1
ATOM 3354 C C . VAL B 1 105 ? 30.838 18.026 119.133 1.00 26.69 105 VAL B C 1
ATOM 3355 O O . VAL B 1 105 ? 31.617 18.791 118.560 1.00 26.82 105 VAL B O 1
ATOM 3359 N N . MET B 1 106 ? 30.529 18.140 120.415 1.00 26.85 106 MET B N 1
ATOM 3360 C CA . MET B 1 106 ? 31.124 19.162 121.265 1.00 29.25 106 MET B CA 1
ATOM 3361 C C . MET B 1 106 ? 31.905 18.465 122.376 1.00 28.14 106 MET B C 1
ATOM 3362 O O . MET B 1 106 ? 31.362 17.637 123.108 1.00 29.52 106 MET B O 1
ATOM 3367 N N . VAL B 1 107 ? 33.188 18.780 122.482 1.00 27.75 107 VAL B N 1
ATOM 3368 C CA . VAL B 1 107 ? 34.019 18.193 123.520 1.00 30.23 107 VAL B CA 1
ATOM 3369 C C . VAL B 1 107 ? 34.607 19.309 124.370 1.00 30.41 107 VAL B C 1
ATOM 3370 O O . VAL B 1 107 ? 35.226 20.239 123.848 1.00 31.66 107 VAL B O 1
ATOM 3374 N N . ASP B 1 108 ? 34.381 19.220 125.675 1.00 30.89 108 ASP B N 1
ATOM 3375 C CA . ASP B 1 108 ? 34.875 20.205 126.627 1.00 33.30 108 ASP B CA 1
ATOM 3376 C C . ASP B 1 108 ? 35.241 19.454 127.905 1.00 34.19 108 ASP B C 1
ATOM 3377 O O . ASP B 1 108 ? 34.535 18.528 128.322 1.00 33.81 108 ASP B O 1
ATOM 3382 N N . ILE B 1 109 ? 36.340 19.865 128.524 1.00 32.59 109 ILE B N 1
ATOM 3383 C CA . ILE B 1 109 ? 36.849 19.218 129.728 1.00 32.66 109 ILE B CA 1
ATOM 3384 C C . ILE B 1 109 ? 36.043 19.424 131.018 1.00 31.28 109 ILE B C 1
ATOM 3385 O O . ILE B 1 109 ? 36.006 18.537 131.868 1.00 29.08 109 ILE B O 1
ATOM 3390 N N . ASP B 1 110 ? 35.388 20.571 131.160 1.00 30.28 110 ASP B N 1
ATOM 3391 C CA . ASP B 1 110 ? 34.663 20.883 132.393 1.00 30.28 110 ASP B CA 1
ATOM 3392 C C . ASP B 1 110 ? 33.166 20.603 132.394 1.00 31.90 110 ASP B C 1
ATOM 3393 O O . ASP B 1 110 ? 32.362 21.488 132.114 1.00 31.87 110 ASP B O 1
ATOM 3398 N N . GLY B 1 111 ? 32.804 19.368 132.745 1.00 34.92 111 GLY B N 1
ATOM 3399 C CA . GLY B 1 111 ? 31.406 18.962 132.781 1.00 33.17 111 GLY B CA 1
ATOM 3400 C C . GLY B 1 111 ? 30.551 19.711 133.786 1.00 30.93 111 GLY B C 1
ATOM 3401 O O . GLY B 1 111 ? 29.370 19.955 133.543 1.00 30.54 111 GLY B O 1
ATOM 3402 N N . GLU B 1 112 ? 31.131 20.064 134.928 1.00 32.00 112 GLU B N 1
ATOM 3403 C CA . GLU B 1 112 ? 30.376 20.803 135.925 1.00 32.18 112 GLU B CA 1
ATOM 3404 C C . GLU B 1 112 ? 29.989 22.173 135.367 1.00 31.53 112 GLU B C 1
ATOM 3405 O O . GLU B 1 112 ? 28.866 22.636 135.564 1.00 31.75 112 GLU B O 1
ATOM 3411 N N . LEU B 1 113 ? 30.919 22.819 134.669 1.00 29.84 113 LEU B N 1
ATOM 3412 C CA . LEU B 1 113 ? 30.635 24.137 134.101 1.00 30.40 113 LEU B CA 1
ATOM 3413 C C . LEU B 1 113 ? 29.484 24.011 133.116 1.00 29.85 113 LEU B C 1
ATOM 3414 O O . LEU B 1 113 ? 28.550 24.816 133.120 1.00 27.27 113 LEU B O 1
ATOM 3419 N N . VAL B 1 114 ? 29.540 22.990 132.271 1.00 29.63 114 VAL B N 1
ATOM 3420 C CA . VAL B 1 114 ? 28.467 22.786 131.314 1.00 28.46 114 VAL B CA 1
ATOM 3421 C C . VAL B 1 114 ? 27.143 22.670 132.064 1.00 28.51 114 VAL B C 1
ATOM 3422 O O . VAL B 1 114 ? 26.117 23.196 131.626 1.00 31.23 114 VAL B O 1
ATOM 3426 N N . GLU B 1 115 ? 27.168 21.989 133.204 1.00 30.19 115 GLU B N 1
ATOM 3427 C CA . GLU B 1 115 ? 25.963 21.842 134.013 1.00 31.16 115 GLU B CA 1
ATOM 3428 C C . GLU B 1 115 ? 25.451 23.198 134.514 1.00 29.68 115 GLU B C 1
ATOM 3429 O O . GLU B 1 115 ? 24.240 23.421 134.576 1.00 28.89 115 GLU B O 1
ATOM 3435 N N . VAL B 1 116 ? 26.361 24.104 134.868 1.00 27.14 116 VAL B N 1
ATOM 3436 C CA . VAL B 1 116 ? 25.947 25.437 135.319 1.00 24.98 116 VAL B CA 1
ATOM 3437 C C . VAL B 1 116 ? 25.229 26.143 134.164 1.00 26.21 116 VAL B C 1
ATOM 3438 O O . VAL B 1 116 ? 24.204 26.803 134.364 1.00 24.68 116 VAL B O 1
ATOM 3442 N N . ALA B 1 117 ? 25.763 25.998 132.953 1.00 26.21 117 ALA B N 1
ATOM 3443 C CA . ALA B 1 117 ? 25.158 26.624 131.771 1.00 24.85 117 ALA B CA 1
ATOM 3444 C C . ALA B 1 117 ? 23.760 26.050 131.539 1.00 25.73 117 ALA B C 1
ATOM 3445 O O . ALA B 1 117 ? 22.783 26.789 131.384 1.00 24.06 117 ALA B O 1
ATOM 3447 N N . LYS B 1 118 ? 23.676 24.724 131.516 1.00 26.88 118 LYS B N 1
ATOM 3448 C CA . LYS B 1 118 ? 22.406 24.057 131.313 1.00 29.88 118 LYS B CA 1
ATOM 3449 C C . LYS B 1 118 ? 21.361 24.601 132.284 1.00 31.07 118 LYS B C 1
ATOM 3450 O O . LYS B 1 118 ? 20.263 24.952 131.870 1.00 31.57 118 LYS B O 1
ATOM 3456 N N . ARG B 1 119 ? 21.717 24.710 133.563 1.00 30.65 119 ARG B N 1
ATOM 3457 C CA . ARG B 1 119 ? 20.774 25.204 134.567 1.00 33.41 119 ARG B CA 1
ATOM 3458 C C . ARG B 1 119 ? 20.522 26.711 134.631 1.00 32.62 119 ARG B C 1
ATOM 3459 O O . ARG B 1 119 ? 19.374 27.143 134.747 1.00 32.16 119 ARG B O 1
ATOM 3467 N N . HIS B 1 120 ? 21.580 27.512 134.546 1.00 29.01 120 HIS B N 1
ATOM 3468 C CA . HIS B 1 120 ? 21.430 28.958 134.673 1.00 28.99 120 HIS B CA 1
ATOM 3469 C C . HIS B 1 120 ? 21.624 29.818 133.435 1.00 28.51 120 HIS B C 1
ATOM 3470 O O . HIS B 1 120 ? 21.470 31.037 133.506 1.00 27.00 120 HIS B O 1
ATOM 3477 N N . MET B 1 121 ? 21.957 29.210 132.307 1.00 26.59 121 MET B N 1
ATOM 3478 C CA . MET B 1 121 ? 22.207 30.002 131.112 1.00 25.89 121 MET B CA 1
ATOM 3479 C C . MET B 1 121 ? 21.418 29.559 129.871 1.00 25.03 121 MET B C 1
ATOM 3480 O O . MET B 1 121 ? 21.983 29.418 128.780 1.00 24.61 121 MET B O 1
ATOM 3485 N N . PRO B 1 122 ? 20.103 29.345 130.024 1.00 25.72 122 PRO B N 1
ATOM 3486 C CA . PRO B 1 122 ? 19.283 28.922 128.882 1.00 26.62 122 PRO B CA 1
ATOM 3487 C C . PRO B 1 122 ? 19.315 29.946 127.753 1.00 24.03 122 PRO B C 1
ATOM 3488 O O . PRO B 1 122 ? 19.105 29.597 126.586 1.00 23.34 122 PRO B O 1
ATOM 3492 N N . GLU B 1 123 ? 19.586 31.203 128.111 1.00 22.46 123 GLU B N 1
ATOM 3493 C CA . GLU B 1 123 ? 19.667 32.292 127.135 1.00 23.50 123 GLU B CA 1
ATOM 3494 C C . GLU B 1 123 ? 20.762 31.990 126.112 1.00 21.37 123 GLU B C 1
ATOM 3495 O O . GLU B 1 123 ? 20.707 32.436 124.972 1.00 21.14 123 GLU B O 1
ATOM 3501 N N . TRP B 1 124 ? 21.758 31.228 126.539 1.00 21.19 124 TRP B N 1
ATOM 3502 C CA . TRP B 1 124 ? 22.863 30.844 125.671 1.00 22.09 124 TRP B CA 1
ATOM 3503 C C . TRP B 1 124 ? 22.544 29.555 124.895 1.00 22.75 124 TRP B C 1
ATOM 3504 O O . TRP B 1 124 ? 22.417 29.574 123.672 1.00 24.51 124 TRP B O 1
ATOM 3515 N N . HIS B 1 125 ? 22.395 28.440 125.601 1.00 21.81 125 HIS B N 1
ATOM 3516 C CA . HIS B 1 125 ? 22.160 27.181 124.901 1.00 23.74 125 HIS B CA 1
ATOM 3517 C C . HIS B 1 125 ? 20.844 27.117 124.122 1.00 24.00 125 HIS B C 1
ATOM 3518 O O . HIS B 1 125 ? 20.799 26.558 123.025 1.00 24.57 125 HIS B O 1
ATOM 3525 N N . GLN B 1 126 ? 19.804 27.742 124.652 1.00 23.16 126 GLN B N 1
ATOM 3526 C CA . GLN B 1 126 ? 18.498 27.741 124.001 1.00 27.94 126 GLN B CA 1
ATOM 3527 C C . GLN B 1 126 ? 18.120 26.337 123.521 1.00 29.40 126 GLN B C 1
ATOM 3528 O O . GLN B 1 126 ? 17.553 26.160 122.447 1.00 33.68 126 GLN B O 1
ATOM 3534 N N . GLY B 1 127 ? 18.451 25.341 124.338 1.00 29.02 127 GLY B N 1
ATOM 3535 C CA . GLY B 1 127 ? 18.118 23.962 124.019 1.00 32.00 127 GLY B CA 1
ATOM 3536 C C . GLY B 1 127 ? 19.067 23.200 123.113 1.00 29.32 127 GLY B C 1
ATOM 3537 O O . GLY B 1 127 ? 18.848 22.026 122.851 1.00 29.82 127 GLY B O 1
ATOM 3538 N N . ALA B 1 128 ? 20.126 23.845 122.646 1.00 28.33 128 ALA B N 1
ATOM 3539 C CA . ALA B 1 128 ? 21.080 23.187 121.756 1.00 28.94 128 ALA B CA 1
ATOM 3540 C C . ALA B 1 128 ? 21.617 21.840 122.246 1.00 30.15 128 ALA B C 1
ATOM 3541 O O . ALA B 1 128 ? 21.820 20.929 121.438 1.00 30.76 128 ALA B O 1
ATOM 3543 N N . PHE B 1 129 ? 21.862 21.703 123.548 1.00 29.87 129 PHE B N 1
ATOM 3544 C CA . PHE B 1 129 ? 22.401 20.443 124.065 1.00 29.94 129 PHE B CA 1
ATOM 3545 C C . PHE B 1 129 ? 21.443 19.272 123.802 1.00 31.86 129 PHE B C 1
ATOM 3546 O O . PHE B 1 129 ? 21.877 18.128 123.643 1.00 30.84 129 PHE B O 1
ATOM 3554 N N . ASP B 1 130 ? 20.149 19.564 123.747 1.00 31.80 130 ASP B N 1
ATOM 3555 C CA . ASP B 1 130 ? 19.149 18.528 123.517 1.00 35.95 130 ASP B CA 1
ATOM 3556 C C . ASP B 1 130 ? 18.790 18.333 122.049 1.00 35.34 130 ASP B C 1
ATOM 3557 O O . ASP B 1 130 ? 17.855 17.603 121.726 1.00 36.13 130 ASP B O 1
ATOM 3562 N N . ASP B 1 131 ? 19.526 18.979 121.152 1.00 33.06 131 ASP B N 1
ATOM 3563 C CA . ASP B 1 131 ? 19.247 18.800 119.733 1.00 31.53 131 ASP B CA 1
ATOM 3564 C C . ASP B 1 131 ? 19.615 17.351 119.402 1.00 31.14 131 ASP B C 1
ATOM 3565 O O . ASP B 1 131 ? 20.676 16.868 119.806 1.00 27.69 131 ASP B O 1
ATOM 3570 N N . PRO B 1 132 ? 18.751 16.642 118.655 1.00 31.02 132 PRO B N 1
ATOM 3571 C CA . PRO B 1 132 ? 19.089 15.249 118.334 1.00 31.37 132 PRO B CA 1
ATOM 3572 C C . PRO B 1 132 ? 20.428 15.109 117.607 1.00 31.56 132 PRO B C 1
ATOM 3573 O O . PRO B 1 132 ? 21.083 14.081 117.712 1.00 32.58 132 PRO B O 1
ATOM 3577 N N . ARG B 1 133 ? 20.843 16.152 116.893 1.00 30.79 133 ARG B N 1
ATOM 3578 C CA . ARG B 1 133 ? 22.109 16.123 116.162 1.00 30.98 133 ARG B CA 1
ATOM 3579 C C . ARG B 1 133 ? 23.334 16.412 117.034 1.00 31.81 133 ARG B C 1
ATOM 3580 O O . ARG B 1 133 ? 24.472 16.209 116.600 1.00 32.32 133 ARG B O 1
ATOM 3588 N N . ALA B 1 134 ? 23.110 16.874 118.258 1.00 30.16 134 ALA B N 1
ATOM 3589 C CA . ALA B 1 134 ? 24.218 17.210 119.150 1.00 31.47 134 ALA B CA 1
ATOM 3590 C C . ALA B 1 134 ? 24.709 16.068 120.028 1.00 33.19 134 ALA B C 1
ATOM 3591 O O . ALA B 1 134 ? 23.918 15.362 120.653 1.00 33.55 134 ALA B O 1
ATOM 3593 N N . VAL B 1 135 ? 26.029 15.911 120.082 1.00 31.41 135 VAL B N 1
ATOM 3594 C CA . VAL B 1 135 ? 26.658 14.890 120.913 1.00 33.19 135 VAL B CA 1
ATOM 3595 C C . VAL B 1 135 ? 27.633 15.605 121.858 1.00 30.67 135 VAL B C 1
ATOM 3596 O O . VAL B 1 135 ? 28.593 16.219 121.409 1.00 30.31 135 VAL B O 1
ATOM 3600 N N . LEU B 1 136 ? 27.378 15.531 123.157 1.00 30.19 136 LEU B N 1
ATOM 3601 C CA . LEU B 1 136 ? 28.235 16.187 124.136 1.00 28.76 136 LEU B CA 1
ATOM 3602 C C . LEU B 1 136 ? 29.273 15.237 124.712 1.00 32.55 136 LEU B C 1
ATOM 3603 O O . LEU B 1 136 ? 28.934 14.190 125.246 1.00 34.03 136 LEU B O 1
ATOM 3608 N N . VAL B 1 137 ? 30.543 15.604 124.608 1.00 31.31 137 VAL B N 1
ATOM 3609 C CA . VAL B 1 137 ? 31.600 14.772 125.159 1.00 31.49 137 VAL B CA 1
ATOM 3610 C C . VAL B 1 137 ? 32.415 15.570 126.179 1.00 32.80 137 VAL B C 1
ATOM 3611 O O . VAL B 1 137 ? 32.994 16.615 125.845 1.00 27.23 137 VAL B O 1
ATOM 3615 N N . ILE B 1 138 ? 32.431 15.089 127.421 1.00 30.65 138 ILE B N 1
ATOM 3616 C CA . ILE B 1 138 ? 33.198 15.733 128.486 1.00 34.55 138 ILE B CA 1
ATOM 3617 C C . ILE B 1 138 ? 34.523 14.994 128.519 1.00 37.09 138 ILE B C 1
ATOM 3618 O O . ILE B 1 138 ? 34.594 13.856 128.984 1.00 37.27 138 ILE B O 1
ATOM 3623 N N . ASP B 1 139 ? 35.579 15.643 128.041 1.00 37.16 139 ASP B N 1
ATOM 3624 C CA . ASP B 1 139 ? 36.876 14.989 127.983 1.00 36.34 139 ASP B CA 1
ATOM 3625 C C . ASP B 1 139 ? 37.901 15.954 127.400 1.00 36.97 139 ASP B C 1
ATOM 3626 O O . ASP B 1 139 ? 37.551 17.037 126.928 1.00 34.74 139 ASP B O 1
ATOM 3631 N N . ASP B 1 140 ? 39.169 15.564 127.450 1.00 40.02 140 ASP B N 1
ATOM 3632 C CA . ASP B 1 140 ? 40.234 16.372 126.878 1.00 39.31 140 ASP B CA 1
ATOM 3633 C C . ASP B 1 140 ? 40.057 16.181 125.380 1.00 40.28 140 ASP B C 1
ATOM 3634 O O . ASP B 1 140 ? 40.113 15.053 124.886 1.00 39.74 140 ASP B O 1
ATOM 3639 N N . ALA B 1 141 ? 39.836 17.276 124.657 1.00 38.29 141 ALA B N 1
ATOM 3640 C CA . ALA B 1 141 ? 39.629 17.197 123.216 1.00 38.32 141 ALA B CA 1
ATOM 3641 C C . ALA B 1 141 ? 40.785 16.511 122.503 1.00 37.15 141 ALA B C 1
ATOM 3642 O O . ALA B 1 141 ? 40.612 15.933 121.432 1.00 35.82 141 ALA B O 1
ATOM 3644 N N . ARG B 1 142 ? 41.968 16.573 123.092 1.00 36.39 142 ARG B N 1
ATOM 3645 C CA . ARG B 1 142 ? 43.119 15.954 122.458 1.00 38.53 142 ARG B CA 1
ATOM 3646 C C . ARG B 1 142 ? 43.095 14.436 122.620 1.00 38.00 142 ARG B C 1
ATOM 3647 O O . ARG B 1 142 ? 43.374 13.701 121.672 1.00 35.55 142 ARG B O 1
ATOM 3655 N N . ALA B 1 143 ? 42.747 13.969 123.814 1.00 40.83 143 ALA B N 1
ATOM 3656 C CA . ALA B 1 143 ? 42.662 12.535 124.062 1.00 42.30 143 ALA B CA 1
ATOM 3657 C C . ALA B 1 143 ? 41.509 11.983 123.233 1.00 43.13 143 ALA B C 1
ATOM 3658 O O . ALA B 1 143 ? 41.589 10.880 122.687 1.00 43.72 143 ALA B O 1
ATOM 3660 N N . TYR B 1 144 ? 40.438 12.761 123.127 1.00 41.94 144 TYR B N 1
ATOM 3661 C CA . TYR B 1 144 ? 39.284 12.326 122.359 1.00 41.99 144 TYR B CA 1
ATOM 3662 C C . TYR B 1 144 ? 39.595 12.157 120.868 1.00 42.53 144 TYR B C 1
ATOM 3663 O O . TYR B 1 144 ? 39.214 11.153 120.267 1.00 43.56 144 TYR B O 1
ATOM 3672 N N . LEU B 1 145 ? 40.296 13.116 120.272 1.00 41.56 145 LEU B N 1
ATOM 3673 C CA . LEU B 1 145 ? 40.630 13.033 118.846 1.00 43.31 145 LEU B CA 1
ATOM 3674 C C . LEU B 1 145 ? 41.643 11.937 118.490 1.00 46.38 145 LEU B C 1
ATOM 3675 O O . LEU B 1 145 ? 41.585 11.355 117.403 1.00 43.99 145 LEU B O 1
ATOM 3680 N N . GLU B 1 146 ? 42.579 11.667 119.394 1.00 49.66 146 GLU B N 1
ATOM 3681 C CA . GLU B 1 146 ? 43.579 10.640 119.137 1.00 53.83 146 GLU B CA 1
ATOM 3682 C C . GLU B 1 146 ? 42.928 9.275 119.282 1.00 56.05 146 GLU B C 1
ATOM 3683 O O . GLU B 1 146 ? 43.325 8.313 118.626 1.00 55.23 146 GLU B O 1
ATOM 3689 N N . ARG B 1 147 ? 41.911 9.217 120.137 1.00 57.70 147 ARG B N 1
ATOM 3690 C CA . ARG B 1 147 ? 41.172 7.993 120.414 1.00 59.70 147 ARG B CA 1
ATOM 3691 C C . ARG B 1 147 ? 40.005 7.796 119.445 1.00 59.64 147 ARG B C 1
ATOM 3692 O O . ARG B 1 147 ? 39.170 6.915 119.642 1.00 59.83 147 ARG B O 1
ATOM 3700 N N . THR B 1 148 ? 39.947 8.617 118.399 1.00 59.61 148 THR B N 1
ATOM 3701 C CA . THR B 1 148 ? 38.878 8.504 117.408 1.00 59.01 148 THR B CA 1
ATOM 3702 C C . THR B 1 148 ? 39.361 8.790 115.992 1.00 57.61 148 THR B C 1
ATOM 3703 O O . THR B 1 148 ? 40.398 9.422 115.789 1.00 56.90 148 THR B O 1
ATOM 3707 N N . GLU B 1 149 ? 38.596 8.321 115.013 1.00 57.39 149 GLU B N 1
ATOM 3708 C CA . GLU B 1 149 ? 38.946 8.519 113.615 1.00 57.78 149 GLU B CA 1
ATOM 3709 C C . GLU B 1 149 ? 37.788 9.102 112.808 1.00 55.87 149 GLU B C 1
ATOM 3710 O O . GLU B 1 149 ? 37.722 8.936 111.590 1.00 56.81 149 GLU B O 1
ATOM 3716 N N . GLU B 1 150 ? 36.874 9.783 113.492 1.00 52.75 150 GLU B N 1
ATOM 3717 C CA . GLU B 1 150 ? 35.737 10.409 112.822 1.00 50.78 150 GLU B CA 1
ATOM 3718 C C . GLU B 1 150 ? 36.268 11.660 112.118 1.00 47.01 150 GLU B C 1
ATOM 3719 O O . GLU B 1 150 ? 37.250 12.254 112.561 1.00 44.69 150 GLU B O 1
ATOM 3725 N N . ARG B 1 151 ? 35.621 12.059 111.029 1.00 44.60 151 ARG B N 1
ATOM 3726 C CA . ARG B 1 151 ? 36.050 13.234 110.272 1.00 43.56 151 ARG B CA 1
ATOM 3727 C C . ARG B 1 151 ? 35.007 14.358 110.278 1.00 39.90 151 ARG B C 1
ATOM 3728 O O . ARG B 1 151 ? 33.804 14.110 110.378 1.00 36.59 151 ARG B O 1
ATOM 3736 N N . TYR B 1 152 ? 35.469 15.601 110.163 1.00 37.18 152 TYR B N 1
ATOM 3737 C CA . TYR B 1 152 ? 34.546 16.728 110.167 1.00 33.77 152 TYR B CA 1
ATOM 3738 C C . TYR B 1 152 ? 34.760 17.665 109.001 1.00 29.93 152 TYR B C 1
ATOM 3739 O O . TYR B 1 152 ? 35.847 17.718 108.428 1.00 32.69 152 TYR B O 1
ATOM 3748 N N . ASP B 1 153 ? 33.707 18.395 108.648 1.00 26.36 153 ASP B N 1
ATOM 3749 C CA . ASP B 1 153 ? 33.764 19.372 107.568 1.00 27.09 153 ASP B CA 1
ATOM 3750 C C . ASP B 1 153 ? 34.217 20.721 108.142 1.00 27.56 153 ASP B C 1
ATOM 3751 O O . ASP B 1 153 ? 34.921 21.489 107.488 1.00 27.27 153 ASP B O 1
ATOM 3756 N N . VAL B 1 154 ? 33.789 20.992 109.370 1.00 27.35 154 VAL B N 1
ATOM 3757 C CA . VAL B 1 154 ? 34.113 22.234 110.063 1.00 25.53 154 VAL B CA 1
ATOM 3758 C C . VAL B 1 154 ? 34.453 21.947 111.521 1.00 24.71 154 VAL B C 1
ATOM 3759 O O . VAL B 1 154 ? 33.806 21.136 112.167 1.00 24.11 154 VAL B O 1
ATOM 3763 N N . VAL B 1 155 ? 35.479 22.615 112.030 1.00 24.56 155 VAL B N 1
ATOM 3764 C CA . VAL B 1 155 ? 35.868 22.456 113.425 1.00 21.01 155 VAL B CA 1
ATOM 3765 C C . VAL B 1 155 ? 35.914 23.860 114.013 1.00 22.86 155 VAL B C 1
ATOM 3766 O O . VAL B 1 155 ? 36.567 24.735 113.453 1.00 25.06 155 VAL B O 1
ATOM 3770 N N . ILE B 1 156 ? 35.224 24.072 115.130 1.00 23.52 156 ILE B N 1
ATOM 3771 C CA . ILE B 1 156 ? 35.236 25.375 115.785 1.00 22.82 156 ILE B CA 1
ATOM 3772 C C . ILE B 1 156 ? 35.960 25.243 117.131 1.00 22.13 156 ILE B C 1
ATOM 3773 O O . ILE B 1 156 ? 35.631 24.379 117.934 1.00 18.82 156 ILE B O 1
ATOM 3778 N N . ILE B 1 157 ? 36.952 26.092 117.376 1.00 21.73 157 ILE B N 1
ATOM 3779 C CA . ILE B 1 157 ? 37.671 26.037 118.643 1.00 21.32 157 ILE B CA 1
ATOM 3780 C C . ILE B 1 157 ? 37.271 27.278 119.435 1.00 23.85 157 ILE B C 1
ATOM 3781 O O . ILE B 1 157 ? 37.532 28.401 119.016 1.00 24.01 157 ILE B O 1
ATOM 3786 N N . ASP B 1 158 ? 36.619 27.051 120.571 1.00 24.25 158 ASP B N 1
ATOM 3787 C CA . ASP B 1 158 ? 36.114 28.117 121.419 1.00 22.72 158 ASP B CA 1
ATOM 3788 C C . ASP B 1 158 ? 36.631 27.939 122.839 1.00 23.59 158 ASP B C 1
ATOM 3789 O O . ASP B 1 158 ? 35.887 27.514 123.717 1.00 23.90 158 ASP B O 1
ATOM 3794 N N . LEU B 1 159 ? 37.896 28.284 123.054 1.00 22.65 159 LEU B N 1
ATOM 3795 C CA . LEU B 1 159 ? 38.551 28.140 124.358 1.00 27.07 159 LEU B CA 1
ATOM 3796 C C . LEU B 1 159 ? 39.110 29.461 124.893 1.00 29.16 159 LEU B C 1
ATOM 3797 O O . LEU B 1 159 ? 39.354 30.401 124.136 1.00 30.99 159 LEU B O 1
ATOM 3802 N N . THR B 1 160 ? 39.346 29.530 126.197 1.00 32.64 160 THR B N 1
ATOM 3803 C CA . THR B 1 160 ? 39.919 30.748 126.753 1.00 35.78 160 THR B CA 1
ATOM 3804 C C . THR B 1 160 ? 41.432 30.663 126.532 1.00 36.00 160 THR B C 1
ATOM 3805 O O . THR B 1 160 ? 41.942 29.603 126.181 1.00 33.02 160 THR B O 1
ATOM 3809 N N . ASP B 1 161 ? 42.148 31.769 126.715 1.00 37.74 161 ASP B N 1
ATOM 3810 C CA . ASP B 1 161 ? 43.603 31.755 126.541 1.00 42.08 161 ASP B CA 1
ATOM 3811 C C . ASP B 1 161 ? 44.244 30.845 127.592 1.00 40.10 161 ASP B C 1
ATOM 3812 O O . ASP B 1 161 ? 43.731 30.715 128.707 1.00 41.77 161 ASP B O 1
ATOM 3817 N N . PRO B 1 162 ? 45.367 30.187 127.246 1.00 36.41 162 PRO B N 1
ATOM 3818 C CA . PRO B 1 162 ? 46.006 29.312 128.230 1.00 34.26 162 PRO B CA 1
ATOM 3819 C C . PRO B 1 162 ? 46.888 30.142 129.164 1.00 33.75 162 PRO B C 1
ATOM 3820 O O . PRO B 1 162 ? 48.073 30.351 128.898 1.00 33.68 162 PRO B O 1
ATOM 3824 N N . VAL B 1 163 ? 46.296 30.626 130.249 1.00 33.60 163 VAL B N 1
ATOM 3825 C CA . VAL B 1 163 ? 47.022 31.442 131.214 1.00 33.52 163 VAL B CA 1
ATOM 3826 C C . VAL B 1 163 ? 47.721 30.582 132.249 1.00 35.05 163 VAL B C 1
ATOM 3827 O O . VAL B 1 163 ? 47.115 29.685 132.835 1.00 33.70 163 VAL B O 1
ATOM 3831 N N . GLY B 1 164 ? 49.004 30.851 132.467 1.00 37.23 164 GLY B N 1
ATOM 3832 C CA . GLY B 1 164 ? 49.746 30.091 133.460 1.00 40.05 164 GLY B CA 1
ATOM 3833 C C . GLY B 1 164 ? 50.532 28.923 132.909 1.00 40.91 164 GLY B C 1
ATOM 3834 O O . GLY B 1 164 ? 50.039 28.145 132.095 1.00 40.64 164 GLY B O 1
ATOM 3835 N N . GLU B 1 165 ? 51.766 28.796 133.373 1.00 42.09 165 GLU B N 1
ATOM 3836 C CA . GLU B 1 165 ? 52.648 27.726 132.937 1.00 45.18 165 GLU B CA 1
ATOM 3837 C C . GLU B 1 165 ? 52.115 26.335 133.275 1.00 44.75 165 GLU B C 1
ATOM 3838 O O . GLU B 1 165 ? 52.239 25.406 132.485 1.00 46.15 165 GLU B O 1
ATOM 3844 N N . ASP B 1 166 ? 51.508 26.195 134.444 1.00 44.57 166 ASP B N 1
ATOM 3845 C CA . ASP B 1 166 ? 50.992 24.902 134.869 1.00 48.62 166 ASP B CA 1
ATOM 3846 C C . ASP B 1 166 ? 49.633 24.564 134.251 1.00 47.27 166 ASP B C 1
ATOM 3847 O O . ASP B 1 166 ? 49.034 23.547 134.590 1.00 49.59 166 ASP B O 1
ATOM 3852 N N . ASN B 1 167 ? 49.150 25.406 133.343 1.00 44.93 167 ASN B N 1
ATOM 3853 C CA . ASN B 1 167 ? 47.850 25.176 132.712 1.00 42.87 167 ASN B CA 1
ATOM 3854 C C . ASN B 1 167 ? 47.902 24.087 131.642 1.00 43.12 167 ASN B C 1
ATOM 3855 O O . ASN B 1 167 ? 48.492 24.278 130.578 1.00 40.31 167 ASN B O 1
ATOM 3860 N N . PRO B 1 168 ? 47.272 22.933 131.906 1.00 42.83 168 PRO B N 1
ATOM 3861 C CA . PRO B 1 168 ? 47.266 21.833 130.936 1.00 43.68 168 PRO B CA 1
ATOM 3862 C C . PRO B 1 168 ? 46.603 22.174 129.595 1.00 42.47 168 PRO B C 1
ATOM 3863 O O . PRO B 1 168 ? 46.787 21.459 128.611 1.00 40.70 168 PRO B O 1
ATOM 3867 N N . ALA B 1 169 ? 45.838 23.263 129.553 1.00 40.35 169 ALA B N 1
ATOM 3868 C CA . ALA B 1 169 ? 45.179 23.668 128.310 1.00 38.62 169 ALA B CA 1
ATOM 3869 C C . ALA B 1 169 ? 46.203 24.165 127.285 1.00 36.39 169 ALA B C 1
ATOM 3870 O O . ALA B 1 169 ? 45.878 24.337 126.109 1.00 36.28 169 ALA B O 1
ATOM 3872 N N . ARG B 1 170 ? 47.432 24.405 127.737 1.00 33.33 170 ARG B N 1
ATOM 3873 C CA . ARG B 1 170 ? 48.511 24.855 126.850 1.00 32.79 170 ARG B CA 1
ATOM 3874 C C . ARG B 1 170 ? 48.665 23.862 125.705 1.00 32.29 170 ARG B C 1
ATOM 3875 O O . ARG B 1 170 ? 49.066 24.221 124.589 1.00 31.93 170 ARG B O 1
ATOM 3883 N N . LEU B 1 171 ? 48.352 22.604 125.992 1.00 29.20 171 LEU B N 1
ATOM 3884 C CA . LEU B 1 171 ? 48.467 21.553 125.004 1.00 30.62 171 LEU B CA 1
ATOM 3885 C C . LEU B 1 171 ? 47.355 21.608 123.962 1.00 30.65 171 LEU B C 1
ATOM 3886 O O . LEU B 1 171 ? 47.351 20.819 123.024 1.00 29.79 171 LEU B O 1
ATOM 3891 N N . LEU B 1 172 ? 46.414 22.536 124.127 1.00 29.82 172 LEU B N 1
ATOM 3892 C CA . LEU B 1 172 ? 45.333 22.679 123.152 1.00 27.72 172 LEU B CA 1
ATOM 3893 C C . LEU B 1 172 ? 45.629 23.879 122.246 1.00 27.05 172 LEU B C 1
ATOM 3894 O O . LEU B 1 172 ? 44.787 24.304 121.455 1.00 28.70 172 LEU B O 1
ATOM 3899 N N . TYR B 1 173 ? 46.836 24.421 122.369 1.00 27.35 173 TYR B N 1
ATOM 3900 C CA . TYR B 1 173 ? 47.257 25.553 121.550 1.00 25.77 173 TYR B CA 1
ATOM 3901 C C . TYR B 1 173 ? 48.606 25.321 120.884 1.00 26.92 173 TYR B C 1
ATOM 3902 O O . TYR B 1 173 ? 49.279 26.279 120.507 1.00 27.04 173 TYR B O 1
ATOM 3911 N N . THR B 1 174 ? 49.006 24.059 120.738 1.00 27.26 174 THR B N 1
ATOM 3912 C CA . THR B 1 174 ? 50.289 23.741 120.102 1.00 25.43 174 THR B CA 1
ATOM 3913 C C . THR B 1 174 ? 50.078 23.353 118.640 1.00 25.46 174 THR B C 1
ATOM 3914 O O . THR B 1 174 ? 48.972 23.020 118.241 1.00 22.71 174 THR B O 1
ATOM 3918 N N . VAL B 1 175 ? 51.144 23.360 117.847 1.00 27.09 175 VAL B N 1
ATOM 3919 C CA . VAL B 1 175 ? 51.004 22.987 116.444 1.00 29.29 175 VAL B CA 1
ATOM 3920 C C . VAL B 1 175 ? 50.551 21.538 116.265 1.00 28.20 175 VAL B C 1
ATOM 3921 O O . VAL B 1 175 ? 49.816 21.236 115.330 1.00 26.63 175 VAL B O 1
ATOM 3925 N N . GLU B 1 176 ? 50.980 20.630 117.140 1.00 29.42 176 GLU B N 1
ATOM 3926 C CA . GLU B 1 176 ? 50.527 19.261 116.964 1.00 31.36 176 GLU B CA 1
ATOM 3927 C C . GLU B 1 176 ? 49.038 19.135 117.292 1.00 30.51 176 GLU B C 1
ATOM 3928 O O . GLU B 1 176 ? 48.364 18.248 116.767 1.00 28.10 176 GLU B O 1
ATOM 3934 N N . PHE B 1 177 ? 48.506 20.021 118.133 1.00 29.30 177 PHE B N 1
ATOM 3935 C CA . PHE B 1 177 ? 47.078 19.947 118.404 1.00 30.59 177 PHE B CA 1
ATOM 3936 C C . PHE B 1 177 ? 46.337 20.331 117.120 1.00 29.61 177 PHE B C 1
ATOM 3937 O O . PHE B 1 177 ? 45.413 19.636 116.691 1.00 31.35 177 PHE B O 1
ATOM 3945 N N . TYR B 1 178 ? 46.751 21.431 116.497 1.00 29.13 178 TYR B N 1
ATOM 3946 C CA . TYR B 1 178 ? 46.104 21.867 115.261 1.00 29.11 178 TYR B CA 1
ATOM 3947 C C . TYR B 1 178 ? 46.308 20.845 114.131 1.00 29.70 178 TYR B C 1
ATOM 3948 O O . TYR B 1 178 ? 45.453 20.699 113.250 1.00 26.00 178 TYR B O 1
ATOM 3957 N N . ARG B 1 179 ? 47.443 20.146 114.147 1.00 29.12 179 ARG B N 1
ATOM 3958 C CA . ARG B 1 179 ? 47.708 19.139 113.118 1.00 31.19 179 ARG B CA 1
ATOM 3959 C C . ARG B 1 179 ? 46.758 17.972 113.334 1.00 28.89 179 ARG B C 1
ATOM 3960 O O . ARG B 1 179 ? 46.247 17.389 112.381 1.00 31.23 179 ARG B O 1
ATOM 3968 N N . LEU B 1 180 ? 46.516 17.658 114.602 1.00 29.42 180 LEU B N 1
ATOM 3969 C CA . LEU B 1 180 ? 45.601 16.591 114.986 1.00 29.47 180 LEU B CA 1
ATOM 3970 C C . LEU B 1 180 ? 44.216 16.965 114.500 1.00 31.39 180 LEU B C 1
ATOM 3971 O O . LEU B 1 180 ? 43.485 16.127 113.960 1.00 30.84 180 LEU B O 1
ATOM 3976 N N . VAL B 1 181 ? 43.854 18.230 114.703 1.00 30.42 181 VAL B N 1
ATOM 3977 C CA . VAL B 1 181 ? 42.556 18.722 114.251 1.00 29.64 181 VAL B CA 1
ATOM 3978 C C . VAL B 1 181 ? 42.485 18.631 112.730 1.00 28.39 181 VAL B C 1
ATOM 3979 O O . VAL B 1 181 ? 41.482 18.180 112.173 1.00 29.60 181 VAL B O 1
ATOM 3983 N N . LYS B 1 182 ? 43.548 19.049 112.054 1.00 26.44 182 LYS B N 1
ATOM 3984 C CA . LYS B 1 182 ? 43.537 19.007 110.604 1.00 28.56 182 LYS B CA 1
ATOM 3985 C C . LYS B 1 182 ? 43.421 17.565 110.100 1.00 32.52 182 LYS B C 1
ATOM 3986 O O . LYS B 1 182 ? 42.844 17.315 109.037 1.00 31.17 182 LYS B O 1
ATOM 3992 N N . ALA B 1 183 ? 43.958 16.626 110.874 1.00 30.49 183 ALA B N 1
ATOM 3993 C CA . ALA B 1 183 ? 43.921 15.214 110.509 1.00 34.28 183 ALA B CA 1
ATOM 3994 C C . ALA B 1 183 ? 42.504 14.656 110.598 1.00 34.50 183 ALA B C 1
ATOM 3995 O O . ALA B 1 183 ? 42.232 13.563 110.113 1.00 31.28 183 ALA B O 1
ATOM 3997 N N . HIS B 1 184 ? 41.599 15.402 111.224 1.00 33.59 184 HIS B N 1
ATOM 3998 C CA . HIS B 1 184 ? 40.224 14.944 111.338 1.00 33.41 184 HIS B CA 1
ATOM 3999 C C . HIS B 1 184 ? 39.276 15.737 110.451 1.00 34.18 184 HIS B C 1
ATOM 4000 O O . HIS B 1 184 ? 38.054 15.646 110.595 1.00 34.97 184 HIS B O 1
ATOM 4007 N N . LEU B 1 185 ? 39.841 16.513 109.534 1.00 32.05 185 LEU B N 1
ATOM 4008 C CA . LEU B 1 185 ? 39.032 17.302 108.611 1.00 35.92 185 LEU B CA 1
ATOM 4009 C C . LEU B 1 185 ? 38.874 16.587 107.276 1.00 37.87 185 LEU B C 1
ATOM 4010 O O . LEU B 1 185 ? 39.829 16.002 106.769 1.00 38.72 185 LEU B O 1
ATOM 4015 N N . ASN B 1 186 ? 37.668 16.633 106.717 1.00 38.63 186 ASN B N 1
ATOM 4016 C CA . ASN B 1 186 ? 37.404 16.036 105.416 1.00 37.68 186 ASN B CA 1
ATOM 4017 C C . ASN B 1 186 ? 38.188 16.880 104.407 1.00 41.37 186 ASN B C 1
ATOM 4018 O O . ASN B 1 186 ? 38.673 17.964 104.747 1.00 40.04 186 ASN B O 1
ATOM 4023 N N . PRO B 1 187 ? 38.319 16.404 103.155 1.00 43.05 187 PRO B N 1
ATOM 4024 C CA . PRO B 1 187 ? 39.060 17.133 102.117 1.00 44.05 187 PRO B CA 1
ATOM 4025 C C . PRO B 1 187 ? 38.895 18.659 102.020 1.00 44.27 187 PRO B C 1
ATOM 4026 O O . PRO B 1 187 ? 39.895 19.385 102.000 1.00 47.76 187 PRO B O 1
ATOM 4030 N N . GLY B 1 188 ? 37.662 19.149 101.948 1.00 39.97 188 GLY B N 1
ATOM 4031 C CA . GLY B 1 188 ? 37.463 20.590 101.869 1.00 34.08 188 GLY B CA 1
ATOM 4032 C C . GLY B 1 188 ? 37.115 21.199 103.223 1.00 31.67 188 GLY B C 1
ATOM 4033 O O . GLY B 1 188 ? 36.356 22.159 103.313 1.00 30.73 188 GLY B O 1
ATOM 4034 N N . GLY B 1 189 ? 37.690 20.647 104.282 1.00 28.47 189 GLY B N 1
ATOM 4035 C CA . GLY B 1 189 ? 37.400 21.134 105.617 1.00 27.78 189 GLY B CA 1
ATOM 4036 C C . GLY B 1 189 ? 37.984 22.487 105.968 1.00 27.92 189 GLY B C 1
ATOM 4037 O O . GLY B 1 189 ? 38.941 22.955 105.347 1.00 26.97 189 GLY B O 1
ATOM 4038 N N . VAL B 1 190 ? 37.409 23.116 106.987 1.00 27.87 190 VAL B N 1
ATOM 4039 C CA . VAL B 1 190 ? 37.880 24.421 107.427 1.00 25.30 190 VAL B CA 1
ATOM 4040 C C . VAL B 1 190 ? 37.767 24.524 108.939 1.00 25.81 190 VAL B C 1
ATOM 4041 O O . VAL B 1 190 ? 36.809 24.035 109.528 1.00 24.74 190 VAL B O 1
ATOM 4045 N N . MET B 1 191 ? 38.755 25.153 109.559 1.00 22.59 191 MET B N 1
ATOM 4046 C CA . MET B 1 191 ? 38.732 25.337 110.999 1.00 24.62 191 MET B CA 1
ATOM 4047 C C . MET B 1 191 ? 38.532 26.818 111.272 1.00 24.46 191 MET B C 1
ATOM 4048 O O . MET B 1 191 ? 39.136 27.662 110.600 1.00 23.49 191 MET B O 1
ATOM 4053 N N . GLY B 1 192 ? 37.658 27.122 112.232 1.00 23.09 192 GLY B N 1
ATOM 4054 C CA . GLY B 1 192 ? 37.413 28.503 112.611 1.00 21.54 192 GLY B CA 1
ATOM 4055 C C . GLY B 1 192 ? 37.623 28.545 114.118 1.00 24.94 192 GLY B C 1
ATOM 4056 O O . GLY B 1 192 ? 37.301 27.563 114.790 1.00 23.93 192 GLY B O 1
ATOM 4057 N N . MET B 1 193 ? 38.153 29.647 114.653 1.00 22.25 193 MET B N 1
ATOM 4058 C CA . MET B 1 193 ? 38.392 29.740 116.094 1.00 20.03 193 MET B CA 1
ATOM 4059 C C . MET B 1 193 ? 38.533 31.166 116.624 1.00 20.34 193 MET B C 1
ATOM 4060 O O . MET B 1 193 ? 38.825 32.094 115.870 1.00 19.88 193 MET B O 1
ATOM 4065 N N . GLN B 1 194 ? 38.302 31.330 117.930 1.00 16.78 194 GLN B N 1
ATOM 4066 C CA . GLN B 1 194 ? 38.517 32.619 118.579 1.00 20.70 194 GLN B CA 1
ATOM 4067 C C . GLN B 1 194 ? 40.018 32.541 118.854 1.00 22.16 194 GLN B C 1
ATOM 4068 O O . GLN B 1 194 ? 40.520 31.521 119.343 1.00 23.54 194 GLN B O 1
ATOM 4074 N N . THR B 1 195 ? 40.750 33.595 118.528 1.00 23.51 195 THR B N 1
ATOM 4075 C CA . THR B 1 195 ? 42.188 33.539 118.695 1.00 26.49 195 THR B CA 1
ATOM 4076 C C . THR B 1 195 ? 42.833 34.584 119.581 1.00 25.31 195 THR B C 1
ATOM 4077 O O . THR B 1 195 ? 43.923 35.070 119.274 1.00 26.72 195 THR B O 1
ATOM 4081 N N . GLY B 1 196 ? 42.164 34.927 120.674 1.00 24.72 196 GLY B N 1
ATOM 4082 C CA . GLY B 1 196 ? 42.736 35.872 121.610 1.00 25.69 196 GLY B CA 1
ATOM 4083 C C . GLY B 1 196 ? 42.483 37.334 121.348 1.00 25.12 196 GLY B C 1
ATOM 4084 O O . GLY B 1 196 ? 42.235 37.757 120.218 1.00 22.40 196 GLY B O 1
ATOM 4085 N N . MET B 1 197 ? 42.560 38.117 122.413 1.00 25.53 197 MET B N 1
ATOM 4086 C CA . MET B 1 197 ? 42.343 39.540 122.293 1.00 24.48 197 MET B CA 1
ATOM 4087 C C . MET B 1 197 ? 43.502 40.155 121.519 1.00 23.17 197 MET B C 1
ATOM 4088 O O . MET B 1 197 ? 44.617 39.636 121.493 1.00 24.41 197 MET B O 1
ATOM 4093 N N . ILE B 1 198 ? 43.213 41.274 120.891 1.00 20.49 198 ILE B N 1
ATOM 4094 C CA . ILE B 1 198 ? 44.203 42.020 120.147 1.00 22.97 198 ILE B CA 1
ATOM 4095 C C . ILE B 1 198 ? 44.432 43.310 120.924 1.00 24.79 198 ILE B C 1
ATOM 4096 O O . ILE B 1 198 ? 43.504 44.108 121.108 1.00 26.47 198 ILE B O 1
ATOM 4101 N N . LEU B 1 199 ? 45.657 43.484 121.399 1.00 24.25 199 LEU B N 1
ATOM 4102 C CA . LEU B 1 199 ? 46.065 44.669 122.151 1.00 26.27 199 LEU B CA 1
ATOM 4103 C C . LEU B 1 199 ? 47.581 44.665 121.978 1.00 29.19 199 LEU B C 1
ATOM 4104 O O . LEU B 1 199 ? 48.347 44.357 122.899 1.00 31.31 199 LEU B O 1
ATOM 4109 N N . LEU B 1 200 ? 47.979 45.006 120.759 1.00 31.28 200 LEU B N 1
ATOM 4110 C CA . LEU B 1 200 ? 49.364 45.024 120.306 1.00 31.39 200 LEU B CA 1
ATOM 4111 C C . LEU B 1 200 ? 50.397 45.710 121.194 1.00 31.64 200 LEU B C 1
ATOM 4112 O O . LEU B 1 200 ? 51.571 45.343 121.176 1.00 30.37 200 LEU B O 1
ATOM 4117 N N . THR B 1 201 ? 49.967 46.708 121.951 1.00 29.53 201 THR B N 1
ATOM 4118 C CA . THR B 1 201 ? 50.871 47.429 122.850 1.00 31.93 201 THR B CA 1
ATOM 4119 C C . THR B 1 201 ? 51.182 46.628 124.109 1.00 32.67 201 THR B C 1
ATOM 4120 O O . THR B 1 201 ? 52.210 46.840 124.755 1.00 38.49 201 THR B O 1
ATOM 4124 N N . HIS B 1 202 ? 50.287 45.712 124.457 1.00 28.32 202 HIS B N 1
ATOM 4125 C CA . HIS B 1 202 ? 50.425 44.920 125.673 1.00 31.78 202 HIS B CA 1
ATOM 4126 C C . HIS B 1 202 ? 50.997 43.517 125.483 1.00 33.95 202 HIS B C 1
ATOM 4127 O O . HIS B 1 202 ? 51.796 43.046 126.298 1.00 34.69 202 HIS B O 1
ATOM 4134 N N . HIS B 1 203 ? 50.587 42.853 124.406 1.00 35.48 203 HIS B N 1
ATOM 4135 C CA . HIS B 1 203 ? 51.028 41.489 124.142 1.00 38.20 203 HIS B CA 1
ATOM 4136 C C . HIS B 1 203 ? 50.681 41.073 122.714 1.00 37.68 203 HIS B C 1
ATOM 4137 O O . HIS B 1 203 ? 49.972 41.791 122.000 1.00 37.86 203 HIS B O 1
ATOM 4144 N N . ARG B 1 204 ? 51.169 39.905 122.306 1.00 34.88 204 ARG B N 1
ATOM 4145 C CA . ARG B 1 204 ? 50.916 39.422 120.954 1.00 36.60 204 ARG B CA 1
ATOM 4146 C C . ARG B 1 204 ? 50.297 38.032 120.948 1.00 32.97 204 ARG B C 1
ATOM 4147 O O . ARG B 1 204 ? 50.665 37.174 120.143 1.00 30.22 204 ARG B O 1
ATOM 4155 N N . VAL B 1 205 ? 49.345 37.811 121.843 1.00 30.25 205 VAL B N 1
ATOM 4156 C CA . VAL B 1 205 ? 48.698 36.512 121.909 1.00 29.08 205 VAL B CA 1
ATOM 4157 C C . VAL B 1 205 ? 48.071 36.139 120.572 1.00 24.89 205 VAL B C 1
ATOM 4158 O O . VAL B 1 205 ? 48.331 35.065 120.040 1.00 26.98 205 VAL B O 1
ATOM 4162 N N . HIS B 1 206 ? 47.256 37.027 120.018 1.00 22.58 206 HIS B N 1
ATOM 4163 C CA . HIS B 1 206 ? 46.616 36.721 118.753 1.00 22.40 206 HIS B CA 1
ATOM 4164 C C . HIS B 1 206 ? 47.643 36.389 117.671 1.00 21.14 206 HIS B C 1
ATOM 4165 O O . HIS B 1 206 ? 47.500 35.411 116.961 1.00 22.18 206 HIS B O 1
ATOM 4172 N N . PRO B 1 207 ? 48.692 37.215 117.525 1.00 25.31 207 PRO B N 1
ATOM 4173 C CA . PRO B 1 207 ? 49.630 36.827 116.472 1.00 25.74 207 PRO B CA 1
ATOM 4174 C C . PRO B 1 207 ? 50.368 35.519 116.741 1.00 23.58 207 PRO B C 1
ATOM 4175 O O . PRO B 1 207 ? 50.783 34.850 115.810 1.00 26.22 207 PRO B O 1
ATOM 4179 N N . VAL B 1 208 ? 50.509 35.140 118.006 1.00 25.58 208 VAL B N 1
ATOM 4180 C CA . VAL B 1 208 ? 51.195 33.896 118.324 1.00 23.07 208 VAL B CA 1
ATOM 4181 C C . VAL B 1 208 ? 50.298 32.715 117.981 1.00 25.37 208 VAL B C 1
ATOM 4182 O O . VAL B 1 208 ? 50.777 31.687 117.486 1.00 21.43 208 VAL B O 1
ATOM 4186 N N . VAL B 1 209 ? 48.996 32.861 118.224 1.00 21.22 209 VAL B N 1
ATOM 4187 C CA . VAL B 1 209 ? 48.061 31.797 117.891 1.00 23.11 209 VAL B CA 1
ATOM 4188 C C . VAL B 1 209 ? 47.999 31.657 116.358 1.00 26.22 209 VAL B C 1
ATOM 4189 O O . VAL B 1 209 ? 48.012 30.552 115.816 1.00 21.97 209 VAL B O 1
ATOM 4193 N N . HIS B 1 210 ? 47.922 32.786 115.664 1.00 24.34 210 HIS B N 1
ATOM 4194 C CA . HIS B 1 210 ? 47.869 32.777 114.204 1.00 23.98 210 HIS B CA 1
ATOM 4195 C C . HIS B 1 210 ? 49.147 32.137 113.609 1.00 23.48 210 HIS B C 1
ATOM 4196 O O . HIS B 1 210 ? 49.069 31.317 112.684 1.00 24.41 210 HIS B O 1
ATOM 4203 N N . ARG B 1 211 ? 50.308 32.524 114.135 1.00 24.47 211 ARG B N 1
ATOM 4204 C CA . ARG B 1 211 ? 51.594 31.996 113.655 1.00 25.27 211 ARG B CA 1
ATOM 4205 C C . ARG B 1 211 ? 51.690 30.490 113.901 1.00 26.46 211 ARG B C 1
ATOM 4206 O O . ARG B 1 211 ? 52.239 29.751 113.087 1.00 27.74 211 ARG B O 1
ATOM 4214 N N . THR B 1 212 ? 51.166 30.048 115.035 1.00 23.23 212 THR B N 1
ATOM 4215 C CA . THR B 1 212 ? 51.176 28.633 115.373 1.00 25.58 212 THR B CA 1
ATOM 4216 C C . THR B 1 212 ? 50.260 27.857 114.419 1.00 26.82 212 THR B C 1
ATOM 4217 O O . THR B 1 212 ? 50.626 26.786 113.927 1.00 25.82 212 THR B O 1
ATOM 4221 N N . VAL B 1 213 ? 49.081 28.406 114.137 1.00 23.29 213 VAL B N 1
ATOM 4222 C CA . VAL B 1 213 ? 48.139 27.745 113.238 1.00 24.98 213 VAL B CA 1
ATOM 4223 C C . VAL B 1 213 ? 48.691 27.692 111.810 1.00 26.39 213 VAL B C 1
ATOM 4224 O O . VAL B 1 213 ? 48.453 26.721 111.076 1.00 27.34 213 VAL B O 1
ATOM 4228 N N . ARG B 1 214 ? 49.438 28.722 111.420 1.00 26.19 214 ARG B N 1
ATOM 4229 C CA . ARG B 1 214 ? 50.030 28.768 110.076 1.00 30.37 214 ARG B CA 1
ATOM 4230 C C . ARG B 1 214 ? 51.036 27.640 109.875 1.00 29.75 214 ARG B C 1
ATOM 4231 O O . ARG B 1 214 ? 51.310 27.239 108.748 1.00 27.04 214 ARG B O 1
ATOM 4239 N N . GLU B 1 215 ? 51.583 27.141 110.978 1.00 30.98 215 GLU B N 1
ATOM 4240 C CA . GLU B 1 215 ? 52.573 26.075 110.935 1.00 33.03 215 GLU B CA 1
ATOM 4241 C C . GLU B 1 215 ? 51.902 24.723 110.726 1.00 35.98 215 GLU B C 1
ATOM 4242 O O . GLU B 1 215 ? 52.573 23.718 110.492 1.00 40.82 215 GLU B O 1
ATOM 4248 N N . ALA B 1 216 ? 50.575 24.700 110.801 1.00 36.25 216 ALA B N 1
ATOM 4249 C CA . ALA B 1 216 ? 49.828 23.462 110.606 1.00 35.17 216 ALA B CA 1
ATOM 4250 C C . ALA B 1 216 ? 48.868 23.532 109.429 1.00 35.70 216 ALA B C 1
ATOM 4251 O O . ALA B 1 216 ? 48.420 22.503 108.939 1.00 37.84 216 ALA B O 1
ATOM 4253 N N . PHE B 1 217 ? 48.534 24.739 108.982 1.00 33.76 217 PHE B N 1
ATOM 4254 C CA . PHE B 1 217 ? 47.615 24.893 107.860 1.00 32.68 217 PHE B CA 1
ATOM 4255 C C . PHE B 1 217 ? 48.208 25.728 106.736 1.00 33.69 217 PHE B C 1
ATOM 4256 O O . PHE B 1 217 ? 48.913 26.704 106.975 1.00 31.63 217 PHE B O 1
ATOM 4264 N N . ARG B 1 218 ? 47.899 25.336 105.504 1.00 34.32 218 ARG B N 1
ATOM 4265 C CA . ARG B 1 218 ? 48.389 26.032 104.320 1.00 37.13 218 ARG B CA 1
ATOM 4266 C C . ARG B 1 218 ? 47.912 27.485 104.311 1.00 33.05 218 ARG B C 1
ATOM 4267 O O . ARG B 1 218 ? 48.714 28.417 104.255 1.00 33.33 218 ARG B O 1
ATOM 4275 N N . TYR B 1 219 ? 46.599 27.665 104.363 1.00 31.19 219 TYR B N 1
ATOM 4276 C CA . TYR B 1 219 ? 46.011 28.998 104.340 1.00 31.26 219 TYR B CA 1
ATOM 4277 C C . TYR B 1 219 ? 45.437 29.399 105.697 1.00 29.43 219 TYR B C 1
ATOM 4278 O O . TYR B 1 219 ? 44.575 28.711 106.228 1.00 27.02 219 TYR B O 1
ATOM 4287 N N . VAL B 1 220 ? 45.919 30.507 106.253 1.00 25.84 220 VAL B N 1
ATOM 4288 C CA . VAL B 1 220 ? 45.409 30.988 107.533 1.00 26.44 220 VAL B CA 1
ATOM 4289 C C . VAL B 1 220 ? 45.025 32.451 107.364 1.00 25.01 220 VAL B C 1
ATOM 4290 O O . VAL B 1 220 ? 45.829 33.261 106.898 1.00 23.93 220 VAL B O 1
ATOM 4294 N N . ARG B 1 221 ? 43.789 32.778 107.724 1.00 22.60 221 ARG B N 1
ATOM 4295 C CA . ARG B 1 221 ? 43.304 34.144 107.596 1.00 20.98 221 ARG B CA 1
ATOM 4296 C C . ARG B 1 221 ? 42.665 34.657 108.893 1.00 20.97 221 ARG B C 1
ATOM 4297 O O . ARG B 1 221 ? 41.657 34.129 109.344 1.00 19.59 221 ARG B O 1
ATOM 4305 N N . SER B 1 222 ? 43.269 35.686 109.474 1.00 22.61 222 SER B N 1
ATOM 4306 C CA . SER B 1 222 ? 42.759 36.319 110.684 1.00 21.08 222 SER B CA 1
ATOM 4307 C C . SER B 1 222 ? 41.585 37.254 110.358 1.00 19.58 222 SER B C 1
ATOM 4308 O O . SER B 1 222 ? 41.503 37.831 109.273 1.00 19.08 222 SER B O 1
ATOM 4311 N N . TYR B 1 223 ? 40.684 37.396 111.315 1.00 18.80 223 TYR B N 1
ATOM 4312 C CA . TYR B 1 223 ? 39.581 38.339 111.200 1.00 21.10 223 TYR B CA 1
ATOM 4313 C C . TYR B 1 223 ? 39.327 38.825 112.616 1.00 20.19 223 TYR B C 1
ATOM 4314 O O . TYR B 1 223 ? 39.741 38.184 113.597 1.00 19.05 223 TYR B O 1
ATOM 4323 N N . LYS B 1 224 ? 38.706 39.984 112.737 1.00 16.42 224 LYS B N 1
ATOM 4324 C CA . LYS B 1 224 ? 38.499 40.527 114.064 1.00 18.35 224 LYS B CA 1
ATOM 4325 C C . LYS B 1 224 ? 37.145 41.179 114.197 1.00 18.17 224 LYS B C 1
ATOM 4326 O O . LYS B 1 224 ? 36.484 41.476 113.201 1.00 16.87 224 LYS B O 1
ATOM 4332 N N . ASN B 1 225 ? 36.734 41.391 115.442 1.00 18.49 225 ASN B N 1
ATOM 4333 C CA . ASN B 1 225 ? 35.470 42.045 115.727 1.00 15.24 225 ASN B CA 1
ATOM 4334 C C . ASN B 1 225 ? 35.550 42.538 117.176 1.00 18.28 225 ASN B C 1
ATOM 4335 O O . ASN B 1 225 ? 36.183 41.899 118.020 1.00 18.62 225 ASN B O 1
ATOM 4340 N N . HIS B 1 226 ? 34.944 43.691 117.445 1.00 19.08 226 HIS B N 1
ATOM 4341 C CA . HIS B 1 226 ? 34.921 44.246 118.793 1.00 20.43 226 HIS B CA 1
ATOM 4342 C C . HIS B 1 226 ? 33.768 43.572 119.539 1.00 18.70 226 HIS B C 1
ATOM 4343 O O . HIS B 1 226 ? 32.651 43.492 119.025 1.00 20.94 226 HIS B O 1
ATOM 4350 N N . ILE B 1 227 ? 34.059 43.042 120.722 1.00 20.28 227 ILE B N 1
ATOM 4351 C CA . ILE B 1 227 ? 33.042 42.371 121.530 1.00 20.53 227 ILE B CA 1
ATOM 4352 C C . ILE B 1 227 ? 32.662 43.351 122.655 1.00 19.23 227 ILE B C 1
ATOM 4353 O O . ILE B 1 227 ? 33.370 43.472 123.653 1.00 20.56 227 ILE B O 1
ATOM 4358 N N . PRO B 1 228 ? 31.535 44.064 122.489 1.00 21.16 228 PRO B N 1
ATOM 4359 C CA . PRO B 1 228 ? 30.993 45.068 123.420 1.00 21.16 228 PRO B CA 1
ATOM 4360 C C . PRO B 1 228 ? 31.143 44.759 124.908 1.00 21.70 228 PRO B C 1
ATOM 4361 O O . PRO B 1 228 ? 31.693 45.563 125.679 1.00 22.07 228 PRO B O 1
ATOM 4365 N N . GLY B 1 229 ? 30.623 43.606 125.307 1.00 19.26 229 GLY B N 1
ATOM 4366 C CA . GLY B 1 229 ? 30.683 43.202 126.705 1.00 19.32 229 GLY B CA 1
ATOM 4367 C C . GLY B 1 229 ? 32.071 42.897 127.232 1.00 19.31 229 GLY B C 1
ATOM 4368 O O . GLY B 1 229 ? 32.269 42.844 128.462 1.00 18.97 229 GLY B O 1
ATOM 4369 N N . PHE B 1 230 ? 33.023 42.666 126.327 1.00 18.37 230 PHE B N 1
ATOM 4370 C CA . PHE B 1 230 ? 34.408 42.394 126.738 1.00 18.31 230 PHE B CA 1
ATOM 4371 C C . PHE B 1 230 ? 35.226 43.685 126.748 1.00 16.79 230 PHE B C 1
ATOM 4372 O O . PHE B 1 230 ? 36.294 43.731 127.366 1.00 17.32 230 PHE B O 1
ATOM 4380 N N . PHE B 1 231 ? 34.726 44.718 126.069 1.00 15.85 231 PHE B 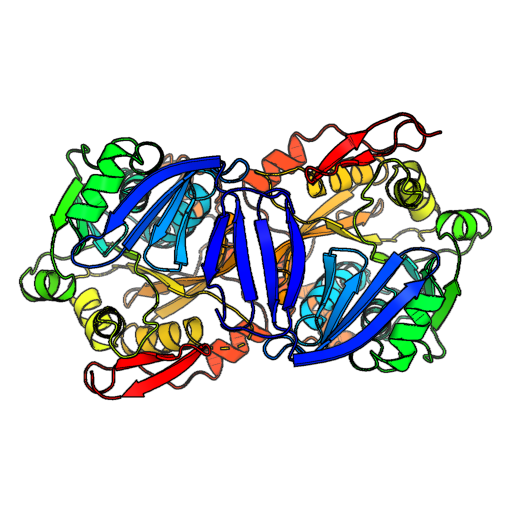N 1
ATOM 4381 C CA . PHE B 1 231 ? 35.432 45.996 125.959 1.00 18.40 231 PHE B CA 1
ATOM 4382 C C . PHE B 1 231 ? 36.798 45.726 125.325 1.00 20.04 231 PHE B C 1
ATOM 4383 O O . PHE B 1 231 ? 37.784 46.415 125.597 1.00 18.96 231 PHE B O 1
ATOM 4391 N N . LEU B 1 232 ? 36.830 44.736 124.441 1.00 20.10 232 LEU B N 1
ATOM 4392 C CA . LEU B 1 232 ? 38.064 44.329 123.761 1.00 19.88 232 LEU B CA 1
ATOM 4393 C C . LEU B 1 232 ? 37.814 43.946 122.319 1.00 22.33 232 LEU B C 1
ATOM 4394 O O . LEU B 1 232 ? 36.754 43.419 121.972 1.00 18.52 232 LEU B O 1
ATOM 4399 N N . ASN B 1 233 ? 38.815 44.200 121.490 1.00 23.06 233 ASN B N 1
ATOM 4400 C CA . ASN B 1 233 ? 38.788 43.842 120.084 1.00 23.50 233 ASN B CA 1
ATOM 4401 C C . ASN B 1 233 ? 39.290 42.392 120.121 1.00 22.35 233 ASN B C 1
ATOM 4402 O O . ASN B 1 233 ? 40.322 42.129 120.726 1.00 22.47 233 ASN B O 1
ATOM 4407 N N . PHE B 1 234 ? 38.575 41.453 119.507 1.00 17.69 234 PHE B N 1
ATOM 4408 C CA . PHE B 1 234 ? 39.049 40.071 119.528 1.00 19.55 234 PHE B CA 1
ATOM 4409 C C . PHE B 1 234 ? 39.468 39.555 118.173 1.00 19.28 234 PHE B C 1
ATOM 4410 O O . PHE B 1 234 ? 38.887 39.909 117.154 1.00 18.21 234 PHE B O 1
ATOM 4418 N N . GLY B 1 235 ? 40.496 38.718 118.182 1.00 19.42 235 GLY B N 1
ATOM 4419 C CA . GLY B 1 235 ? 40.970 38.124 116.956 1.00 18.27 235 GLY B CA 1
ATOM 4420 C C . GLY B 1 235 ? 40.361 36.743 116.824 1.00 18.49 235 GLY B C 1
ATOM 4421 O O . GLY B 1 235 ? 40.071 36.068 117.817 1.00 17.29 235 GLY B O 1
ATOM 4422 N N . PHE B 1 236 ? 40.165 36.333 115.580 1.00 18.34 236 PHE B N 1
ATOM 4423 C CA . PHE B 1 236 ? 39.608 35.032 115.245 1.00 18.62 236 PHE B CA 1
ATOM 4424 C C . PHE B 1 236 ? 40.374 34.628 113.993 1.00 17.59 236 PHE B C 1
ATOM 4425 O O . PHE B 1 236 ? 41.141 35.421 113.449 1.00 16.76 236 PHE B O 1
ATOM 4433 N N . LEU B 1 237 ? 40.180 33.399 113.536 1.00 19.29 237 LEU B N 1
ATOM 4434 C CA . LEU B 1 237 ? 40.826 33.009 112.298 1.00 18.66 237 LEU B CA 1
ATOM 4435 C C . LEU B 1 237 ? 40.155 31.832 111.650 1.00 20.52 237 LEU B C 1
ATOM 4436 O O . LEU B 1 237 ? 39.432 31.077 112.306 1.00 19.50 237 LEU B O 1
ATOM 4441 N N . LEU B 1 238 ? 40.354 31.731 110.336 1.00 19.29 238 LEU B N 1
ATOM 4442 C CA . LEU B 1 238 ? 39.840 30.625 109.533 1.00 22.32 238 LEU B CA 1
ATOM 4443 C C . LEU B 1 238 ? 41.090 29.930 108.979 1.00 23.40 238 LEU B C 1
ATOM 4444 O O . LEU B 1 238 ? 42.072 30.596 108.608 1.00 23.73 238 LEU B O 1
ATOM 4449 N N . ALA B 1 239 ? 41.078 28.602 108.941 1.00 22.43 239 ALA B N 1
ATOM 4450 C CA . ALA B 1 239 ? 42.242 27.871 108.446 1.00 26.18 239 ALA B CA 1
ATOM 4451 C C . ALA B 1 239 ? 41.830 26.686 107.592 1.00 29.36 239 ALA B C 1
ATOM 4452 O O . ALA B 1 239 ? 40.853 25.997 107.892 1.00 25.27 239 ALA B O 1
ATOM 4454 N N . SER B 1 240 ? 42.599 26.442 106.535 1.00 31.81 240 SER B N 1
ATOM 4455 C CA . SER B 1 240 ? 42.297 25.342 105.638 1.00 35.11 240 SER B CA 1
ATOM 4456 C C . SER B 1 240 ? 43.479 25.021 104.744 1.00 36.64 240 SER B C 1
ATOM 4457 O O . SER B 1 240 ? 44.350 25.865 104.497 1.00 31.39 240 SER B O 1
ATOM 4460 N N . ASP B 1 241 ? 43.507 23.779 104.276 1.00 40.91 241 ASP B N 1
ATOM 4461 C CA . ASP B 1 241 ? 44.549 23.323 103.375 1.00 41.78 241 ASP B CA 1
ATOM 4462 C C . ASP B 1 241 ? 43.962 23.327 101.976 1.00 40.84 241 ASP B C 1
ATOM 4463 O O . ASP B 1 241 ? 44.677 23.462 100.992 1.00 41.80 241 ASP B O 1
ATOM 4468 N N . ALA B 1 242 ? 42.642 23.197 101.907 1.00 43.42 242 ALA B N 1
ATOM 4469 C CA . ALA B 1 242 ? 41.927 23.139 100.636 1.00 46.48 242 ALA B CA 1
ATOM 4470 C C . ALA B 1 242 ? 41.739 24.459 99.886 1.00 48.93 242 ALA B C 1
ATOM 4471 O O . ALA B 1 242 ? 41.617 24.464 98.660 1.00 49.95 242 ALA B O 1
ATOM 4473 N N . PHE B 1 243 ? 41.714 25.575 100.605 1.00 49.11 243 PHE B N 1
ATOM 4474 C CA . PHE B 1 243 ? 41.511 26.865 99.956 1.00 46.30 243 PHE B CA 1
ATOM 4475 C C . PHE B 1 243 ? 41.828 28.045 100.872 1.00 43.34 243 PHE B C 1
ATOM 4476 O O . PHE B 1 243 ? 41.997 27.877 102.078 1.00 39.40 243 PHE B O 1
ATOM 4484 N N . ASP B 1 244 ? 41.923 29.232 100.278 1.00 39.60 244 ASP B N 1
ATOM 4485 C CA . ASP B 1 244 ? 42.179 30.454 101.029 1.00 36.79 244 ASP B CA 1
ATOM 4486 C C . ASP B 1 244 ? 40.811 30.829 101.574 1.00 34.99 244 ASP B C 1
ATOM 4487 O O . ASP B 1 244 ? 39.967 31.355 100.854 1.00 38.00 244 ASP B O 1
ATOM 4492 N N . PRO B 1 245 ? 40.574 30.562 102.863 1.00 34.69 245 PRO B N 1
ATOM 4493 C CA . PRO B 1 245 ? 39.289 30.864 103.498 1.00 32.90 245 PRO B CA 1
ATOM 4494 C C . PRO B 1 245 ? 38.753 32.281 103.328 1.00 29.53 245 PRO B C 1
ATOM 4495 O O . PRO B 1 245 ? 37.566 32.512 103.515 1.00 30.57 245 PRO B O 1
ATOM 4499 N N . ALA B 1 246 ? 39.602 33.235 102.966 1.00 28.59 246 ALA B N 1
ATOM 4500 C CA . ALA B 1 246 ? 39.116 34.601 102.785 1.00 32.64 246 ALA B CA 1
ATOM 4501 C C . ALA B 1 246 ? 38.938 34.991 101.316 1.00 32.78 246 ALA B C 1
ATOM 4502 O O . ALA B 1 246 ? 38.652 36.144 101.007 1.00 32.05 246 ALA B O 1
ATOM 4504 N N . ALA B 1 247 ? 39.111 34.033 100.411 1.00 33.69 247 ALA B N 1
ATOM 4505 C CA . ALA B 1 247 ? 38.949 34.308 98.980 1.00 39.15 247 ALA B CA 1
ATOM 4506 C C . ALA B 1 247 ? 37.463 34.180 98.644 1.00 39.03 247 ALA B C 1
ATOM 4507 O O . ALA B 1 247 ? 37.053 33.292 97.910 1.00 40.96 247 ALA B O 1
ATOM 4509 N N . PHE B 1 248 ? 36.673 35.097 99.188 1.00 40.67 248 PHE B N 1
ATOM 4510 C CA . PHE B 1 248 ? 35.228 35.108 99.020 1.00 42.36 248 PHE B CA 1
ATOM 4511 C C . PHE B 1 248 ? 34.669 35.493 97.682 1.00 44.32 248 PHE B C 1
ATOM 4512 O O . PHE B 1 248 ? 35.251 35.355 96.610 1.00 47.55 248 PHE B O 1
ATOM 4520 N N . SER B 1 249 ? 33.485 36.040 97.867 1.00 45.65 249 SER B N 1
ATOM 4521 C CA . SER B 1 249 ? 32.584 36.607 96.910 1.00 46.46 249 SER B CA 1
ATOM 4522 C C . SER B 1 249 ? 31.469 36.973 97.893 1.00 46.85 249 SER B C 1
ATOM 4523 O O . SER B 1 249 ? 30.944 36.094 98.600 1.00 47.00 249 SER B O 1
ATOM 4526 N N . GLU B 1 250 ? 31.156 38.262 97.997 1.00 43.22 250 GLU B N 1
ATOM 4527 C CA . GLU B 1 250 ? 30.085 38.694 98.885 1.00 40.54 250 GLU B CA 1
ATOM 4528 C C . GLU B 1 250 ? 28.795 38.002 98.427 1.00 38.21 250 GLU B C 1
ATOM 4529 O O . GLU B 1 250 ? 27.947 37.620 99.255 1.00 35.96 250 GLU B O 1
ATOM 4535 N N . GLY B 1 251 ? 28.672 37.814 97.107 1.00 35.32 251 GLY B N 1
ATOM 4536 C CA . GLY B 1 251 ? 27.499 37.162 96.531 1.00 27.93 251 GLY B CA 1
ATOM 4537 C C . GLY B 1 251 ? 27.220 35.746 97.019 1.00 24.73 251 GLY B C 1
ATOM 4538 O O . GLY B 1 251 ? 26.085 35.396 97.330 1.00 25.80 251 GLY B O 1
ATOM 4539 N N . VAL B 1 252 ? 28.255 34.921 97.101 1.00 25.93 252 VAL B N 1
ATOM 4540 C CA . VAL B 1 252 ? 28.085 33.539 97.541 1.00 27.29 252 VAL B CA 1
ATOM 4541 C C . VAL B 1 252 ? 27.704 33.427 99.013 1.00 28.28 252 VAL B C 1
ATOM 4542 O O . VAL B 1 252 ? 26.864 32.615 99.398 1.00 25.86 252 VAL B O 1
ATOM 4546 N N . ILE B 1 253 ? 28.334 34.233 99.851 1.00 28.42 253 ILE B N 1
ATOM 4547 C CA . ILE B 1 253 ? 27.999 34.174 101.260 1.00 26.77 253 ILE B CA 1
ATOM 4548 C C . ILE B 1 253 ? 26.551 34.616 101.453 1.00 26.28 253 ILE B C 1
ATOM 4549 O O . ILE B 1 253 ? 25.809 33.997 102.205 1.00 26.27 253 ILE B O 1
ATOM 4554 N N . GLU B 1 254 ? 26.149 35.665 100.741 1.00 26.55 254 GLU B N 1
ATOM 4555 C CA . GLU B 1 254 ? 24.786 36.177 100.837 1.00 29.81 254 GLU B CA 1
ATOM 4556 C C . GLU B 1 254 ? 23.792 35.077 100.474 1.00 30.63 254 GLU B C 1
ATOM 4557 O O . GLU B 1 254 ? 22.804 34.854 101.175 1.00 28.35 254 GLU B O 1
ATOM 4563 N N . ALA B 1 255 ? 24.070 34.380 99.377 1.00 32.44 255 ALA B N 1
ATOM 4564 C CA . ALA B 1 255 ? 23.201 33.303 98.908 1.00 32.09 255 ALA B CA 1
ATOM 4565 C C . ALA B 1 255 ? 23.115 32.150 99.896 1.00 32.29 255 ALA B C 1
ATOM 4566 O O . ALA B 1 255 ? 22.060 31.531 100.053 1.00 32.59 255 ALA B O 1
ATOM 4568 N N . ARG B 1 256 ? 24.226 31.846 100.560 1.00 33.74 256 ARG B N 1
ATOM 4569 C CA . ARG B 1 256 ? 24.228 30.759 101.527 1.00 31.72 256 ARG B CA 1
ATOM 4570 C C . ARG B 1 256 ? 23.459 31.168 102.781 1.00 33.12 256 ARG B C 1
ATOM 4571 O O . ARG B 1 256 ? 22.777 30.349 103.390 1.00 33.53 256 ARG B O 1
ATOM 4579 N N . ILE B 1 257 ? 23.555 32.441 103.159 1.00 32.53 257 ILE B N 1
ATOM 4580 C CA . ILE B 1 257 ? 22.814 32.920 104.322 1.00 30.77 257 ILE B CA 1
ATOM 4581 C C . ILE B 1 257 ? 21.327 32.743 104.022 1.00 32.52 257 ILE B C 1
ATOM 4582 O O . ILE B 1 257 ? 20.585 32.160 104.812 1.00 27.95 257 ILE B O 1
ATOM 4587 N N . ARG B 1 258 ? 20.893 33.225 102.864 1.00 33.28 258 ARG B N 1
ATOM 4588 C CA . ARG B 1 258 ? 19.482 33.119 102.502 1.00 37.16 258 ARG B CA 1
ATOM 4589 C C . ARG B 1 258 ? 19.018 31.680 102.351 1.00 37.59 258 ARG B C 1
ATOM 4590 O O . ARG B 1 258 ? 17.940 31.306 102.815 1.00 36.12 258 ARG B O 1
ATOM 4598 N N . GLU B 1 259 ? 19.852 30.872 101.711 1.00 40.34 259 GLU B N 1
ATOM 4599 C CA . GLU B 1 259 ? 19.558 29.469 101.471 1.00 42.09 259 GLU B CA 1
ATOM 4600 C C . GLU B 1 259 ? 19.301 28.705 102.775 1.00 41.83 259 GLU B C 1
ATOM 4601 O O . GLU B 1 259 ? 18.331 27.950 102.887 1.00 38.54 259 GLU B O 1
ATOM 4607 N N . ARG B 1 260 ? 20.160 28.920 103.766 1.00 40.38 260 ARG B N 1
ATOM 4608 C CA . ARG B 1 260 ? 20.049 28.215 105.039 1.00 39.51 260 ARG B CA 1
ATOM 4609 C C . ARG B 1 260 ? 19.108 28.859 106.033 1.00 39.70 260 ARG B C 1
ATOM 4610 O O . ARG B 1 260 ? 18.986 28.397 107.167 1.00 40.42 260 ARG B O 1
ATOM 4618 N N . ASN B 1 261 ? 18.431 29.916 105.601 1.00 41.89 261 ASN B N 1
ATOM 4619 C CA . ASN B 1 261 ? 17.499 30.625 106.466 1.00 43.22 261 ASN B CA 1
ATOM 4620 C C . ASN B 1 261 ? 18.144 30.941 107.807 1.00 40.67 261 ASN B C 1
ATOM 4621 O O . ASN B 1 261 ? 17.529 30.781 108.861 1.00 42.31 261 ASN B O 1
ATOM 4626 N N . LEU B 1 262 ? 19.396 31.378 107.760 1.00 42.34 262 LEU B N 1
ATOM 4627 C CA . LEU B 1 262 ? 20.119 31.723 108.974 1.00 41.30 262 LEU B CA 1
ATOM 4628 C C . LEU B 1 262 ? 19.583 33.007 109.557 1.00 40.30 262 LEU B C 1
ATOM 4629 O O . LEU B 1 262 ? 19.527 34.030 108.874 1.00 41.94 262 LEU B O 1
ATOM 4634 N N . ALA B 1 263 ? 19.192 32.952 110.821 1.00 38.31 263 ALA B N 1
ATOM 4635 C CA . ALA B 1 263 ? 18.701 34.133 111.494 1.00 36.61 263 ALA B CA 1
ATOM 4636 C C . ALA B 1 263 ? 19.954 34.749 112.117 1.00 36.39 263 ALA B C 1
ATOM 4637 O O . ALA B 1 263 ? 20.581 34.147 112.991 1.00 38.81 263 ALA B O 1
ATOM 4639 N N . LEU B 1 264 ? 20.348 35.915 111.615 1.00 32.86 264 LEU B N 1
ATOM 4640 C CA . LEU B 1 264 ? 21.522 36.625 112.116 1.00 28.55 264 LEU B CA 1
ATOM 4641 C C . LEU B 1 264 ? 21.071 37.959 112.676 1.00 28.87 264 LEU B C 1
ATOM 4642 O O . LEU B 1 264 ? 20.206 38.606 112.098 1.00 26.98 264 LEU B O 1
ATOM 4647 N N . ARG B 1 265 ? 21.659 38.364 113.800 1.00 26.17 265 ARG B N 1
ATOM 4648 C CA . ARG B 1 265 ? 21.313 39.635 114.427 1.00 23.34 265 ARG B CA 1
ATOM 4649 C C . ARG B 1 265 ? 22.477 40.615 114.349 1.00 21.94 265 ARG B C 1
ATOM 4650 O O . ARG B 1 265 ? 22.291 41.825 114.480 1.00 20.91 265 ARG B O 1
ATOM 4658 N N . HIS B 1 266 ? 23.681 40.101 114.118 1.00 19.81 266 HIS B N 1
ATOM 4659 C CA . HIS B 1 266 ? 24.848 40.977 114.029 1.00 21.71 266 HIS B CA 1
ATOM 4660 C C . HIS B 1 266 ? 25.462 41.006 112.632 1.00 19.73 266 HIS B C 1
ATOM 4661 O O . HIS B 1 266 ? 25.561 42.061 112.005 1.00 21.78 266 HIS B O 1
ATOM 4668 N N . LEU B 1 267 ? 25.873 39.838 112.144 1.00 20.40 267 LEU B N 1
ATOM 4669 C CA . LEU B 1 267 ? 26.502 39.741 110.830 1.00 20.10 267 LEU B CA 1
ATOM 4670 C C . LEU B 1 267 ? 25.570 39.938 109.635 1.00 22.48 267 LEU B C 1
ATOM 4671 O O . LEU B 1 267 ? 24.365 39.693 109.717 1.00 22.45 267 LEU B O 1
ATOM 4676 N N . THR B 1 268 ? 26.171 40.385 108.538 1.00 23.92 268 THR B N 1
ATOM 4677 C CA . THR B 1 268 ? 25.508 40.532 107.246 1.00 23.51 268 THR B CA 1
ATOM 4678 C C . THR B 1 268 ? 26.604 39.969 106.354 1.00 22.73 268 THR B C 1
ATOM 4679 O O . THR B 1 268 ? 27.739 39.833 106.800 1.00 23.05 268 THR B O 1
ATOM 4683 N N . ALA B 1 269 ? 26.285 39.636 105.111 1.00 23.86 269 ALA B N 1
ATOM 4684 C CA . ALA B 1 269 ? 27.298 39.104 104.213 1.00 23.70 269 ALA B CA 1
ATOM 4685 C C . ALA B 1 269 ? 28.441 40.112 104.047 1.00 22.39 269 ALA B C 1
ATOM 4686 O O . ALA B 1 269 ? 29.608 39.765 104.185 1.00 21.69 269 ALA B O 1
ATOM 4688 N N . PRO B 1 270 ? 28.122 41.379 103.746 1.00 22.40 270 PRO B N 1
ATOM 4689 C CA . PRO B 1 270 ? 29.241 42.310 103.596 1.00 21.58 270 PRO B CA 1
ATOM 4690 C C . PRO B 1 270 ? 30.058 42.594 104.882 1.00 21.55 270 PRO B C 1
ATOM 4691 O O . PRO B 1 270 ? 31.266 42.824 104.810 1.00 23.68 270 PRO B O 1
ATOM 4695 N N . TYR B 1 271 ? 29.416 42.562 106.046 1.00 22.28 271 TYR B N 1
ATOM 4696 C CA . TYR B 1 271 ? 30.149 42.824 107.289 1.00 20.82 271 TYR B CA 1
ATOM 4697 C C . TYR B 1 271 ? 31.072 41.648 107.614 1.00 23.45 271 TYR B C 1
ATOM 4698 O O . TYR B 1 271 ? 32.208 41.833 108.035 1.00 22.91 271 TYR B O 1
ATOM 4707 N N . LEU B 1 272 ? 30.569 40.435 107.412 1.00 24.26 272 LEU B N 1
ATOM 4708 C CA . LEU B 1 272 ? 31.357 39.235 107.634 1.00 21.46 272 LEU B CA 1
ATOM 4709 C C . LEU B 1 272 ? 32.621 39.327 106.763 1.00 24.41 272 LEU B C 1
ATOM 4710 O O . LEU B 1 272 ? 33.730 39.092 107.239 1.00 23.05 272 LEU B O 1
ATOM 4715 N N . GLU B 1 273 ? 32.460 39.685 105.489 1.00 23.83 273 GLU B N 1
ATOM 4716 C CA . GLU B 1 273 ? 33.608 39.818 104.594 1.00 24.83 273 GLU B CA 1
ATOM 4717 C C . GLU B 1 273 ? 34.576 40.896 105.097 1.00 23.96 273 GLU B C 1
ATOM 4718 O O . GLU B 1 273 ? 35.791 40.708 105.076 1.00 21.94 273 GLU B O 1
ATOM 4724 N N . ALA B 1 274 ? 34.033 42.026 105.543 1.00 21.87 274 ALA B N 1
ATOM 4725 C CA . ALA B 1 274 ? 34.863 43.124 106.039 1.00 19.36 274 ALA B CA 1
ATOM 4726 C C . ALA B 1 274 ? 35.676 42.780 107.289 1.00 16.66 274 ALA B C 1
ATOM 4727 O O . ALA B 1 274 ? 36.691 43.415 107.543 1.00 17.42 274 ALA B O 1
ATOM 4729 N N . MET B 1 275 ? 35.250 41.791 108.074 1.00 18.63 275 MET B N 1
ATOM 4730 C CA . MET B 1 275 ? 36.023 41.434 109.278 1.00 19.22 275 MET B CA 1
ATOM 4731 C C . MET B 1 275 ? 37.425 40.953 108.909 1.00 19.93 275 MET B C 1
ATOM 4732 O O . MET B 1 275 ? 38.345 40.978 109.733 1.00 16.28 275 MET B O 1
ATOM 4737 N N . PHE B 1 276 ? 37.580 40.504 107.666 1.00 17.98 276 PHE B N 1
ATOM 4738 C CA . PHE B 1 276 ? 38.861 39.985 107.189 1.00 17.37 276 PHE B CA 1
ATOM 4739 C C . PHE B 1 276 ? 39.791 41.077 106.678 1.00 19.66 276 PHE B C 1
ATOM 4740 O O . PHE B 1 276 ? 40.946 40.805 106.348 1.00 21.94 276 PHE B O 1
ATOM 4748 N N . VAL B 1 277 ? 39.293 42.314 106.623 1.00 19.15 277 VAL B N 1
ATOM 4749 C CA . VAL B 1 277 ? 40.129 43.439 106.190 1.00 18.57 277 VAL B CA 1
ATOM 4750 C C . VAL B 1 277 ? 40.794 44.000 107.443 1.00 20.59 277 VAL B C 1
ATOM 4751 O O . VAL B 1 277 ? 40.121 44.516 108.343 1.00 18.89 277 VAL B O 1
ATOM 4755 N N . LEU B 1 278 ? 42.118 43.893 107.493 1.00 19.05 278 LEU B N 1
ATOM 4756 C CA . LEU B 1 278 ? 42.891 44.308 108.656 1.00 20.76 278 LEU B CA 1
ATOM 4757 C C . LEU B 1 278 ? 43.692 45.582 108.476 1.00 20.28 278 LEU B C 1
ATOM 4758 O O . LEU B 1 278 ? 44.069 45.933 107.357 1.00 21.37 278 LEU B O 1
ATOM 4763 N N . PRO B 1 279 ? 43.975 46.286 109.586 1.00 16.91 279 PRO B N 1
ATOM 4764 C CA . PRO B 1 279 ? 44.752 47.528 109.496 1.00 20.25 279 PRO B CA 1
ATOM 4765 C C . PRO B 1 279 ? 46.240 47.214 109.352 1.00 19.44 279 PRO B C 1
ATOM 4766 O O . PRO B 1 279 ? 46.669 46.092 109.627 1.00 19.01 279 PRO B O 1
ATOM 4770 N N . LYS B 1 280 ? 47.017 48.213 108.942 1.00 19.85 280 LYS B N 1
ATOM 4771 C CA . LYS B 1 280 ? 48.454 48.051 108.723 1.00 21.49 280 LYS B CA 1
ATOM 4772 C C . LYS B 1 280 ? 49.215 47.523 109.925 1.00 21.45 280 LYS B C 1
ATOM 4773 O O . LYS B 1 280 ? 50.055 46.627 109.798 1.00 21.65 280 LYS B O 1
ATOM 4779 N N . ASP B 1 281 ? 48.942 48.089 111.094 1.00 19.71 281 ASP B N 1
ATOM 4780 C CA . ASP B 1 281 ? 49.651 47.644 112.283 1.00 21.62 281 ASP B CA 1
ATOM 4781 C C . ASP B 1 281 ? 49.372 46.180 112.633 1.00 20.94 281 ASP B C 1
ATOM 4782 O O . ASP B 1 281 ? 50.292 45.443 113.009 1.00 24.95 281 ASP B O 1
ATOM 4787 N N . LEU B 1 282 ? 48.125 45.738 112.498 1.00 19.50 282 LEU B N 1
ATOM 4788 C CA . LEU B 1 282 ? 47.823 44.348 112.824 1.00 20.13 282 LEU B CA 1
ATOM 4789 C C . LEU B 1 282 ? 48.494 43.433 111.808 1.00 21.17 282 LEU B C 1
ATOM 4790 O O . LEU B 1 282 ? 49.079 42.407 112.169 1.00 19.80 282 LEU B O 1
ATOM 4795 N N . LEU B 1 283 ? 48.420 43.807 110.537 1.00 22.99 283 LEU B N 1
ATOM 4796 C CA . LEU B 1 283 ? 49.057 43.009 109.487 1.00 22.13 283 LEU B CA 1
ATOM 4797 C C . LEU B 1 283 ? 50.548 42.839 109.762 1.00 23.44 283 LEU B C 1
ATOM 4798 O O . LEU B 1 283 ? 51.085 41.746 109.631 1.00 25.97 283 LEU B O 1
ATOM 4803 N N . GLU B 1 284 ? 51.216 43.924 110.150 1.00 23.86 284 GLU B N 1
ATOM 4804 C CA . GLU B 1 284 ? 52.635 43.850 110.441 1.00 24.42 284 GLU B CA 1
ATOM 4805 C C . GLU B 1 284 ? 52.888 42.956 111.652 1.00 26.24 284 GLU B C 1
ATOM 4806 O O . GLU B 1 284 ? 53.799 42.130 111.633 1.00 24.21 284 GLU B O 1
ATOM 4812 N N . ALA B 1 285 ? 52.072 43.092 112.696 1.00 24.57 285 ALA B N 1
ATOM 4813 C CA . ALA B 1 285 ? 52.244 42.255 113.879 1.00 24.23 285 ALA B CA 1
ATOM 4814 C C . ALA B 1 285 ? 52.088 40.778 113.496 1.00 23.64 285 ALA B C 1
ATOM 4815 O O . ALA B 1 285 ? 52.878 39.937 113.915 1.00 25.11 285 ALA B O 1
ATOM 4817 N N . LEU B 1 286 ? 51.082 40.463 112.688 1.00 22.93 286 LEU B N 1
ATOM 4818 C CA . LEU B 1 286 ? 50.885 39.087 112.256 1.00 24.37 286 LEU B CA 1
ATOM 4819 C C . LEU B 1 286 ? 52.102 38.590 111.459 1.00 28.52 286 LEU B C 1
ATOM 4820 O O . LEU B 1 286 ? 52.618 37.503 111.714 1.00 25.04 286 LEU B O 1
ATOM 4825 N N . GLU B 1 287 ? 52.541 39.404 110.498 1.00 28.11 287 GLU B N 1
ATOM 4826 C CA . GLU B 1 287 ? 53.670 39.086 109.623 1.00 34.16 287 GLU B CA 1
ATOM 4827 C C . GLU B 1 287 ? 55.004 38.852 110.329 1.00 34.93 287 GLU B C 1
ATOM 4828 O O . GLU B 1 287 ? 55.747 37.934 109.975 1.00 31.05 287 GLU B O 1
ATOM 4834 N N . LYS B 1 288 ? 55.324 39.687 111.310 1.00 34.20 288 LYS B N 1
ATOM 4835 C CA . LYS B 1 288 ? 56.606 39.553 111.983 1.00 34.41 288 LYS B CA 1
ATOM 4836 C C . LYS B 1 288 ? 56.690 38.518 113.093 1.00 34.08 288 LYS B C 1
ATOM 4837 O O . LYS B 1 288 ? 57.789 38.158 113.514 1.00 32.58 288 LYS B O 1
ATOM 4843 N N . GLU B 1 289 ? 55.544 38.033 113.564 1.00 32.91 289 GLU B N 1
ATOM 4844 C CA . GLU B 1 289 ? 55.529 37.055 114.653 1.00 29.76 289 GLU B CA 1
ATOM 4845 C C . GLU B 1 289 ? 56.292 35.770 114.315 1.00 29.23 289 GLU B C 1
ATOM 4846 O O . GLU B 1 289 ? 56.098 35.183 113.247 1.00 26.50 289 GLU B O 1
ATOM 4852 N N . THR B 1 290 ? 57.158 35.338 115.228 1.00 27.42 290 THR B N 1
ATOM 4853 C CA . THR B 1 290 ? 57.936 34.117 115.010 1.00 28.72 290 THR B CA 1
ATOM 4854 C C . THR B 1 290 ? 57.621 32.987 115.989 1.00 29.53 290 THR B C 1
ATOM 4855 O O . THR B 1 290 ? 58.015 31.844 115.754 1.00 32.59 290 THR B O 1
ATOM 4859 N N . MET B 1 291 ? 56.916 33.284 117.081 1.00 26.39 291 MET B N 1
ATOM 4860 C CA . MET B 1 291 ? 56.616 32.240 118.061 1.00 25.16 291 MET B CA 1
ATOM 4861 C C . MET B 1 291 ? 55.639 31.166 117.575 1.00 26.12 291 MET B C 1
ATOM 4862 O O . MET B 1 291 ? 54.536 31.463 117.118 1.00 27.89 291 MET B O 1
ATOM 4867 N N . VAL B 1 292 ? 56.072 29.910 117.665 1.00 27.73 292 VAL B N 1
ATOM 4868 C CA . VAL B 1 292 ? 55.258 28.766 117.272 1.00 26.53 292 VAL B CA 1
ATOM 4869 C C . VAL B 1 292 ? 55.138 27.857 118.497 1.00 28.59 292 VAL B C 1
ATOM 4870 O O . VAL B 1 292 ? 56.140 27.297 118.963 1.00 28.76 292 VAL B O 1
ATOM 4874 N N . SER B 1 293 ? 53.925 27.718 119.022 1.00 23.25 293 SER B N 1
ATOM 4875 C CA . SER B 1 293 ? 53.696 26.871 120.185 1.00 22.85 293 SER B CA 1
ATOM 4876 C C . SER B 1 293 ? 53.770 25.410 119.763 1.00 26.30 293 SER B C 1
ATOM 4877 O O . SER B 1 293 ? 53.139 25.007 118.783 1.00 25.06 293 SER B O 1
ATOM 4880 N N . THR B 1 294 ? 54.530 24.622 120.522 1.00 26.53 294 THR B N 1
ATOM 4881 C CA . THR B 1 294 ? 54.697 23.200 120.242 1.00 28.17 294 THR B CA 1
ATOM 4882 C C . THR B 1 294 ? 54.614 22.410 121.541 1.00 28.05 294 THR B C 1
ATOM 4883 O O . THR B 1 294 ? 54.794 22.966 122.626 1.00 23.41 294 THR B O 1
ATOM 4887 N N . ASP B 1 295 ? 54.341 21.117 121.428 1.00 27.96 295 ASP B N 1
ATOM 4888 C CA . ASP B 1 295 ? 54.268 20.260 122.609 1.00 31.68 295 ASP B CA 1
ATOM 4889 C C . ASP B 1 295 ? 55.586 20.327 123.366 1.00 30.49 295 ASP B C 1
ATOM 4890 O O . ASP B 1 295 ? 55.612 20.263 124.591 1.00 30.80 295 ASP B O 1
ATOM 4895 N N . GLN B 1 296 ? 56.682 20.463 122.633 1.00 34.11 296 GLN B N 1
ATOM 4896 C CA . GLN B 1 296 ? 57.991 20.552 123.263 1.00 38.07 296 GLN B CA 1
ATOM 4897 C C . GLN B 1 296 ? 58.119 21.858 124.059 1.00 36.93 296 GLN B C 1
ATOM 4898 O O . GLN B 1 296 ? 58.625 21.864 125.187 1.00 38.19 296 GLN B O 1
ATOM 4904 N N . ASN B 1 297 ? 57.660 22.959 123.466 1.00 33.45 297 ASN B N 1
ATOM 4905 C CA . ASN B 1 297 ? 57.717 24.279 124.102 1.00 29.70 297 ASN B CA 1
ATOM 4906 C C . ASN B 1 297 ? 56.366 24.968 123.924 1.00 28.44 297 ASN B C 1
ATOM 4907 O O . ASN B 1 297 ? 56.237 25.897 123.127 1.00 26.37 297 ASN B O 1
ATOM 4912 N N . PRO B 1 298 ? 55.340 24.517 124.657 1.00 28.12 298 PRO B N 1
ATOM 4913 C CA . PRO B 1 298 ? 54.024 25.143 124.513 1.00 29.90 298 PRO B CA 1
ATOM 4914 C C . PRO B 1 298 ? 53.990 26.579 125.019 1.00 30.28 298 PRO B C 1
ATOM 4915 O O . PRO B 1 298 ? 54.623 26.914 126.023 1.00 28.69 298 PRO B O 1
ATOM 4919 N N . PHE B 1 299 ? 53.274 27.438 124.303 1.00 31.03 299 PHE B N 1
ATOM 4920 C CA . PHE B 1 299 ? 53.173 28.825 124.734 1.00 31.09 299 PHE B CA 1
ATOM 4921 C C . PHE B 1 299 ? 52.099 28.931 125.814 1.00 32.17 299 PHE B C 1
ATOM 4922 O O . PHE B 1 299 ? 51.197 28.083 125.907 1.00 28.61 299 PHE B O 1
ATOM 4930 N N . TYR B 1 300 ? 52.239 29.943 126.663 1.00 31.66 300 TYR B N 1
ATOM 4931 C CA . TYR B 1 300 ? 51.261 30.207 127.711 1.00 32.98 300 TYR B CA 1
ATOM 4932 C C . TYR B 1 300 ? 51.233 31.710 127.965 1.00 31.63 300 TYR B C 1
ATOM 4933 O O . TYR B 1 300 ? 52.096 32.456 127.485 1.00 30.13 300 TYR B O 1
ATOM 4942 N N . VAL B 1 301 ? 50.228 32.159 128.702 1.00 31.61 301 VAL B N 1
ATOM 4943 C CA . VAL B 1 301 ? 50.106 33.577 128.992 1.00 30.03 301 VAL B CA 1
ATOM 4944 C C . VAL B 1 301 ? 50.621 33.872 130.396 1.00 30.29 301 VAL B C 1
ATOM 4945 O O . VAL B 1 301 ? 50.128 33.313 131.382 1.00 28.63 301 VAL B O 1
ATOM 4949 N N . THR B 1 302 ? 51.622 34.743 130.476 1.00 29.86 302 THR B N 1
ATOM 4950 C CA . THR B 1 302 ? 52.225 35.117 131.764 1.00 34.08 302 THR B CA 1
ATOM 4951 C C . THR B 1 302 ? 51.323 36.058 132.561 1.00 37.33 302 THR B C 1
ATOM 4952 O O . THR B 1 302 ? 50.404 36.676 132.014 1.00 34.93 302 THR B O 1
ATOM 4956 N N . PRO B 1 303 ? 51.587 36.193 133.870 1.00 41.71 303 PRO B N 1
ATOM 4957 C CA . PRO B 1 303 ? 50.756 37.091 134.674 1.00 42.04 303 PRO B CA 1
ATOM 4958 C C . PRO B 1 303 ? 50.766 38.525 134.129 1.00 44.80 303 PRO B C 1
ATOM 4959 O O . PRO B 1 303 ? 49.932 39.342 134.523 1.00 45.57 303 PRO B O 1
ATOM 4963 N N . GLU B 1 304 ? 51.703 38.826 133.226 1.00 43.29 304 GLU B N 1
ATOM 4964 C CA . GLU B 1 304 ? 51.765 40.153 132.609 1.00 45.33 304 GLU B CA 1
ATOM 4965 C C . GLU B 1 304 ? 50.997 40.135 131.291 1.00 46.61 304 GLU B C 1
ATOM 4966 O O . GLU B 1 304 ? 51.099 41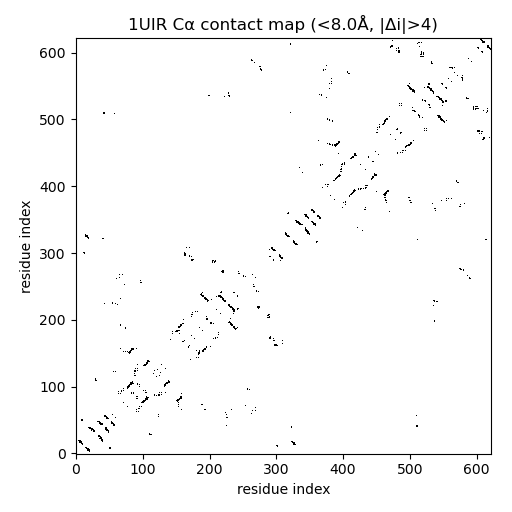.059 130.481 1.00 46.94 304 GLU B O 1
ATOM 4972 N N . GLY B 1 305 ? 50.222 39.075 131.087 1.00 47.60 305 GLY B N 1
ATOM 4973 C CA . GLY B 1 305 ? 49.431 38.957 129.875 1.00 47.77 305 GLY B CA 1
ATOM 4974 C C . GLY B 1 305 ? 50.255 38.806 128.613 1.00 47.66 305 GLY B C 1
ATOM 4975 O O . GLY B 1 305 ? 49.782 39.116 127.524 1.00 49.93 305 GLY B O 1
ATOM 4976 N N . GLU B 1 306 ? 51.489 38.335 128.749 1.00 46.31 306 GLU B N 1
ATOM 4977 C CA . GLU B 1 306 ? 52.359 38.140 127.594 1.00 45.65 306 GLU B CA 1
ATOM 4978 C C . GLU B 1 306 ? 52.447 36.673 127.178 1.00 43.47 306 GLU B C 1
ATOM 4979 O O . GLU B 1 306 ? 52.274 35.762 128.000 1.00 40.04 306 GLU B O 1
ATOM 4985 N N . ALA B 1 307 ? 52.698 36.456 125.890 1.00 41.61 307 ALA B N 1
ATOM 4986 C CA . ALA B 1 307 ? 52.829 35.110 125.353 1.00 39.44 307 ALA B CA 1
ATOM 4987 C C . ALA B 1 307 ? 54.273 34.682 125.570 1.00 38.82 307 ALA B C 1
ATOM 4988 O O . ALA B 1 307 ? 55.211 35.337 125.108 1.00 34.25 307 ALA B O 1
ATOM 4990 N N . ARG B 1 308 ? 54.452 33.592 126.298 1.00 39.68 308 ARG B N 1
ATOM 4991 C CA . ARG B 1 308 ? 55.794 33.101 126.563 1.00 39.45 308 ARG B CA 1
ATOM 4992 C C . ARG B 1 308 ? 55.830 31.604 126.315 1.00 38.87 308 ARG B C 1
ATOM 4993 O O . ARG B 1 308 ? 54.795 30.940 126.370 1.00 35.65 308 ARG B O 1
ATOM 5001 N N . GLN B 1 309 ? 57.025 31.092 126.031 1.00 37.44 309 GLN B N 1
ATOM 5002 C CA . GLN B 1 309 ? 57.244 29.670 125.785 1.00 39.28 309 GLN B CA 1
ATOM 5003 C C . GLN B 1 309 ? 58.179 29.095 126.840 1.00 37.82 309 GLN B C 1
ATOM 5004 O O . GLN B 1 309 ? 59.033 29.805 127.373 1.00 38.98 309 GLN B O 1
ATOM 5010 N N . ALA B 1 310 ? 58.018 27.807 127.125 1.00 35.69 310 ALA B N 1
ATOM 5011 C CA . ALA B 1 310 ? 58.872 27.110 128.083 1.00 36.86 310 ALA B CA 1
ATOM 5012 C C . ALA B 1 310 ? 58.680 25.609 127.901 1.00 38.68 310 ALA B C 1
ATOM 5013 O O . ALA B 1 310 ? 57.582 25.154 127.570 1.00 35.86 310 ALA B O 1
ATOM 5015 N N . PRO B 1 311 ? 59.754 24.821 128.092 1.00 40.54 311 PRO B N 1
ATOM 5016 C CA . PRO B 1 311 ? 59.645 23.370 127.938 1.00 44.83 311 PRO B CA 1
ATOM 5017 C C . PRO B 1 311 ? 58.622 22.759 128.881 1.00 48.51 311 PRO B C 1
ATOM 5018 O O . PRO B 1 311 ? 58.602 23.050 130.081 1.00 47.47 311 PRO B O 1
ATOM 5022 N N . TYR B 1 312 ? 57.765 21.916 128.320 1.00 53.17 312 TYR B N 1
ATOM 5023 C CA . TYR B 1 312 ? 56.720 21.264 129.088 1.00 59.96 312 TYR B CA 1
ATOM 5024 C C . TYR B 1 312 ? 57.304 20.266 130.076 1.00 63.40 312 TYR B C 1
ATOM 5025 O O . TYR B 1 312 ? 58.369 19.691 129.839 1.00 62.93 312 TYR B O 1
ATOM 5034 N N . LYS B 1 313 ? 56.598 20.081 131.188 1.00 67.40 313 LYS B N 1
ATOM 5035 C CA . LYS B 1 313 ? 56.995 19.140 132.229 1.00 71.83 313 LYS B CA 1
ATOM 5036 C C . LYS B 1 313 ? 58.490 19.185 132.544 1.00 74.12 313 LYS B C 1
ATOM 5037 O O . LYS B 1 313 ? 59.149 20.178 132.165 1.00 75.41 313 LYS B O 1
#

GO terms:
  GO:0043919 agmatine aminopropyltransferase activity (F, IDA)
  GO:0010487 thermospermine synthase activity (F, IDA)
  GO:0006596 polyamine biosynthetic process (P, IDA)
  GO:0016768 spermine synthase activity (F, EXP)
  GO:0043919 agmatine aminopropyltransferase activity (F, EXP)

B-factor: mean 32.86, std 11.49, range [10.81, 84.12]

Nearest PDB structures (foldseek):
  1uir-assembly1_A  TM=1.003E+00  e=3.917E-69  Thermus thermophilus
  3o4f-assembly2_D  TM=9.414E-01  e=5.389E-30  Escherichia coli K-12
  3o4f-assembly3_E  TM=9.150E-01  e=5.084E-30  Escherichia coli K-12
  3o4f-assembly1_B  TM=9.400E-01  e=1.996E-28  Escherichia coli K-12
  3o4f-assembly1_A  TM=9.127E-01  e=3.788E-28  Escherichia coli K-12

InterPro domains:
  IPR001045 Spermidine/spermine synthases [MF_00198] (5-287)
  IPR029063 S-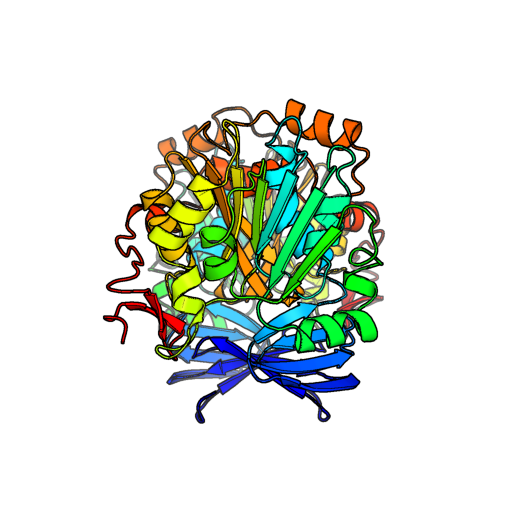adenosyl-L-methionine-dependent methyltransferase superfamily [G3DSA:3.40.50.150] (56-311)
  IPR029063 S-adenosyl-L-methionine-dependent methyltransferase superfamily [SSF53335] (2-287)
  IPR030373 Polyamine biosynthesis domain, conserved site [PS01330] (81-94)
  IPR030374 Polyamine biosynthesis domain [PS51006] (4-241)
  IPR035246 Spermidine synthase, tetramerisation domain [PF17284] (5-57)
  IPR037163 Spermidine synthase, tetramerisation domain superfamily [G3DSA:2.30.140.10] (3-54)

Secondary structure (DSSP, 8-state):
--SS-EEEEESSSSEEEEEE-SEEEEEEE-SS-EEEEEEETTTEEEEEETTEEEEETTTHHHHHHHHHHHHHHHSS---EEEEEE-TTSHHHHHHTTSTT--EEEEEES-HHHHHHHHHH-HHHHTTGGG-TTEEEEES-HHHHHHH----EEEEEEE----BSTT-GGGGGSSHHHHHHHHHTEEEEEEEEEEEEEE---HHHHHHHHHHTT-SEEEEEEEEEGGGTEEEEEEEEESSS-TT---TTHHHHHHHHTT---SS--HHHHHHTT---HHHHHHHHH------SSS-EEE-TTS-EEE---/--SS-EEEEE-SSSEEEEEE-SEEEEEEE-SS-EEEEEEETTTEEEEEETTEEEEETTTHHHHHHHHHHHHHHHSSS--EEEEEE-TTSHHHHHHHTSTT-SEEEEEES-HHHHHHHHHH-HHHHTTGGG-TTEEEEES-HHHHHHT----EEEEEEE----BSTT-GGGGGSSHHHHHHHHTTEEEEEEEEEEEEE-BTTTB-HHHHHHHHHHTT-SEEEEEEEEEGGGTEEEEEEEEESSS-TT---HHHHHHHHHHTT---SS--HHHHHHTT---HHHHHHHHH------SSS-EEE-TTS-EEE----